Protein AF-A0A8S9UKN4-F1 (afdb_monomer)

Organism: Phytophthora infestans (NCBI:txid4787)

pLDDT: mean 75.8, std 18.28, range [29.34, 97.12]

Secondary structure (DSSP, 8-state):
--EEE-SSSS-EEE----TT-EEHHHHHHT-S-HHHHHHHHHHHHHHHHHHHHTT-------TTTEEE-TTS-EEEPPP--S---TT--HHHHHHHHHHHHHHHHHTTS-S--------TTSPPPPPTT--HHHHHHHHHHT-SSGGGSPPHHHHHHHHHHHHHHT----TTS-TTGGGT-HHHHHHHHHHHHTT-TTHHHHHHHHHHHHHHHHHHHHTT-------S-S--HHHHHHHHHHHHHHIIIIIS--TTTTHHHHHHTHHHHHHHHHHHHHHHHHHHHHHHHHHTTT------------HHHHHHHHHHHHHHHHHHHHHHHHHHHH---TTSS-HHHHHHHHHHHHHHHHHHGGGS-HHHHHHHHHHHHHHHHHHT-------TTB--GGGSBTTTEETTEEEEEEPPS--SSHHHHHHHHHHHHHHHHT---TTBPPEEEEE-SSSS-EEEEE--TT-BHHHHHHT-TT-TT-HHHHHHHHHHHHHHHHHHHHTTEE-S---TTTEEEEEEE--------------------EEEEEEE--TT-EESS-GGGGSS--

Nearest PDB structures (foldseek):
  7ozd-assembly2_BBB  TM=7.916E-01  e=1.199E-04  Homo sapiens
  5nud-assembly2_B  TM=7.849E-01  e=1.655E-04  Homo sapiens
  5zv2-assembly1_A  TM=7.224E-01  e=6.010E-05  Homo sapiens
  7ozb-assembly2_BBB  TM=7.018E-01  e=2.285E-04  Homo sapiens
  4wun-assembly2_B  TM=6.737E-01  e=3.012E-04  Homo sapiens

Radius of gyration: 32.48 Å; Cα contacts (8 Å, |Δi|>4): 621; chains: 1; bounding box: 108×54×99 Å

Sequence (566 aa):
MHGACHVGSTPFIIYECLADCMSLVEYAKGVQSPRKVWKRLLEAAIGLQYLHNLGIIHGDITSDCVVVGSNRKAKVKPLVCKELATEASKESDVYALACVILDAVSTATIEDWEDSFSSMEEQPEQPGGVSNAAWKLVEAMRSADPTERPEMDAVVRVVLTLTERERPWSDEQFPELLLHAPDVWTALRSASQAQETGVEMCAHVLSRLEPVLARLWDEGIVFAEAESGELNWQTRTEHLLRSMRFLTTRYLPSRGGRELLKMAHSRRFSTEIQQIHRQLDALFAEFDSENSTFESDSSSESSRPSAEEWGLAWEYDVGDLTTSFHEYLDSVEQSSAARWVRSDVAMEALTVMRHELDNFRYAFSDSQLDLVVRAVDVCAQHVGALVTSTPDWFISTYEVRDESWWEGARVAIQEPEHASDGKELSEVVVRQAAIWSELVHPHIVELFGACHVGSSPFFVFERARGGSLMEFLSRYPDSTKYTPPLWRLLYEAALGLQYLHEREIVHNELRSDSIVVVVEKTTNRRRRGRKTRRYLGLESSKQEVAKLNGLHFVPLRDPRGLADVG

Foldseek 3Di:
DPAWDPDDPDTDDDDDDQPPKDFLLVVLLVDLAVLLSLQQLLLALVQLLVCVVVVHFQQDQASRQWIQGPVRHTDGHGDDDDPRDPDGDSLNVLLRSLVNLCSSQLSNDDPDDPDDDDDPDDDDDDHPPQAVLNVVLSCQSNDPDSVSRDGSVVVSLSSVVVSVQRDDDDPPPDPPVCVPCVLLVVLLNVLVVVVFQPSSLLVVLVVLLVVVVVVVVVVPDDDDDDPDPPCPPSNLSVVLSLLSSCCSPPQRDCPANCLLVNLLCLLVSLVSSLVSLVSSVVSVVVVVVVVVVPDPDDDDPPDDPPSVSVVVVSVSSSVVSLVVLVVVLVVVVPDPPLDPHDLLSLVLSLQSLQACCVPPVVSDDPSSNVSSVSSNVVSCVSNVHHDPHDDPQADRPSQQGPCADHPRDGWHKDFAPDDPDLVVSLVLQVVLQVVQCVDDDLQAWHWSHWHSGDPTTMTITHDQPCAFQVSNCVVPVPPPPPPPVVVQQVVLNVVQQVSCVVVQKDLQDDDSRQKGKHWDFDPPPPDDDDDDDDDDDPPRDTDIHIHGYRSRIDHNDDPVVPPPDD

Structure (mmCIF, N/CA/C/O backbone):
data_AF-A0A8S9UKN4-F1
#
_entry.id   AF-A0A8S9UKN4-F1
#
loop_
_atom_site.group_PDB
_atom_site.id
_atom_site.type_symbol
_atom_site.label_atom_id
_atom_site.label_alt_id
_atom_site.label_comp_id
_atom_site.label_asym_id
_atom_site.label_entity_id
_atom_site.label_seq_id
_atom_site.pdbx_PDB_ins_code
_atom_site.Cartn_x
_atom_site.Cartn_y
_atom_site.Cartn_z
_atom_site.occupancy
_atom_site.B_iso_or_equiv
_atom_site.auth_seq_id
_atom_site.auth_comp_id
_atom_site.auth_asym_id
_atom_site.auth_atom_id
_atom_site.pdbx_PDB_model_num
ATOM 1 N N . MET A 1 1 ? 45.658 3.571 28.554 1.00 73.62 1 MET A N 1
ATOM 2 C CA . MET A 1 1 ? 46.588 3.502 29.706 1.00 73.62 1 MET A CA 1
ATOM 3 C C . MET A 1 1 ? 47.949 4.013 29.255 1.00 73.62 1 MET A C 1
ATOM 5 O O . MET A 1 1 ? 48.406 3.585 28.206 1.00 73.62 1 MET A O 1
ATOM 9 N N . HIS A 1 2 ? 48.561 4.942 29.990 1.00 82.06 2 HIS A N 1
ATOM 10 C CA . HIS A 1 2 ? 49.893 5.489 29.689 1.00 82.06 2 HIS A CA 1
ATOM 11 C C . HIS A 1 2 ? 51.009 4.827 30.510 1.00 82.06 2 HIS A C 1
ATOM 13 O O . HIS A 1 2 ? 52.154 4.814 30.073 1.00 82.06 2 HIS A O 1
ATOM 19 N N . GLY A 1 3 ? 50.691 4.251 31.671 1.00 82.69 3 GLY A N 1
ATOM 20 C CA . GLY A 1 3 ? 51.646 3.490 32.477 1.00 82.69 3 GLY A CA 1
ATOM 21 C C . GLY A 1 3 ? 51.053 3.044 33.810 1.00 82.69 3 GLY A C 1
ATOM 22 O O . GLY A 1 3 ? 49.932 3.414 34.147 1.00 82.69 3 GLY A O 1
ATOM 23 N N . ALA A 1 4 ? 51.800 2.260 34.581 1.00 85.75 4 ALA A N 1
ATOM 24 C CA . ALA A 1 4 ? 51.481 1.939 35.971 1.00 85.75 4 ALA A CA 1
ATOM 25 C C . ALA A 1 4 ? 52.757 1.949 36.812 1.00 85.75 4 ALA A C 1
ATOM 27 O O . ALA A 1 4 ? 53.819 1.539 36.344 1.00 85.75 4 ALA A O 1
ATOM 28 N N . CYS A 1 5 ? 52.640 2.397 38.058 1.00 85.50 5 CYS A N 1
ATOM 29 C CA . CYS A 1 5 ? 53.674 2.265 39.067 1.00 85.50 5 CYS A CA 1
ATOM 30 C C . CYS A 1 5 ? 53.225 1.229 40.095 1.00 85.50 5 CYS A C 1
ATOM 32 O O . CYS A 1 5 ? 52.232 1.424 40.794 1.00 85.50 5 CYS A O 1
ATOM 34 N N . HIS A 1 6 ? 53.970 0.131 40.183 1.00 83.56 6 HIS A N 1
ATOM 35 C CA . HIS A 1 6 ? 53.746 -0.933 41.164 1.00 83.56 6 HIS A CA 1
ATOM 36 C C . HIS A 1 6 ? 54.740 -0.867 42.340 1.00 83.56 6 HIS A C 1
ATOM 38 O O . HIS A 1 6 ? 54.757 -1.757 43.188 1.00 83.56 6 HIS A O 1
ATOM 44 N N . VAL A 1 7 ? 55.618 0.143 42.366 1.00 79.50 7 VAL A N 1
ATOM 45 C CA . VAL A 1 7 ? 56.710 0.277 43.339 1.00 79.50 7 VAL A CA 1
ATOM 46 C C . VAL A 1 7 ? 56.372 1.387 44.334 1.00 79.50 7 VAL A C 1
ATOM 48 O O . VAL A 1 7 ? 56.135 2.524 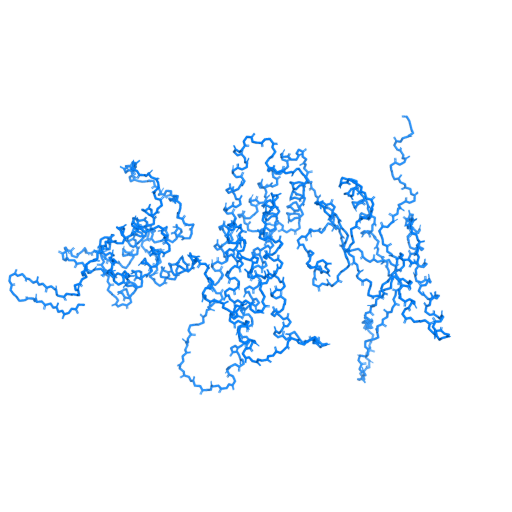43.936 1.00 79.50 7 VAL A O 1
ATOM 51 N N . GLY A 1 8 ? 56.387 1.067 45.630 1.00 77.75 8 GLY A N 1
ATOM 52 C CA . GLY A 1 8 ? 56.075 1.998 46.722 1.00 77.75 8 GLY A CA 1
ATOM 53 C C . GLY A 1 8 ? 54.868 1.560 47.555 1.00 77.75 8 GLY A C 1
ATOM 54 O O . GLY A 1 8 ? 54.289 0.504 47.318 1.00 77.75 8 GLY A O 1
ATOM 55 N N . SER A 1 9 ? 54.492 2.367 48.551 1.00 77.56 9 SER A N 1
ATOM 56 C CA . SER A 1 9 ? 53.357 2.092 49.451 1.00 77.56 9 SER A CA 1
ATOM 57 C C . SER A 1 9 ? 51.984 2.353 48.825 1.00 77.56 9 SER A C 1
ATOM 59 O O . SER A 1 9 ? 50.972 1.959 49.397 1.00 77.56 9 SER A O 1
ATOM 61 N N . THR A 1 10 ? 51.935 3.009 47.666 1.00 80.12 10 THR A N 1
ATOM 62 C CA . THR A 1 10 ? 50.700 3.327 46.941 1.00 80.12 10 THR A CA 1
ATOM 63 C C . THR A 1 10 ? 50.901 3.041 45.452 1.00 80.12 10 THR A C 1
ATOM 65 O O . THR A 1 10 ? 51.453 3.890 44.745 1.00 80.12 10 THR A O 1
ATOM 68 N N . PRO A 1 11 ? 50.512 1.853 44.962 1.00 81.81 11 PRO A N 1
ATOM 69 C CA . PRO A 1 11 ? 50.507 1.582 43.532 1.00 81.81 11 PRO A CA 1
ATOM 70 C C . PRO A 1 11 ? 49.487 2.486 42.831 1.00 81.81 11 PRO A C 1
ATOM 72 O O . PRO A 1 11 ? 48.432 2.791 43.386 1.00 81.81 11 PRO A O 1
ATOM 75 N N . PHE A 1 12 ? 49.794 2.924 41.612 1.00 81.44 12 PHE A N 1
ATOM 76 C CA . PHE A 1 12 ? 48.902 3.787 40.836 1.00 81.44 12 PHE A CA 1
ATOM 77 C C . PHE A 1 12 ? 48.983 3.496 39.339 1.00 81.44 12 PHE A C 1
ATOM 79 O O . PHE A 1 12 ? 50.008 3.053 38.819 1.00 81.44 12 PHE A O 1
ATOM 86 N N . ILE A 1 13 ? 47.892 3.780 38.633 1.00 80.94 13 ILE A N 1
ATOM 87 C CA . ILE A 1 13 ? 47.787 3.646 37.180 1.00 80.94 13 ILE A CA 1
ATOM 88 C C . ILE A 1 13 ? 47.681 5.048 36.586 1.00 80.94 13 ILE A C 1
ATOM 90 O O . ILE A 1 13 ? 46.908 5.877 37.056 1.00 80.94 13 ILE A O 1
ATOM 94 N N . ILE A 1 14 ? 48.455 5.303 35.537 1.00 80.75 14 ILE A N 1
ATOM 95 C CA . ILE A 1 14 ? 48.392 6.524 34.742 1.00 80.75 14 ILE A CA 1
ATOM 96 C C . ILE A 1 14 ? 47.588 6.210 33.484 1.00 80.75 14 ILE A C 1
ATOM 98 O O . ILE A 1 14 ? 47.968 5.369 32.663 1.00 80.75 14 ILE A O 1
ATOM 102 N N . TYR A 1 15 ? 46.479 6.906 33.300 1.00 80.38 15 TYR A N 1
ATOM 103 C CA . TYR A 1 15 ? 45.669 6.860 32.089 1.00 80.38 15 TYR A CA 1
ATOM 104 C C . TYR A 1 15 ? 45.372 8.283 31.616 1.00 80.38 15 TYR A C 1
ATOM 106 O O . TYR A 1 15 ? 45.842 9.254 32.206 1.00 80.38 15 TYR A O 1
ATOM 114 N N . GLU A 1 16 ? 44.696 8.399 30.478 1.00 79.06 16 GLU A N 1
ATOM 115 C CA . GLU A 1 16 ? 44.379 9.697 29.889 1.00 79.06 16 GLU A CA 1
ATOM 116 C C . GLU A 1 16 ? 43.582 10.575 30.866 1.00 79.06 16 GLU A C 1
ATOM 118 O O . GLU A 1 16 ? 42.634 10.119 31.504 1.00 79.06 16 GLU A O 1
ATOM 123 N N . CYS A 1 17 ? 43.968 11.846 30.988 1.00 75.50 17 CYS A N 1
ATOM 124 C CA . CYS A 1 17 ? 43.208 12.809 31.773 1.00 75.50 17 CYS A CA 1
ATOM 125 C C . CYS A 1 17 ? 41.983 13.250 30.965 1.00 75.50 17 CYS A C 1
ATOM 127 O O . CYS A 1 17 ? 42.116 13.909 29.933 1.00 75.50 17 CYS A O 1
ATOM 129 N N . LEU A 1 18 ? 40.790 12.888 31.433 1.00 72.56 18 LEU A N 1
ATOM 130 C CA . LEU A 1 18 ? 39.526 13.349 30.868 1.00 72.56 18 LEU A CA 1
ATOM 131 C C . LEU A 1 18 ? 39.118 14.658 31.563 1.00 72.56 18 LEU A C 1
ATOM 133 O O . LEU A 1 18 ? 38.253 14.659 32.437 1.00 72.56 18 LEU A O 1
ATOM 137 N N . ALA A 1 19 ? 39.786 15.763 31.221 1.00 65.69 19 ALA A N 1
ATOM 138 C CA . ALA A 1 19 ? 39.385 17.091 31.686 1.00 65.69 19 ALA A CA 1
ATOM 139 C C . ALA A 1 19 ? 37.984 17.441 31.143 1.00 65.69 19 ALA A C 1
ATOM 141 O O . ALA A 1 19 ? 37.681 17.139 29.985 1.00 65.69 19 ALA A O 1
ATOM 142 N N . ASP A 1 20 ? 37.143 18.047 31.986 1.00 72.50 20 ASP A N 1
ATOM 143 C CA . ASP A 1 20 ? 35.755 18.424 31.676 1.00 72.50 20 ASP A CA 1
ATOM 144 C C . ASP A 1 20 ? 34.875 17.249 31.195 1.00 72.50 20 ASP A C 1
ATOM 146 O O . ASP A 1 20 ? 34.130 17.371 30.220 1.00 72.50 20 ASP A O 1
ATOM 150 N N . CYS A 1 21 ? 34.983 16.081 31.847 1.00 78.00 21 CYS A N 1
ATOM 151 C CA . CYS A 1 21 ? 34.071 14.956 31.616 1.00 78.00 21 CYS A CA 1
ATOM 152 C C . CYS A 1 21 ? 32.914 14.933 32.622 1.00 78.00 21 CYS A C 1
ATOM 154 O O . CYS A 1 21 ? 33.085 15.286 33.786 1.00 78.00 21 CYS A O 1
ATOM 156 N N . MET A 1 22 ? 31.753 14.477 32.162 1.00 86.38 22 MET A N 1
ATOM 157 C CA . MET A 1 22 ? 30.559 14.220 32.976 1.00 86.38 22 MET A CA 1
ATOM 158 C C . MET A 1 22 ? 30.098 12.778 32.777 1.00 86.38 22 MET A C 1
ATOM 160 O O . MET A 1 22 ? 30.483 12.144 31.783 1.00 86.38 22 MET A O 1
ATOM 164 N N . SER A 1 23 ? 29.308 12.243 33.710 1.00 86.81 23 SER A N 1
ATOM 165 C CA . SER A 1 23 ? 28.718 10.913 33.521 1.00 86.81 23 SER A CA 1
ATOM 166 C C . SER A 1 23 ? 27.738 10.930 32.346 1.00 86.81 23 SER A C 1
ATOM 168 O O . SER A 1 23 ? 27.214 11.977 31.957 1.00 86.81 23 SER A O 1
ATOM 170 N N . LEU A 1 24 ? 27.488 9.769 31.744 1.00 85.38 24 LEU A N 1
ATOM 171 C CA . LEU A 1 24 ? 26.522 9.663 30.655 1.00 85.38 24 LEU A CA 1
ATOM 172 C C . LEU A 1 24 ? 25.114 10.097 31.089 1.00 85.38 24 LEU A C 1
ATOM 174 O O . LEU A 1 24 ? 24.399 10.715 30.306 1.00 85.38 24 LEU A O 1
ATOM 178 N N . VAL A 1 25 ? 24.742 9.810 32.336 1.00 84.38 25 VAL A N 1
ATOM 179 C CA . VAL A 1 25 ? 23.444 10.186 32.907 1.00 84.38 25 VAL A CA 1
ATOM 180 C C . VAL A 1 25 ? 23.359 11.702 33.120 1.00 84.38 25 VAL A C 1
ATOM 182 O O . VAL A 1 25 ? 22.353 12.318 32.780 1.00 84.38 25 VAL A O 1
ATOM 185 N N . GLU A 1 26 ? 24.425 12.346 33.604 1.00 84.31 26 GLU A N 1
ATOM 186 C CA . GLU A 1 26 ? 24.494 13.816 33.676 1.00 84.31 26 GLU A CA 1
ATOM 187 C C . GLU A 1 26 ? 24.439 14.462 32.286 1.00 84.31 26 GLU A C 1
ATOM 189 O O . GLU A 1 26 ? 23.764 15.475 32.093 1.00 84.31 26 GLU A O 1
ATOM 194 N N . TYR A 1 27 ? 25.100 13.853 31.298 1.00 83.75 27 TYR A N 1
ATOM 195 C CA . TYR A 1 27 ? 25.008 14.273 29.903 1.00 83.75 27 TYR A CA 1
ATOM 196 C C . TYR A 1 27 ? 23.579 14.141 29.363 1.00 83.75 27 TYR A C 1
ATOM 198 O O . TYR A 1 27 ? 23.109 15.058 28.695 1.00 83.75 27 TYR A O 1
ATOM 206 N N . ALA A 1 28 ? 22.879 13.045 29.668 1.00 81.62 28 ALA A N 1
ATOM 207 C CA . ALA A 1 28 ? 21.498 12.824 29.244 1.00 81.62 28 ALA A CA 1
ATOM 208 C C . ALA A 1 28 ? 20.545 13.888 29.812 1.00 81.62 28 ALA A C 1
ATOM 210 O O . ALA A 1 28 ? 19.781 14.478 29.052 1.00 81.62 28 ALA A O 1
ATOM 211 N N . LYS A 1 29 ? 20.685 14.244 31.098 1.00 81.62 29 LYS A N 1
ATOM 212 C CA . LYS A 1 29 ? 19.907 15.324 31.743 1.00 81.62 29 LYS A CA 1
ATOM 213 C C . LYS A 1 29 ? 20.096 16.694 31.082 1.00 81.62 29 LYS A C 1
ATOM 215 O O . LYS A 1 29 ? 19.188 17.518 31.073 1.00 81.62 29 LYS A O 1
ATOM 220 N N . GLY A 1 30 ? 21.288 16.967 30.548 1.00 71.88 30 GLY A N 1
ATOM 221 C CA . GLY A 1 30 ? 21.619 18.245 29.910 1.00 71.88 30 GLY A CA 1
ATOM 222 C C . GLY A 1 30 ? 21.256 18.335 28.425 1.00 71.88 30 GLY A C 1
ATOM 223 O O . GLY A 1 30 ? 21.522 19.362 27.793 1.00 71.88 30 GLY A O 1
ATOM 224 N N . VAL A 1 31 ? 20.714 17.269 27.827 1.00 69.44 31 VAL A N 1
ATOM 225 C CA . VAL A 1 31 ? 20.587 17.139 26.374 1.00 69.44 31 VAL A CA 1
ATOM 226 C C . VAL A 1 31 ? 19.144 16.861 25.960 1.00 69.44 31 VAL A C 1
ATOM 228 O O . VAL A 1 31 ? 18.625 15.775 26.145 1.00 69.44 31 VAL A O 1
ATOM 231 N N . GLN A 1 32 ? 18.541 17.822 25.256 1.00 55.94 32 GLN A N 1
ATOM 232 C CA . GLN A 1 32 ? 17.154 17.758 24.760 1.00 55.94 32 GLN A CA 1
ATOM 233 C C . GLN A 1 32 ? 16.891 16.709 23.653 1.00 55.94 32 GLN A C 1
ATOM 235 O O . GLN A 1 32 ? 15.797 16.662 23.111 1.00 55.94 32 GLN A O 1
ATOM 240 N N . SER A 1 33 ? 17.892 15.930 23.228 1.00 60.47 33 SER A N 1
ATOM 241 C CA . SER A 1 33 ? 17.780 15.019 22.076 1.00 60.47 33 SER A CA 1
ATOM 242 C C . SER A 1 33 ? 18.218 13.604 22.467 1.00 60.47 33 SER A C 1
ATOM 244 O O . SER A 1 33 ? 19.428 13.394 22.640 1.00 60.47 33 SER A O 1
ATOM 246 N N . PRO A 1 34 ? 17.284 12.635 22.543 1.00 66.12 34 PRO A N 1
ATOM 247 C CA . PRO A 1 34 ? 17.585 11.245 22.896 1.00 66.12 34 PRO A CA 1
ATOM 248 C C . PRO A 1 34 ? 18.634 10.605 21.970 1.00 66.12 34 PRO A C 1
ATOM 250 O O . PRO A 1 34 ? 19.515 9.883 22.428 1.00 66.12 34 PRO A O 1
ATOM 253 N N . ARG A 1 35 ? 18.700 11.009 20.696 1.00 67.56 35 ARG A N 1
ATOM 254 C CA . ARG A 1 35 ? 19.725 10.590 19.725 1.00 67.56 35 ARG A CA 1
ATOM 255 C C . ARG A 1 35 ? 21.142 10.802 20.219 1.00 67.56 35 ARG A C 1
ATOM 257 O O . ARG A 1 35 ? 22.037 9.989 19.989 1.00 67.56 35 ARG A O 1
ATOM 264 N N . LYS A 1 36 ? 21.394 11.962 20.823 1.00 75.06 36 LYS A N 1
ATOM 265 C CA . LYS A 1 36 ? 22.730 12.281 21.324 1.00 75.06 36 LYS A CA 1
ATOM 266 C C . LYS A 1 36 ? 23.090 11.335 22.461 1.00 75.06 36 LYS A C 1
ATOM 268 O O . LYS A 1 36 ? 24.257 10.975 22.541 1.00 75.06 36 LYS A O 1
ATOM 273 N N . VAL A 1 37 ? 22.117 10.908 23.265 1.00 81.38 37 VAL A N 1
ATOM 274 C CA . VAL A 1 37 ? 22.280 9.900 24.320 1.00 81.38 37 VAL A CA 1
ATOM 275 C C . VAL A 1 37 ? 22.539 8.522 23.704 1.00 81.38 37 VAL A C 1
ATOM 277 O O . VAL A 1 37 ? 23.568 7.922 24.007 1.00 81.38 37 VAL A O 1
ATOM 280 N N . TRP A 1 38 ? 21.725 8.079 22.740 1.00 80.62 38 TRP A N 1
ATOM 281 C CA . TRP A 1 38 ? 21.918 6.814 22.013 1.00 80.62 38 TRP A CA 1
ATOM 282 C C . TRP A 1 38 ? 23.274 6.717 21.316 1.00 80.62 38 TRP A C 1
ATOM 284 O O . TRP A 1 38 ? 23.966 5.710 21.430 1.00 80.62 38 TRP A O 1
ATOM 294 N N . LYS A 1 39 ? 23.740 7.807 20.701 1.00 81.75 39 LYS A N 1
ATOM 295 C CA . LYS A 1 39 ? 25.079 7.866 20.101 1.00 81.75 39 LYS A CA 1
ATOM 296 C C . LYS A 1 39 ? 26.197 7.664 21.127 1.00 81.75 39 LYS A C 1
ATOM 298 O O . LYS A 1 39 ? 27.227 7.076 20.805 1.00 81.75 39 LYS A O 1
ATOM 303 N N . ARG A 1 40 ? 26.031 8.179 22.348 1.00 87.44 40 ARG A N 1
ATOM 304 C CA . ARG A 1 40 ? 26.998 7.972 23.435 1.00 87.44 40 ARG A CA 1
ATOM 305 C C . ARG A 1 40 ? 26.909 6.550 23.997 1.00 87.44 40 ARG A C 1
ATOM 307 O O . ARG A 1 40 ? 27.948 5.957 24.266 1.00 87.44 40 ARG A O 1
ATOM 314 N N . LEU A 1 41 ? 25.706 5.989 24.109 1.00 88.75 41 LEU A N 1
ATOM 315 C CA . LEU A 1 41 ? 25.491 4.587 24.481 1.00 88.75 41 LEU A CA 1
ATOM 316 C C . LEU A 1 41 ? 26.137 3.630 23.472 1.00 88.75 41 LEU A C 1
ATOM 318 O O . LEU A 1 41 ? 26.819 2.696 23.879 1.00 88.75 41 LEU A O 1
ATOM 322 N N . LEU A 1 42 ? 26.018 3.912 22.172 1.00 87.12 42 LEU A N 1
ATOM 323 C CA . LEU A 1 42 ? 26.679 3.153 21.110 1.00 87.12 42 LEU A CA 1
ATOM 324 C C . LEU A 1 42 ? 28.203 3.161 21.270 1.00 87.12 42 LEU A C 1
ATOM 326 O O . LEU A 1 42 ? 28.846 2.119 21.214 1.00 87.12 42 LEU A O 1
ATOM 330 N N . GLU A 1 43 ? 28.792 4.337 21.493 1.00 88.12 43 GLU A N 1
ATOM 331 C CA . GLU A 1 43 ? 30.237 4.475 21.706 1.00 88.12 43 GLU A CA 1
ATOM 332 C C . GLU A 1 43 ? 30.711 3.696 22.950 1.00 88.12 43 GLU A C 1
ATOM 334 O O . GLU A 1 43 ? 31.785 3.092 22.924 1.00 88.12 43 GLU A O 1
ATOM 339 N N . ALA A 1 44 ? 29.903 3.657 24.015 1.00 90.75 44 ALA A N 1
ATOM 340 C CA . ALA A 1 44 ? 30.179 2.851 25.203 1.00 90.75 44 ALA A CA 1
ATOM 341 C C . ALA A 1 44 ? 30.061 1.340 24.928 1.00 90.75 44 ALA A C 1
ATOM 343 O O . ALA A 1 44 ? 30.950 0.581 25.316 1.00 90.75 44 ALA A O 1
ATOM 344 N N . ALA A 1 45 ? 29.018 0.914 24.208 1.00 92.62 45 ALA A N 1
ATOM 345 C CA . ALA A 1 45 ? 28.796 -0.479 23.824 1.00 92.62 45 ALA A CA 1
ATOM 346 C C . ALA A 1 45 ? 29.927 -1.014 22.930 1.00 92.62 45 ALA A C 1
ATOM 348 O O . ALA A 1 45 ? 30.433 -2.104 23.181 1.00 92.62 45 ALA A O 1
ATOM 349 N N . ILE A 1 46 ? 30.402 -0.223 21.959 1.00 89.44 46 ILE A N 1
ATOM 350 C CA . ILE A 1 46 ? 31.573 -0.560 21.127 1.00 89.44 46 ILE A CA 1
ATOM 351 C C . ILE A 1 46 ? 32.829 -0.726 21.997 1.00 89.44 46 ILE A C 1
ATOM 353 O O . ILE A 1 46 ? 33.624 -1.644 21.794 1.00 89.44 46 ILE A O 1
ATOM 357 N N . GLY A 1 47 ? 33.014 0.148 22.992 1.00 89.88 47 GLY A N 1
ATOM 358 C CA . GLY A 1 47 ? 34.121 0.039 23.942 1.00 89.88 47 GLY A CA 1
ATOM 359 C C . GLY A 1 47 ? 34.083 -1.261 24.751 1.00 89.88 47 GLY A C 1
ATOM 360 O O . GLY A 1 47 ? 35.119 -1.895 24.945 1.00 89.88 47 GLY A O 1
ATOM 361 N N . LEU A 1 48 ? 32.894 -1.681 25.182 1.00 90.50 48 LEU A N 1
ATOM 362 C CA . LEU A 1 48 ? 32.702 -2.917 25.937 1.00 90.50 48 LEU A CA 1
ATOM 363 C C . LEU A 1 48 ? 32.846 -4.172 25.063 1.00 90.50 48 LEU A C 1
ATOM 365 O O . LEU A 1 48 ? 33.522 -5.119 25.460 1.00 90.50 48 LEU A O 1
ATOM 369 N N . GLN A 1 49 ? 32.305 -4.148 23.844 1.00 93.25 49 GLN A N 1
ATOM 370 C CA . GLN A 1 49 ? 32.500 -5.189 22.832 1.00 93.25 49 GLN A CA 1
ATOM 371 C C . GLN A 1 49 ? 33.991 -5.442 22.581 1.00 93.25 49 GLN A C 1
ATOM 373 O O . GLN A 1 49 ? 34.450 -6.584 22.577 1.00 93.25 49 GLN A O 1
ATOM 378 N N . TYR A 1 50 ? 34.776 -4.370 22.443 1.00 91.12 50 TYR A N 1
ATOM 379 C CA . TYR A 1 50 ? 36.223 -4.471 22.288 1.00 91.12 50 TYR A CA 1
ATOM 380 C C . TYR A 1 50 ? 36.892 -5.195 23.470 1.00 91.12 50 TYR A C 1
ATOM 382 O O . TYR A 1 50 ? 37.757 -6.044 23.250 1.00 91.12 50 TYR A O 1
ATOM 390 N N . LEU A 1 51 ? 36.484 -4.912 24.714 1.00 88.25 51 LEU A N 1
ATOM 391 C CA . LEU A 1 51 ? 37.000 -5.622 25.892 1.00 88.25 51 LEU A CA 1
ATOM 392 C C . LEU A 1 51 ? 36.648 -7.114 25.847 1.00 88.25 51 LEU A C 1
ATOM 394 O O . LEU A 1 51 ? 37.531 -7.958 26.015 1.00 88.25 51 LEU A O 1
ATOM 398 N N . HIS A 1 52 ? 35.392 -7.446 25.546 1.00 90.75 52 HIS A N 1
ATOM 399 C CA . HIS A 1 52 ? 34.922 -8.833 25.480 1.00 90.75 52 HIS A CA 1
ATOM 400 C C . HIS A 1 52 ? 35.620 -9.643 24.383 1.00 90.75 52 HIS A C 1
ATOM 402 O O . HIS A 1 52 ? 35.924 -10.821 24.605 1.00 90.75 52 HIS A O 1
ATOM 408 N N . ASN A 1 53 ? 35.941 -9.013 23.249 1.00 88.00 53 ASN A N 1
ATOM 409 C CA . ASN A 1 53 ? 36.703 -9.616 22.148 1.00 88.00 53 ASN A CA 1
ATOM 410 C C . ASN A 1 53 ? 38.163 -9.901 22.521 1.00 88.00 53 ASN A C 1
ATOM 412 O O . ASN A 1 53 ? 38.759 -10.850 22.016 1.00 88.00 53 ASN A O 1
ATOM 416 N N . LEU A 1 54 ? 38.730 -9.134 23.455 1.00 87.88 54 LEU A N 1
ATOM 417 C CA . LEU A 1 54 ? 40.038 -9.421 24.052 1.00 87.88 54 LEU A CA 1
ATOM 418 C C . LEU A 1 54 ? 39.972 -10.439 25.203 1.00 87.88 54 LEU A C 1
ATOM 420 O O . LEU A 1 54 ? 41.001 -10.746 25.804 1.00 87.88 54 LEU A O 1
ATOM 424 N N . GLY A 1 55 ? 38.782 -10.952 25.532 1.00 83.38 55 GLY A N 1
ATOM 425 C CA . GLY A 1 55 ? 38.568 -11.833 26.682 1.00 83.38 55 GLY A CA 1
ATOM 426 C C . GLY A 1 55 ? 38.658 -11.113 28.031 1.00 83.38 55 GLY A C 1
ATOM 427 O O . GLY A 1 55 ? 38.851 -11.764 29.054 1.00 83.38 55 GLY A O 1
ATOM 428 N N . ILE A 1 56 ? 38.541 -9.783 28.040 1.00 84.38 56 ILE A N 1
ATOM 429 C CA . ILE A 1 56 ? 38.576 -8.951 29.244 1.00 84.38 56 ILE A CA 1
ATOM 430 C C . ILE A 1 56 ? 37.138 -8.642 29.661 1.00 84.38 56 ILE A C 1
ATOM 432 O O . ILE A 1 56 ? 36.343 -8.157 28.860 1.00 84.38 56 ILE A O 1
ATOM 436 N N . ILE A 1 57 ? 36.824 -8.901 30.927 1.00 86.56 57 ILE A N 1
ATOM 437 C CA . ILE A 1 57 ? 35.541 -8.564 31.553 1.00 86.56 57 ILE A CA 1
ATOM 438 C C . ILE A 1 57 ? 35.748 -7.282 32.361 1.00 86.56 57 ILE A C 1
ATOM 440 O O . ILE A 1 57 ? 36.760 -7.152 33.054 1.00 86.56 57 ILE A O 1
ATOM 444 N N . HIS A 1 58 ? 34.824 -6.328 32.255 1.00 85.44 58 HIS A N 1
ATOM 445 C CA . HIS A 1 58 ? 34.891 -5.086 33.022 1.00 85.44 58 HIS A CA 1
ATOM 446 C C . HIS A 1 58 ? 34.546 -5.332 34.500 1.00 85.44 58 HIS A C 1
ATOM 448 O O . HIS A 1 58 ? 35.290 -4.908 35.382 1.00 85.44 58 HIS A O 1
ATOM 454 N N . GLY A 1 59 ? 33.448 -6.045 34.771 1.00 77.50 59 GLY A N 1
ATOM 455 C CA . GLY A 1 59 ? 33.099 -6.645 36.064 1.00 77.50 59 GLY A CA 1
ATOM 456 C C . GLY A 1 59 ? 32.366 -5.750 37.068 1.00 77.50 59 GLY A C 1
ATOM 457 O O . GLY A 1 59 ? 31.987 -6.239 38.126 1.00 77.50 59 GLY A O 1
ATOM 458 N N . ASP A 1 60 ? 32.172 -4.469 36.754 1.00 78.19 60 ASP A N 1
ATOM 459 C CA . ASP A 1 60 ? 31.468 -3.477 37.592 1.00 78.19 60 ASP A CA 1
ATOM 460 C C . ASP A 1 60 ? 31.123 -2.235 36.749 1.00 78.19 60 ASP A C 1
ATOM 462 O O . ASP A 1 60 ? 31.682 -1.149 36.917 1.00 78.19 60 ASP A O 1
ATOM 466 N N . ILE A 1 61 ? 30.306 -2.423 35.708 1.00 83.94 61 ILE A N 1
ATOM 467 C CA . ILE A 1 61 ? 29.852 -1.313 34.861 1.00 83.94 61 ILE A CA 1
ATOM 468 C C . ILE A 1 61 ? 28.734 -0.581 35.593 1.00 83.94 61 ILE A C 1
ATOM 470 O O . ILE A 1 61 ? 27.687 -1.145 35.886 1.00 83.94 61 ILE A O 1
ATOM 474 N N . THR A 1 62 ? 28.939 0.701 35.855 1.00 82.50 62 THR A N 1
ATOM 475 C CA . THR A 1 62 ? 27.916 1.576 36.435 1.00 82.50 62 THR A CA 1
ATOM 476 C C . THR A 1 62 ? 27.731 2.815 35.565 1.00 82.50 62 THR A C 1
ATOM 478 O O . THR A 1 62 ? 28.534 3.085 34.663 1.00 82.50 62 THR A O 1
ATOM 481 N N . SER A 1 63 ? 26.692 3.604 35.839 1.00 76.31 63 SER A N 1
ATOM 482 C CA . SER A 1 63 ? 26.452 4.891 35.172 1.00 76.31 63 SER A CA 1
ATOM 483 C C . SER A 1 63 ? 27.658 5.838 35.252 1.00 76.31 63 SER A C 1
ATOM 485 O O . SER A 1 63 ? 27.888 6.627 34.336 1.00 76.31 63 SER A O 1
ATOM 487 N N . ASP A 1 64 ? 28.463 5.722 36.312 1.00 77.00 64 ASP A N 1
ATOM 488 C CA . ASP A 1 64 ? 29.657 6.540 36.556 1.00 77.00 64 ASP A CA 1
ATOM 489 C C . ASP A 1 64 ? 30.887 6.063 35.768 1.00 77.00 64 ASP A C 1
ATOM 491 O O . ASP A 1 64 ? 31.837 6.825 35.541 1.00 77.00 64 ASP A O 1
ATOM 495 N N . CYS A 1 65 ? 30.875 4.802 35.325 1.00 82.69 65 CYS A N 1
ATOM 496 C CA . CYS A 1 65 ? 31.921 4.233 34.483 1.00 82.69 65 CYS A CA 1
ATOM 497 C C . CYS A 1 65 ? 31.837 4.764 33.050 1.00 82.69 65 CYS A C 1
ATOM 499 O O . CYS A 1 65 ? 32.870 4.884 32.392 1.00 82.69 65 CYS A O 1
ATOM 501 N N . VAL A 1 66 ? 30.647 5.117 32.556 1.00 86.44 66 VAL A N 1
ATOM 502 C CA . VAL A 1 66 ? 30.479 5.674 31.209 1.00 86.44 66 VAL A CA 1
ATOM 503 C C . VAL A 1 66 ? 30.504 7.194 31.274 1.00 86.44 66 VAL A C 1
ATOM 505 O O . VAL A 1 66 ? 29.592 7.829 31.796 1.00 86.44 66 VAL A O 1
ATOM 508 N N . VAL A 1 67 ? 31.548 7.798 30.711 1.00 88.06 67 VAL A N 1
ATOM 509 C CA . VAL A 1 67 ? 31.736 9.253 30.736 1.00 88.06 67 VAL A CA 1
ATOM 510 C C . VAL A 1 67 ? 31.801 9.858 29.352 1.00 88.06 67 VAL A C 1
ATOM 512 O O . VAL A 1 67 ? 32.351 9.265 28.426 1.00 88.06 67 VAL A O 1
ATOM 515 N N . VAL A 1 68 ? 31.301 11.084 29.225 1.00 84.25 68 VAL A N 1
ATOM 516 C CA . VAL A 1 68 ? 31.369 11.879 27.999 1.00 84.25 68 VAL A CA 1
ATOM 517 C C . VAL A 1 68 ? 32.392 12.991 28.196 1.00 84.25 68 VAL A C 1
ATOM 519 O O . VAL A 1 68 ? 32.238 13.839 29.072 1.00 84.25 68 VAL A O 1
ATOM 522 N N . GLY A 1 69 ? 33.465 12.970 27.403 1.00 80.62 69 GLY A N 1
ATOM 523 C CA . GLY A 1 69 ? 34.511 13.997 27.448 1.00 80.62 69 GLY A CA 1
ATOM 524 C C . GLY A 1 69 ? 34.164 15.257 26.646 1.00 80.62 69 GLY A C 1
ATOM 525 O O . GLY A 1 69 ? 33.208 15.278 25.868 1.00 80.62 69 GLY A O 1
ATOM 526 N N . SER A 1 70 ? 35.002 16.293 26.750 1.00 73.44 70 SER A N 1
ATOM 527 C CA . SER A 1 70 ? 34.879 17.563 26.004 1.00 73.44 70 SER A CA 1
ATOM 528 C C . SER A 1 70 ? 34.851 17.402 24.474 1.00 73.44 70 SER A C 1
ATOM 530 O O . SER A 1 70 ? 34.224 18.189 23.764 1.00 73.44 70 SER A O 1
ATOM 532 N N . ASN A 1 71 ? 35.444 16.326 23.951 1.00 73.06 71 ASN A N 1
ATOM 533 C CA . ASN A 1 71 ? 35.356 15.925 22.543 1.00 73.06 71 ASN A CA 1
ATOM 534 C C . ASN A 1 71 ? 33.995 15.312 22.146 1.00 73.06 71 ASN A C 1
ATOM 536 O O . ASN A 1 71 ? 33.842 14.845 21.016 1.00 73.06 71 ASN A O 1
ATOM 540 N N . ARG A 1 72 ? 33.022 15.288 23.068 1.00 72.44 72 ARG A N 1
ATOM 541 C CA . ARG A 1 72 ? 31.689 14.690 22.917 1.00 72.44 72 ARG A CA 1
ATOM 542 C C . ARG A 1 72 ? 31.736 13.223 22.485 1.00 72.44 72 ARG A C 1
ATOM 544 O O . ARG A 1 72 ? 30.898 12.804 21.686 1.00 72.44 72 ARG A O 1
ATOM 551 N N . LYS A 1 73 ? 32.712 12.458 22.979 1.00 79.81 73 LYS A N 1
ATOM 552 C CA . LYS A 1 73 ? 32.761 10.998 22.836 1.00 79.81 73 LYS A CA 1
ATOM 553 C C . LYS A 1 73 ? 32.576 10.325 24.190 1.00 79.81 73 LYS A C 1
ATOM 555 O O . LYS A 1 73 ? 33.158 10.784 25.176 1.00 79.81 73 LYS A O 1
ATOM 560 N N . ALA A 1 74 ? 31.791 9.254 24.217 1.00 85.81 74 ALA A N 1
ATOM 561 C CA . ALA A 1 74 ? 31.666 8.391 25.377 1.00 85.81 74 ALA A CA 1
ATOM 562 C C . ALA A 1 74 ? 32.876 7.463 25.482 1.00 85.81 74 ALA A C 1
ATOM 564 O O . ALA A 1 74 ? 33.403 6.981 24.476 1.00 85.81 74 ALA A O 1
ATOM 565 N N . LYS A 1 75 ? 33.319 7.222 26.711 1.00 87.62 75 LYS A N 1
ATOM 566 C CA . LYS A 1 75 ? 34.380 6.276 27.043 1.00 87.62 75 LYS A CA 1
ATOM 567 C C . LYS A 1 75 ? 34.013 5.528 28.313 1.00 87.62 75 LYS A C 1
ATOM 569 O O . LYS A 1 75 ? 33.435 6.111 29.227 1.00 87.62 75 LYS A O 1
ATOM 574 N N . VAL A 1 76 ? 34.400 4.259 28.370 1.00 87.12 76 VAL A N 1
ATOM 575 C CA . VAL A 1 76 ? 34.264 3.426 29.567 1.00 87.12 76 VAL A CA 1
ATOM 576 C C . VAL A 1 76 ? 35.539 3.576 30.403 1.00 87.12 76 VAL A C 1
ATOM 578 O O . VAL A 1 76 ? 36.642 3.299 29.923 1.00 87.12 76 VAL A O 1
ATOM 581 N N . LYS A 1 77 ? 35.408 4.092 31.628 1.00 80.69 77 LYS A N 1
ATOM 582 C CA . LYS A 1 77 ? 36.498 4.237 32.601 1.00 80.69 77 LYS A CA 1
ATOM 583 C C . LYS A 1 77 ? 36.861 2.875 33.194 1.00 80.69 77 LYS A C 1
ATOM 585 O O . LYS A 1 77 ? 35.957 2.104 33.481 1.00 80.69 77 LYS A O 1
ATOM 590 N N . PRO A 1 78 ? 38.151 2.603 33.456 1.00 70.62 78 PRO A N 1
ATOM 591 C CA . PRO A 1 78 ? 38.558 1.384 34.143 1.00 70.62 78 PRO A CA 1
ATOM 592 C C . PRO A 1 78 ? 38.101 1.384 35.609 1.00 70.62 78 PRO A C 1
ATOM 594 O O . PRO A 1 78 ? 38.044 2.437 36.250 1.00 70.62 78 PRO A O 1
ATOM 597 N N . LEU A 1 79 ? 37.870 0.190 36.154 1.00 64.12 79 LEU A N 1
ATOM 598 C CA . LEU A 1 79 ? 37.608 -0.020 37.575 1.00 64.12 79 LEU A CA 1
ATOM 599 C C . LEU A 1 79 ? 38.798 0.457 38.428 1.00 64.12 79 LEU A C 1
ATOM 601 O O . LEU A 1 79 ? 39.938 0.030 38.229 1.00 64.12 79 LEU A O 1
ATOM 605 N N . VAL A 1 80 ? 38.546 1.324 39.411 1.00 54.50 80 VAL A N 1
ATOM 606 C CA . VAL A 1 80 ? 39.544 1.688 40.428 1.00 54.50 80 VAL A CA 1
ATOM 607 C C . VAL A 1 80 ? 39.394 0.705 41.588 1.00 54.50 80 VAL A C 1
ATOM 609 O O . VAL A 1 80 ? 38.540 0.903 42.442 1.00 54.50 80 VAL A O 1
ATOM 612 N N . CYS A 1 81 ? 40.191 -0.372 41.559 1.00 52.28 81 CYS A N 1
ATOM 613 C CA . CYS A 1 81 ? 40.369 -1.405 42.593 1.00 52.28 81 CYS A CA 1
ATOM 614 C C . CYS A 1 81 ? 39.369 -1.374 43.767 1.00 52.28 81 CYS A C 1
ATOM 616 O O . CYS A 1 81 ? 39.675 -0.867 44.848 1.00 52.28 81 CYS A O 1
ATOM 618 N N . LYS A 1 82 ? 38.218 -2.018 43.580 1.00 52.53 82 LYS A N 1
ATOM 619 C CA . LYS A 1 82 ? 37.585 -2.805 44.645 1.00 52.53 82 LYS A CA 1
ATOM 620 C C . LYS A 1 82 ? 37.879 -4.276 44.357 1.00 52.53 82 LYS A C 1
ATOM 622 O O . LYS A 1 82 ? 38.206 -4.603 43.216 1.00 52.53 82 LYS A O 1
ATOM 627 N N . GLU A 1 83 ? 37.887 -5.115 45.393 1.00 50.69 83 GLU A N 1
ATOM 628 C CA . GLU A 1 83 ? 38.142 -6.558 45.279 1.00 50.69 83 GLU A CA 1
ATOM 629 C C . GLU A 1 83 ? 37.415 -7.114 44.050 1.00 50.69 83 GLU A C 1
ATOM 631 O O . GLU A 1 83 ? 36.201 -6.957 43.942 1.00 50.69 83 GLU A O 1
ATOM 636 N N . LEU A 1 84 ? 38.171 -7.674 43.094 1.00 53.06 84 LEU A N 1
ATOM 637 C CA . LEU A 1 84 ? 37.611 -8.320 41.908 1.00 53.06 84 LEU A CA 1
ATOM 638 C C . LEU A 1 84 ? 36.546 -9.300 42.391 1.00 53.06 84 LEU A C 1
ATOM 640 O O . LEU A 1 84 ? 36.879 -10.271 43.075 1.00 53.06 84 LEU A O 1
ATOM 644 N N . ALA A 1 85 ? 35.281 -9.019 42.076 1.00 53.91 85 ALA A N 1
ATOM 645 C CA . ALA A 1 85 ? 34.198 -9.927 42.393 1.00 53.91 85 ALA A CA 1
ATOM 646 C C . ALA A 1 85 ? 34.549 -11.285 41.777 1.00 53.91 85 ALA A C 1
ATOM 648 O O . ALA A 1 85 ? 34.839 -11.383 40.584 1.00 53.91 85 ALA A O 1
ATOM 649 N N . THR A 1 86 ? 34.562 -12.332 42.597 1.00 52.75 86 THR A N 1
ATOM 650 C CA . THR A 1 86 ? 34.978 -13.689 42.211 1.00 52.75 86 THR A CA 1
ATOM 651 C C . THR A 1 86 ? 34.075 -14.341 41.153 1.00 52.75 86 THR A C 1
ATOM 653 O O . THR A 1 86 ? 34.342 -15.466 40.746 1.00 52.75 86 THR A O 1
ATOM 656 N N . GLU A 1 87 ? 33.039 -13.637 40.684 1.00 62.25 87 GLU A N 1
ATOM 657 C CA . GLU A 1 87 ? 31.984 -14.123 39.786 1.00 62.25 87 GLU A CA 1
AT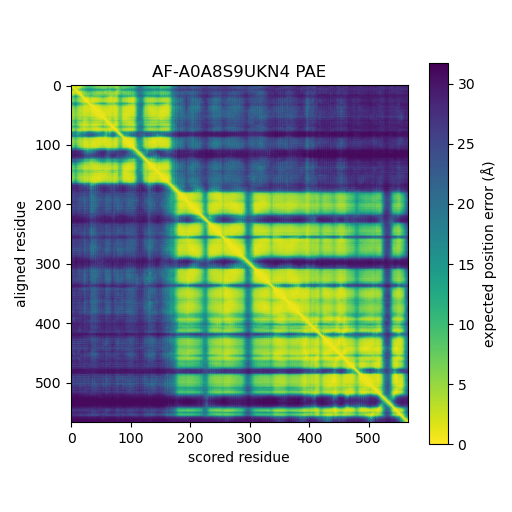OM 658 C C . GLU A 1 87 ? 31.688 -13.154 38.615 1.00 62.25 87 GLU A C 1
ATOM 660 O O . GLU A 1 87 ? 30.588 -13.147 38.069 1.00 62.25 87 GLU A O 1
ATOM 665 N N . ALA A 1 88 ? 32.639 -12.299 38.215 1.00 72.88 88 ALA A N 1
ATOM 666 C CA . ALA A 1 88 ? 32.448 -11.432 37.047 1.00 72.88 88 ALA A CA 1
ATOM 667 C C . ALA A 1 88 ? 32.411 -12.251 35.738 1.00 72.88 88 ALA A C 1
ATOM 669 O O . ALA A 1 88 ? 33.302 -13.063 35.480 1.00 72.88 88 ALA A O 1
ATOM 670 N N . SER A 1 89 ? 31.405 -12.009 34.893 1.00 87.94 89 SER A N 1
ATOM 671 C CA . SER A 1 89 ? 31.214 -12.666 33.592 1.00 87.94 89 SER A CA 1
ATOM 672 C C . SER A 1 89 ? 30.889 -11.639 32.496 1.00 87.94 89 SER A C 1
ATOM 674 O O . SER A 1 89 ? 30.516 -10.503 32.801 1.00 87.94 89 SER A O 1
ATOM 676 N N . LYS A 1 90 ? 31.010 -12.014 31.214 1.00 89.25 90 LYS A N 1
ATOM 677 C CA . LYS A 1 90 ? 30.623 -11.126 30.098 1.00 89.25 90 LYS A CA 1
ATOM 678 C C . LYS A 1 90 ? 29.134 -10.775 30.163 1.00 89.25 90 LYS A C 1
ATOM 680 O O . LYS A 1 90 ? 28.734 -9.647 29.908 1.00 89.25 90 LYS A O 1
ATOM 685 N N . GLU A 1 91 ? 28.327 -11.735 30.585 1.00 90.25 91 GLU A N 1
ATOM 686 C CA . GLU A 1 91 ? 26.879 -11.642 30.744 1.00 90.25 91 GLU A CA 1
ATOM 687 C C . GLU A 1 91 ? 26.502 -10.696 31.898 1.00 90.25 91 GLU A C 1
ATOM 689 O O . GLU A 1 91 ? 25.459 -10.041 31.853 1.00 90.25 91 GLU A O 1
ATOM 694 N N . SER A 1 92 ? 27.351 -10.586 32.929 1.00 88.00 92 SER A N 1
ATOM 695 C CA . SER A 1 92 ? 27.216 -9.587 34.001 1.00 88.00 92 SER A CA 1
ATOM 696 C C . SER A 1 92 ? 27.429 -8.162 33.477 1.00 88.00 92 SER A C 1
ATOM 698 O O . SER A 1 92 ? 26.627 -7.276 33.767 1.00 88.00 92 SER A O 1
ATOM 700 N N . ASP A 1 93 ? 28.438 -7.953 32.622 1.00 91.06 93 ASP A N 1
ATOM 701 C CA . ASP A 1 93 ? 28.670 -6.659 31.966 1.00 91.06 93 ASP A CA 1
ATOM 702 C C . ASP A 1 93 ? 27.501 -6.259 31.051 1.00 91.06 93 ASP A C 1
ATOM 704 O O . ASP A 1 93 ? 27.115 -5.091 31.022 1.00 91.06 93 ASP A O 1
ATOM 708 N N . VAL A 1 94 ? 26.917 -7.221 30.325 1.00 91.75 94 VAL A N 1
ATOM 709 C CA . VAL A 1 94 ? 25.734 -6.996 29.474 1.00 91.75 94 VAL A CA 1
ATOM 710 C C . VAL A 1 94 ? 24.541 -6.541 30.318 1.00 91.75 94 VAL A C 1
ATOM 712 O O . VAL A 1 94 ? 23.913 -5.534 29.995 1.00 91.75 94 VAL A O 1
ATOM 715 N N . TYR A 1 95 ? 24.264 -7.219 31.435 1.00 91.06 95 TYR A N 1
ATOM 716 C CA . TYR A 1 95 ? 23.203 -6.816 32.365 1.00 91.06 95 TYR A CA 1
ATOM 717 C C . TYR A 1 95 ? 23.443 -5.412 32.930 1.00 91.06 95 TYR A C 1
ATOM 719 O O . TYR A 1 95 ? 22.541 -4.577 32.966 1.00 91.06 95 TYR A O 1
ATOM 727 N N . ALA A 1 96 ? 24.679 -5.129 33.333 1.00 89.12 96 ALA A N 1
ATOM 728 C CA . ALA A 1 96 ? 25.059 -3.843 33.890 1.00 89.12 96 ALA A CA 1
ATOM 729 C C . ALA A 1 96 ? 24.944 -2.701 32.860 1.00 89.12 96 ALA A C 1
ATOM 731 O O . ALA A 1 96 ? 24.438 -1.625 33.183 1.00 89.12 96 ALA A O 1
ATOM 732 N N . LEU A 1 97 ? 25.313 -2.942 31.595 1.00 91.25 97 LEU A N 1
ATOM 733 C CA . LEU A 1 97 ? 25.093 -1.991 30.502 1.00 91.25 97 LEU A CA 1
ATOM 734 C C . LEU A 1 97 ? 23.596 -1.730 30.262 1.00 91.25 97 LEU A C 1
ATOM 736 O O . LEU A 1 97 ? 23.227 -0.596 29.966 1.00 91.25 97 LEU A O 1
ATOM 740 N N . ALA A 1 98 ? 22.732 -2.736 30.429 1.00 90.25 98 ALA A N 1
ATOM 741 C CA . ALA A 1 98 ? 21.282 -2.568 30.308 1.00 90.25 98 ALA A CA 1
ATOM 742 C C . ALA A 1 98 ? 20.727 -1.598 31.358 1.00 90.25 98 ALA A C 1
ATOM 744 O O . ALA A 1 98 ? 19.907 -0.740 31.033 1.00 90.25 98 ALA A O 1
ATOM 745 N N . CYS A 1 99 ? 21.216 -1.689 32.598 1.00 87.44 99 CYS A N 1
ATOM 746 C CA . CYS A 1 99 ? 20.881 -0.730 33.651 1.00 87.44 99 CYS A CA 1
ATOM 747 C C . CYS A 1 99 ? 21.339 0.689 33.280 1.00 87.44 99 CYS A C 1
ATOM 749 O O . CYS A 1 99 ? 20.566 1.631 33.412 1.00 87.44 99 CYS A O 1
ATOM 751 N N . VAL A 1 100 ? 22.547 0.844 32.722 1.00 87.38 100 VAL A N 1
ATOM 752 C CA . VAL A 1 100 ? 23.047 2.154 32.260 1.00 87.38 100 VAL A CA 1
ATOM 753 C C . VAL A 1 100 ? 22.207 2.725 31.111 1.00 87.38 100 VAL A C 1
ATOM 755 O O . VAL A 1 100 ? 21.957 3.930 31.087 1.00 87.38 100 VAL A O 1
ATOM 758 N N . ILE A 1 101 ? 21.762 1.889 30.164 1.00 88.19 101 ILE A N 1
ATOM 759 C CA . ILE A 1 101 ? 20.835 2.299 29.096 1.00 88.19 101 ILE A CA 1
ATOM 760 C C . ILE A 1 101 ? 19.530 2.804 29.715 1.00 88.19 101 ILE A C 1
ATOM 762 O O . ILE A 1 101 ? 19.074 3.891 29.363 1.00 88.19 101 ILE A O 1
ATOM 766 N N . LEU A 1 102 ? 18.959 2.051 30.658 1.00 85.06 102 LEU A N 1
ATOM 767 C CA . LEU A 1 102 ? 17.707 2.414 31.311 1.00 85.06 102 LEU A CA 1
ATOM 768 C C . LEU A 1 102 ? 17.831 3.738 32.073 1.00 85.06 102 LEU A C 1
ATOM 770 O O . LEU A 1 102 ? 16.988 4.612 31.891 1.00 85.06 102 LEU A O 1
ATOM 774 N N . ASP A 1 103 ? 18.901 3.932 32.842 1.00 85.12 103 ASP A N 1
ATOM 775 C CA . ASP A 1 103 ? 19.150 5.174 33.580 1.00 85.12 103 ASP A CA 1
ATOM 776 C C . ASP A 1 103 ? 19.330 6.373 32.636 1.00 85.12 103 ASP A C 1
ATOM 778 O O . ASP A 1 103 ? 18.792 7.457 32.874 1.00 85.12 103 ASP A O 1
ATOM 782 N N . ALA A 1 104 ? 20.073 6.199 31.539 1.00 82.00 104 ALA A N 1
ATOM 783 C CA . ALA A 1 104 ? 20.352 7.270 30.585 1.00 82.00 104 ALA A CA 1
ATOM 784 C C . ALA A 1 104 ? 19.124 7.662 29.747 1.00 82.00 104 ALA A C 1
ATOM 786 O O . ALA A 1 104 ? 18.947 8.839 29.441 1.00 82.00 104 ALA A O 1
ATOM 787 N N . VAL A 1 105 ? 18.279 6.698 29.372 1.00 77.12 105 VAL A N 1
ATOM 788 C CA . VAL A 1 105 ? 17.076 6.957 28.566 1.00 77.12 105 VAL A CA 1
ATOM 789 C C . VAL A 1 105 ? 15.931 7.456 29.445 1.00 77.12 105 VAL A C 1
ATOM 791 O O . VAL A 1 105 ? 15.281 8.430 29.079 1.00 77.12 105 VAL A O 1
ATOM 794 N N . SER A 1 106 ? 15.741 6.879 30.636 1.00 72.94 106 SER A N 1
ATOM 795 C CA . SER A 1 106 ? 14.674 7.299 31.558 1.00 72.94 106 SER A CA 1
ATOM 796 C C . SER A 1 106 ? 14.902 8.706 32.101 1.00 72.94 106 SER A C 1
ATOM 798 O O . SER A 1 106 ? 13.945 9.413 32.359 1.00 72.94 106 SER A O 1
ATOM 800 N N . THR A 1 107 ? 16.153 9.160 32.249 1.00 66.06 107 THR A N 1
ATOM 801 C CA . THR A 1 107 ? 16.446 10.545 32.668 1.00 66.06 107 THR A CA 1
ATOM 802 C C . THR A 1 107 ? 16.299 11.577 31.549 1.00 66.06 107 THR A C 1
ATOM 804 O O . THR A 1 107 ? 16.216 12.769 31.842 1.00 66.06 107 THR A O 1
ATOM 807 N N . ALA A 1 108 ? 16.246 11.148 30.285 1.00 55.72 108 ALA A N 1
ATOM 808 C CA . ALA A 1 108 ? 16.001 12.022 29.140 1.00 55.72 108 ALA A CA 1
ATOM 809 C C . ALA A 1 108 ? 14.500 12.294 28.900 1.00 55.72 108 ALA A C 1
ATOM 811 O O . ALA A 1 108 ? 14.174 13.203 28.138 1.00 55.72 108 ALA A O 1
ATOM 812 N N . THR A 1 109 ? 13.599 11.531 29.535 1.00 50.78 109 THR A N 1
ATOM 813 C CA . THR A 1 109 ? 12.142 11.569 29.304 1.00 50.78 109 THR A CA 1
ATOM 814 C C . THR A 1 109 ? 11.326 12.190 30.449 1.00 50.78 109 THR A C 1
ATOM 816 O O . THR A 1 109 ? 10.100 12.197 30.382 1.00 50.78 109 THR A O 1
ATOM 819 N N . ILE A 1 110 ? 11.961 12.752 31.485 1.00 45.22 110 ILE A N 1
ATOM 820 C CA . ILE A 1 110 ? 11.251 13.222 32.690 1.00 45.22 110 ILE A CA 1
ATOM 821 C C . ILE A 1 110 ? 10.696 14.649 32.533 1.00 45.22 110 ILE A C 1
ATOM 823 O O . ILE A 1 110 ? 11.439 15.626 32.638 1.00 45.22 110 ILE A O 1
ATOM 827 N N . GLU A 1 111 ? 9.369 14.750 32.396 1.00 39.12 111 GLU A N 1
ATOM 828 C CA . GLU A 1 111 ? 8.547 15.603 33.270 1.00 39.12 111 GLU A CA 1
ATOM 829 C C . GLU A 1 111 ? 8.168 14.755 34.509 1.00 39.12 111 GLU A C 1
ATOM 831 O O . GLU A 1 111 ? 7.520 13.722 34.383 1.00 39.12 111 GLU A O 1
ATOM 836 N N . ASP A 1 112 ? 8.678 15.153 35.679 1.00 41.56 112 ASP A N 1
ATOM 837 C CA . ASP A 1 112 ? 8.418 14.688 37.056 1.00 41.56 112 ASP A CA 1
ATOM 838 C C . ASP A 1 112 ? 8.127 13.194 37.334 1.00 41.56 112 ASP A C 1
ATOM 840 O O . ASP A 1 112 ? 6.978 12.764 37.394 1.00 41.56 112 ASP A O 1
ATOM 844 N N . TRP A 1 113 ? 9.175 12.426 37.666 1.00 37.41 113 TRP A N 1
ATOM 845 C CA . TRP A 1 113 ? 9.085 11.108 38.320 1.00 37.41 113 TRP A CA 1
ATOM 846 C C . TRP A 1 113 ? 10.024 11.050 39.541 1.00 37.41 113 TRP A C 1
ATOM 848 O O . TRP A 1 113 ? 11.015 10.322 39.562 1.00 37.41 113 TRP A O 1
ATOM 858 N N . GLU A 1 114 ? 9.727 11.839 40.576 1.00 37.25 114 GLU A N 1
ATOM 859 C CA . GLU A 1 114 ? 10.213 11.579 41.939 1.00 37.25 114 GLU A CA 1
ATOM 860 C C . GLU A 1 114 ? 9.066 10.965 42.746 1.00 37.25 114 GLU A C 1
ATOM 862 O O . GLU A 1 114 ? 8.232 11.691 43.269 1.00 37.25 114 GLU A O 1
ATOM 867 N N . ASP A 1 115 ? 8.991 9.631 42.754 1.00 36.38 115 ASP A N 1
ATOM 868 C CA . ASP A 1 115 ? 8.549 8.784 43.880 1.00 36.38 115 ASP A CA 1
ATOM 869 C C . ASP A 1 115 ? 8.039 7.430 43.365 1.00 36.38 115 ASP A C 1
ATOM 871 O O . ASP A 1 115 ? 6.843 7.220 43.195 1.00 36.38 115 ASP A O 1
ATOM 875 N N . SER A 1 116 ? 8.945 6.471 43.153 1.00 35.28 116 SER A N 1
ATOM 876 C CA . SER A 1 116 ? 8.641 5.054 43.405 1.00 35.28 116 SER A CA 1
ATOM 877 C C . SER A 1 116 ? 9.923 4.221 43.408 1.00 35.28 116 SER A C 1
ATOM 879 O O . SER A 1 116 ? 10.290 3.572 42.434 1.00 35.28 116 SER A O 1
ATOM 881 N N . PHE A 1 117 ? 10.635 4.233 44.533 1.00 34.75 117 PHE A N 1
ATOM 882 C CA . PHE A 1 117 ? 11.543 3.142 44.879 1.00 34.75 117 PHE A CA 1
ATOM 883 C C . PHE A 1 117 ? 10.986 2.447 46.116 1.00 34.75 117 PHE A C 1
ATOM 885 O O . PHE A 1 117 ? 11.291 2.826 47.243 1.00 34.75 117 PHE A O 1
ATOM 892 N N . SER A 1 118 ? 10.135 1.440 45.909 1.00 32.22 118 SER A N 1
ATOM 893 C CA . SER A 1 118 ? 9.972 0.326 46.854 1.00 32.22 118 SER A CA 1
ATOM 894 C C . SER A 1 118 ? 9.101 -0.801 46.287 1.00 32.22 118 SER A C 1
ATOM 896 O O . SER A 1 118 ? 7.904 -0.858 46.530 1.00 32.22 118 SER A O 1
ATOM 898 N N . SER A 1 119 ? 9.718 -1.752 45.586 1.00 31.95 119 SER A N 1
ATOM 899 C CA . SER A 1 119 ? 9.623 -3.189 45.902 1.00 31.95 119 SER A CA 1
ATOM 900 C C . SER A 1 119 ? 10.427 -4.009 44.885 1.00 31.95 119 SER A C 1
ATOM 902 O O . SER A 1 119 ? 10.348 -3.812 43.678 1.00 31.95 119 SER A O 1
ATOM 904 N N . MET A 1 120 ? 11.273 -4.906 45.393 1.00 42.47 120 MET A N 1
ATOM 905 C CA . MET A 1 120 ? 11.875 -5.983 44.610 1.00 42.47 120 MET A CA 1
ATOM 906 C C . MET A 1 120 ? 10.798 -7.059 44.449 1.00 42.47 120 MET A C 1
ATOM 908 O O . MET A 1 120 ? 10.465 -7.663 45.461 1.00 42.47 120 MET A O 1
ATOM 912 N N . GLU A 1 121 ? 10.256 -7.228 43.236 1.00 44.34 121 GLU A N 1
ATOM 913 C CA . GLU A 1 121 ? 9.616 -8.443 42.659 1.00 44.34 121 GLU A CA 1
ATOM 914 C C . GLU A 1 121 ? 8.552 -8.160 41.574 1.00 44.34 121 GLU A C 1
ATOM 916 O O . GLU A 1 121 ? 7.997 -9.107 41.022 1.00 44.34 121 GLU A O 1
ATOM 921 N N . GLU A 1 122 ? 8.314 -6.911 41.164 1.00 42.69 122 GLU A N 1
ATOM 922 C CA . GLU A 1 122 ? 7.504 -6.621 39.967 1.00 42.69 122 GLU A CA 1
ATOM 923 C C . GLU A 1 122 ? 8.397 -6.435 38.727 1.00 42.69 122 GLU A C 1
ATOM 925 O O . GLU A 1 122 ? 9.424 -5.751 38.774 1.00 42.69 122 GLU A O 1
ATOM 930 N N . GLN A 1 123 ? 8.038 -7.091 37.613 1.00 49.19 123 GLN A N 1
ATOM 931 C CA . GLN A 1 123 ? 8.653 -6.827 36.308 1.00 49.19 123 GLN A CA 1
ATOM 932 C C . GLN A 1 123 ? 8.501 -5.328 36.012 1.00 49.19 123 GLN A C 1
ATOM 934 O O . GLN A 1 123 ? 7.380 -4.829 36.089 1.00 49.19 123 GLN A O 1
ATOM 939 N N . PRO A 1 124 ? 9.589 -4.594 35.719 1.00 54.62 124 PRO A N 1
ATOM 940 C CA . PRO A 1 124 ? 9.479 -3.164 35.474 1.00 54.62 124 PRO A CA 1
ATOM 941 C C . PRO A 1 124 ? 8.600 -2.935 34.241 1.00 54.62 124 PRO A C 1
ATOM 943 O O . PRO A 1 124 ? 8.832 -3.552 33.207 1.00 54.62 124 PRO A O 1
ATOM 946 N N . GLU A 1 125 ? 7.591 -2.077 34.351 1.00 59.50 125 GLU A N 1
ATOM 947 C CA . GLU A 1 125 ? 6.796 -1.646 33.200 1.00 59.50 125 GLU A CA 1
ATOM 948 C C . GLU A 1 125 ? 7.655 -0.766 32.277 1.00 59.50 125 GLU A C 1
ATOM 950 O O . GLU A 1 125 ? 8.558 -0.059 32.736 1.00 59.50 125 GLU A O 1
ATOM 955 N N . GLN A 1 126 ? 7.397 -0.821 30.966 1.00 67.31 126 GLN A N 1
ATOM 956 C CA . GLN A 1 126 ? 8.106 -0.014 29.971 1.00 67.31 126 GLN A CA 1
ATOM 957 C C . GLN A 1 126 ? 7.977 1.486 30.318 1.00 67.31 126 GLN A C 1
ATOM 959 O O . GLN A 1 126 ? 6.858 2.004 30.330 1.00 67.31 126 GLN A O 1
ATOM 964 N N . PRO A 1 127 ? 9.082 2.218 30.573 1.00 63.47 127 PRO A N 1
ATOM 965 C CA . PRO A 1 127 ? 9.001 3.634 30.909 1.00 63.47 127 PRO A CA 1
ATOM 966 C C . PRO A 1 127 ? 8.498 4.464 29.722 1.00 63.47 127 PRO A C 1
ATOM 968 O O . PRO A 1 127 ? 8.883 4.228 28.571 1.00 63.47 127 PRO A O 1
ATOM 971 N N . GLY A 1 128 ? 7.680 5.482 30.005 1.00 51.25 128 GLY A N 1
ATOM 972 C CA . GLY A 1 128 ? 7.175 6.411 28.994 1.00 51.25 128 GLY A CA 1
ATOM 973 C C . GLY A 1 128 ? 8.312 7.078 28.208 1.00 51.25 128 GLY A C 1
ATOM 974 O O . GLY A 1 128 ? 9.234 7.651 28.789 1.00 51.25 128 GLY A O 1
ATOM 975 N N . GLY A 1 129 ? 8.252 6.988 26.876 1.00 54.31 129 GLY A N 1
ATOM 976 C CA . GLY A 1 129 ? 9.240 7.578 25.964 1.00 54.31 129 GLY A CA 1
ATOM 977 C C . GLY A 1 129 ? 10.405 6.664 25.554 1.00 54.31 129 GLY A C 1
ATOM 978 O O . GLY A 1 129 ? 11.240 7.086 24.755 1.00 54.31 129 GLY A O 1
ATOM 979 N N . VAL A 1 130 ? 10.465 5.417 26.037 1.00 63.03 130 VAL A N 1
ATOM 980 C CA . VAL A 1 130 ? 11.404 4.396 25.533 1.00 63.03 130 VAL A CA 1
ATOM 981 C C . VAL A 1 130 ? 10.717 3.590 24.429 1.00 63.03 130 VAL A C 1
ATOM 983 O O . VAL A 1 130 ? 9.627 3.067 24.641 1.00 63.03 130 VAL A O 1
ATOM 986 N N . SER A 1 131 ? 11.341 3.460 23.255 1.00 65.25 131 SER A N 1
ATOM 987 C CA . SER A 1 131 ? 10.783 2.662 22.153 1.00 65.25 131 SER A CA 1
ATOM 988 C C . SER A 1 131 ? 10.712 1.170 22.502 1.00 65.25 131 SER A C 1
ATOM 990 O O . SER A 1 131 ? 11.529 0.666 23.276 1.00 65.25 131 SER A O 1
ATOM 992 N N . ASN A 1 132 ? 9.780 0.429 21.896 1.00 67.31 132 ASN A N 1
ATOM 993 C CA . ASN A 1 132 ? 9.628 -1.013 22.132 1.00 67.31 132 ASN A CA 1
ATOM 994 C C . ASN A 1 132 ? 10.926 -1.789 21.801 1.00 67.31 132 ASN A C 1
ATOM 996 O O . ASN A 1 132 ? 11.231 -2.797 22.424 1.00 67.31 132 ASN A O 1
ATOM 1000 N N . ALA A 1 133 ? 11.758 -1.306 20.868 1.00 66.38 133 ALA A N 1
ATOM 1001 C CA . ALA A 1 133 ? 13.031 -1.951 20.505 1.00 66.38 133 ALA A CA 1
ATOM 1002 C C . ALA A 1 133 ? 14.064 -1.755 21.597 1.00 66.38 133 ALA A C 1
ATOM 1004 O O . ALA A 1 133 ? 14.767 -2.695 21.961 1.00 66.38 133 ALA A O 1
ATOM 1005 N N . ALA A 1 134 ? 14.167 -0.520 22.089 1.00 73.19 134 ALA A N 1
ATOM 1006 C CA . ALA A 1 134 ? 15.028 -0.212 23.212 1.00 73.19 134 ALA A CA 1
ATOM 1007 C C . ALA A 1 134 ? 14.597 -1.029 24.436 1.00 73.19 134 ALA A C 1
ATOM 1009 O O . ALA A 1 134 ? 15.454 -1.583 25.120 1.00 73.19 134 ALA A O 1
ATOM 1010 N N . TRP A 1 135 ? 13.287 -1.183 24.650 1.00 81.31 135 TRP A N 1
ATOM 1011 C CA . TRP A 1 135 ? 12.741 -1.992 25.732 1.00 81.31 135 TRP A CA 1
ATOM 1012 C C . TRP A 1 135 ? 13.042 -3.488 25.575 1.00 81.31 135 TRP A C 1
ATOM 1014 O O . TRP A 1 135 ? 13.670 -4.064 26.457 1.00 81.31 135 TRP A O 1
ATOM 1024 N N . LYS A 1 136 ? 12.732 -4.100 24.425 1.00 82.44 136 LYS A N 1
ATOM 1025 C CA . LYS A 1 136 ? 13.048 -5.512 24.131 1.00 82.44 136 LYS A CA 1
ATOM 1026 C C . LYS A 1 136 ? 14.539 -5.821 24.232 1.00 82.44 136 LYS A C 1
ATOM 1028 O O . LYS A 1 136 ? 14.918 -6.887 24.714 1.00 82.44 136 LYS A O 1
ATOM 1033 N N . LEU A 1 137 ? 15.397 -4.900 23.783 1.00 84.94 137 LEU A N 1
ATOM 1034 C CA . LEU A 1 137 ? 16.843 -5.025 23.953 1.00 84.94 137 LEU A CA 1
ATOM 1035 C C . LEU A 1 137 ? 17.207 -5.056 25.442 1.00 84.94 137 LEU A C 1
ATOM 1037 O O . LEU A 1 137 ? 17.945 -5.939 25.871 1.00 84.94 137 LEU A O 1
ATOM 1041 N N . VAL A 1 138 ? 16.683 -4.112 26.226 1.00 87.25 138 VAL A N 1
ATOM 1042 C CA . VAL A 1 138 ? 16.928 -4.042 27.672 1.00 87.25 138 VAL A CA 1
ATOM 1043 C C . VAL A 1 138 ? 16.394 -5.288 28.385 1.00 87.25 138 VAL A C 1
ATOM 1045 O O . VAL A 1 138 ? 17.093 -5.818 29.244 1.00 87.25 138 VAL A O 1
ATOM 1048 N N . GLU A 1 139 ? 15.224 -5.810 28.010 1.00 87.44 139 GLU A N 1
ATOM 1049 C CA . GLU A 1 139 ? 14.669 -7.063 28.541 1.00 87.44 139 GLU A CA 1
ATOM 1050 C C . GLU A 1 139 ? 15.576 -8.262 28.242 1.00 87.44 139 GLU A C 1
ATOM 1052 O O . GLU A 1 139 ? 15.923 -9.011 29.156 1.00 87.44 139 GLU A O 1
ATOM 1057 N N . ALA A 1 140 ? 16.032 -8.406 26.993 1.00 87.75 140 ALA A N 1
ATOM 1058 C CA . ALA A 1 140 ? 16.947 -9.476 26.600 1.00 87.75 140 ALA A CA 1
ATOM 1059 C C . ALA A 1 140 ? 18.285 -9.390 27.357 1.00 87.75 140 ALA A C 1
ATOM 1061 O O . ALA A 1 140 ? 18.791 -10.388 27.870 1.00 87.75 140 ALA A O 1
ATOM 1062 N N . MET A 1 141 ? 18.844 -8.184 27.498 1.00 91.12 141 MET A N 1
ATOM 1063 C CA . MET A 1 141 ? 20.070 -7.955 28.272 1.00 91.12 141 MET A CA 1
ATOM 1064 C C . MET A 1 141 ? 19.877 -8.194 29.779 1.00 91.12 141 MET A C 1
ATOM 1066 O O . MET A 1 141 ? 20.840 -8.532 30.471 1.00 91.12 141 MET A O 1
ATOM 1070 N N . ARG A 1 142 ? 18.649 -8.051 30.297 1.00 91.44 142 ARG A N 1
ATOM 1071 C CA . ARG A 1 142 ? 18.295 -8.256 31.711 1.00 91.44 142 ARG A CA 1
ATOM 1072 C C . ARG A 1 142 ? 17.742 -9.645 32.029 1.00 91.44 142 ARG A C 1
ATOM 1074 O O . ARG A 1 142 ? 17.245 -9.839 33.140 1.00 91.44 142 ARG A O 1
ATOM 1081 N N . SER A 1 143 ? 17.866 -10.613 31.116 1.00 90.00 143 SER A N 1
ATOM 1082 C CA . SER A 1 143 ? 17.422 -11.988 31.364 1.00 90.00 143 SER A CA 1
ATOM 1083 C C . SER A 1 143 ? 17.961 -12.529 32.696 1.00 90.00 143 SER A C 1
ATOM 1085 O O . SER A 1 143 ? 19.137 -12.341 33.048 1.00 90.00 143 SER A O 1
ATOM 1087 N N . ALA A 1 144 ? 17.079 -13.193 33.449 1.00 83.69 144 ALA A N 1
ATOM 1088 C CA . ALA A 1 144 ? 17.418 -13.827 34.720 1.00 83.69 144 ALA A CA 1
ATOM 1089 C C . ALA A 1 144 ? 18.443 -14.956 34.532 1.00 83.69 144 ALA A C 1
ATOM 1091 O O . ALA A 1 144 ? 19.273 -15.174 35.413 1.00 83.69 144 ALA A O 1
ATOM 1092 N N . ASP A 1 145 ? 18.416 -15.622 33.373 1.00 86.62 145 ASP A N 1
ATOM 1093 C CA . ASP A 1 145 ? 19.444 -16.568 32.952 1.00 86.62 145 ASP A CA 1
ATOM 1094 C C . ASP A 1 145 ? 20.574 -15.814 32.224 1.00 86.62 145 ASP A C 1
ATOM 1096 O O . ASP A 1 145 ? 20.327 -15.225 31.166 1.00 86.62 145 ASP A O 1
ATOM 1100 N N . PRO A 1 146 ? 21.816 -15.810 32.748 1.00 88.00 146 PRO A N 1
ATOM 1101 C CA . PRO A 1 146 ? 22.951 -15.185 32.077 1.00 88.00 146 PRO A CA 1
ATOM 1102 C C . PRO A 1 146 ? 23.199 -15.723 30.663 1.00 88.00 146 PRO A C 1
ATOM 1104 O O . PRO A 1 146 ? 23.630 -14.958 29.809 1.00 88.00 146 PRO A O 1
ATOM 1107 N N . THR A 1 147 ? 22.911 -17.002 30.402 1.00 87.12 147 THR A N 1
ATOM 1108 C CA . THR A 1 147 ? 23.193 -17.646 29.106 1.00 87.12 147 THR A CA 1
ATOM 1109 C C . THR A 1 147 ? 22.252 -17.211 27.983 1.00 87.12 147 THR A C 1
ATOM 1111 O O . THR A 1 147 ? 22.610 -17.314 26.815 1.00 87.12 147 THR A O 1
ATOM 1114 N N . GLU A 1 148 ? 21.087 -16.667 28.336 1.00 89.06 148 GLU A N 1
ATOM 1115 C CA . GLU A 1 148 ? 20.101 -16.114 27.399 1.00 89.06 148 GLU A CA 1
ATOM 1116 C C . GLU A 1 148 ? 20.378 -14.637 27.063 1.00 89.06 148 GLU A C 1
ATOM 1118 O O . GLU A 1 148 ? 19.698 -14.043 26.225 1.00 89.06 148 GLU A O 1
ATOM 1123 N N . ARG A 1 149 ? 21.363 -14.004 27.721 1.00 92.44 149 ARG A N 1
ATOM 1124 C CA . ARG A 1 149 ? 21.725 -12.610 27.439 1.00 92.44 149 ARG A CA 1
ATOM 1125 C C . ARG A 1 149 ? 22.495 -12.526 26.114 1.00 92.44 149 ARG A C 1
ATOM 1127 O O . ARG A 1 149 ? 23.380 -13.345 25.871 1.00 92.44 149 ARG A O 1
ATOM 1134 N N . PRO A 1 150 ? 22.216 -11.522 25.265 1.00 91.06 150 PRO A N 1
ATOM 1135 C CA . PRO A 1 150 ? 22.891 -11.370 23.983 1.00 91.06 150 PRO A CA 1
ATOM 1136 C C . PRO A 1 150 ? 24.381 -11.056 24.157 1.00 91.06 150 PRO A C 1
ATOM 1138 O O . PRO A 1 150 ? 24.778 -10.317 25.060 1.00 91.06 150 PRO A O 1
ATOM 1141 N N . GLU A 1 151 ? 25.205 -11.542 23.230 1.00 91.12 151 GLU A N 1
ATOM 1142 C CA . GLU A 1 151 ? 26.596 -11.102 23.128 1.00 91.12 151 GLU A CA 1
ATOM 1143 C C . GLU A 1 151 ? 26.682 -9.620 22.734 1.00 91.12 151 GLU A C 1
ATOM 1145 O O . GLU A 1 151 ? 25.796 -9.068 22.071 1.00 91.12 151 GLU A O 1
ATOM 1150 N N . MET A 1 152 ? 27.795 -8.970 23.084 1.00 91.44 152 MET A N 1
ATOM 1151 C CA . MET A 1 152 ? 28.000 -7.550 22.788 1.00 91.44 152 MET A CA 1
ATOM 1152 C C . MET A 1 152 ? 27.936 -7.208 21.293 1.00 91.44 152 MET A C 1
ATOM 1154 O O . MET A 1 152 ? 27.562 -6.087 20.955 1.00 91.44 152 MET A O 1
ATOM 1158 N N . ASP A 1 153 ? 28.221 -8.159 20.400 1.00 87.19 153 ASP A N 1
ATOM 1159 C CA . ASP A 1 153 ? 28.057 -8.000 18.950 1.00 87.19 153 ASP A CA 1
ATOM 1160 C C . ASP A 1 153 ? 26.595 -7.752 18.553 1.00 87.19 153 ASP A C 1
ATOM 1162 O O . ASP A 1 153 ? 26.302 -6.877 17.732 1.00 87.19 153 ASP A O 1
ATOM 1166 N N . ALA A 1 154 ? 25.663 -8.483 19.167 1.00 86.00 154 ALA A N 1
ATOM 1167 C CA . ALA A 1 154 ? 24.235 -8.284 18.960 1.00 86.00 154 ALA A CA 1
ATOM 1168 C C . ALA A 1 154 ? 23.767 -6.971 19.604 1.00 86.00 154 ALA A C 1
ATOM 1170 O O . ALA A 1 154 ? 23.040 -6.204 18.972 1.00 86.00 154 ALA A O 1
ATOM 1171 N N . VAL A 1 155 ? 24.245 -6.660 20.815 1.00 89.69 155 VAL A N 1
ATOM 1172 C CA . VAL A 1 155 ? 23.913 -5.407 21.515 1.00 89.69 155 VAL A CA 1
ATOM 1173 C C . VAL A 1 155 ? 24.343 -4.183 20.701 1.00 89.69 155 VAL A C 1
ATOM 1175 O O . VAL A 1 155 ? 23.533 -3.290 20.463 1.00 89.69 155 VAL A O 1
ATOM 1178 N N . VAL A 1 156 ? 25.589 -4.139 20.215 1.00 89.38 156 VAL A N 1
ATOM 1179 C CA . VAL A 1 156 ? 26.104 -3.018 19.406 1.00 89.38 156 VAL A CA 1
ATOM 1180 C C . VAL A 1 156 ? 25.293 -2.840 18.125 1.00 89.38 156 VAL A C 1
ATOM 1182 O O . VAL A 1 156 ? 24.981 -1.704 17.766 1.00 89.38 156 VAL A O 1
ATOM 1185 N N . ARG A 1 157 ? 24.908 -3.938 17.463 1.00 79.81 157 ARG A N 1
ATOM 1186 C CA . ARG A 1 157 ? 24.079 -3.894 16.252 1.00 79.81 157 ARG A CA 1
ATOM 1187 C C . ARG A 1 157 ? 22.728 -3.231 16.522 1.00 79.81 157 ARG A C 1
ATOM 1189 O O . ARG A 1 157 ? 22.364 -2.297 15.816 1.00 79.81 157 ARG A O 1
ATOM 1196 N N . VAL A 1 158 ? 22.018 -3.659 17.567 1.00 75.94 158 VAL A N 1
ATOM 1197 C CA . VAL A 1 158 ? 20.694 -3.106 17.900 1.00 75.94 158 VAL A CA 1
ATOM 1198 C C . VAL A 1 158 ? 20.797 -1.642 18.349 1.00 75.94 158 VAL A C 1
ATOM 1200 O O . VAL A 1 158 ? 20.006 -0.805 17.919 1.00 75.94 158 VAL A O 1
ATOM 1203 N N . VAL A 1 159 ? 21.807 -1.288 19.153 1.00 81.12 159 VAL A N 1
ATOM 1204 C CA . VAL A 1 159 ? 22.036 0.102 19.592 1.00 81.12 159 VAL A CA 1
ATOM 1205 C C . VAL A 1 159 ? 22.421 1.018 18.419 1.00 81.12 159 VAL A C 1
ATOM 1207 O O . VAL A 1 159 ? 22.042 2.194 18.401 1.00 81.12 159 VAL A O 1
ATOM 1210 N N . LEU A 1 160 ? 23.136 0.502 17.414 1.00 76.31 160 LEU A N 1
ATOM 1211 C CA . LEU A 1 160 ? 23.431 1.234 16.181 1.00 76.31 160 LEU A CA 1
ATOM 1212 C C . LEU A 1 160 ? 22.141 1.551 15.418 1.00 76.31 160 LEU A C 1
ATOM 1214 O O . LEU A 1 160 ? 21.918 2.715 15.089 1.00 76.31 160 LEU A O 1
ATOM 1218 N N . THR A 1 161 ? 21.261 0.563 15.233 1.00 67.62 161 THR A N 1
ATOM 1219 C CA . THR A 1 161 ? 19.942 0.763 14.613 1.00 67.62 161 THR A CA 1
ATOM 1220 C C . THR A 1 161 ? 19.132 1.828 15.357 1.00 67.62 161 THR A C 1
ATOM 1222 O O . THR A 1 161 ? 18.608 2.752 14.738 1.00 67.62 161 THR A O 1
ATOM 1225 N N . LEU A 1 162 ? 19.097 1.778 16.694 1.00 71.50 162 LEU A N 1
ATOM 1226 C CA . LEU A 1 162 ? 18.433 2.797 17.521 1.00 71.50 162 LEU A CA 1
ATOM 1227 C C . LEU A 1 162 ? 19.047 4.200 17.346 1.00 71.50 162 LEU A C 1
ATOM 1229 O O . LEU A 1 162 ? 18.334 5.200 17.329 1.00 71.50 162 LEU A O 1
ATOM 1233 N N . THR A 1 163 ? 20.365 4.294 17.151 1.00 68.62 163 THR A N 1
ATOM 1234 C CA . THR A 1 163 ? 21.073 5.571 16.944 1.00 68.62 163 THR A CA 1
ATOM 1235 C C . THR A 1 163 ? 20.825 6.178 15.555 1.00 68.62 163 THR A C 1
ATOM 1237 O O . THR A 1 163 ? 20.842 7.407 15.395 1.00 68.62 163 THR A O 1
ATOM 1240 N N . GLU A 1 164 ? 20.643 5.337 14.535 1.00 56.97 164 GLU A N 1
ATOM 1241 C CA . GLU A 1 164 ? 20.380 5.763 13.156 1.00 56.97 164 GLU A CA 1
ATOM 1242 C C . GLU A 1 164 ? 18.940 6.236 12.945 1.00 56.97 164 GLU A C 1
ATOM 1244 O O . GLU A 1 164 ? 18.740 7.200 12.199 1.00 56.97 164 GLU A O 1
ATOM 1249 N N . ARG A 1 165 ? 17.982 5.644 13.670 1.00 54.16 165 ARG A N 1
ATOM 1250 C CA . ARG A 1 165 ? 16.552 5.993 13.648 1.00 54.16 165 ARG A CA 1
ATOM 1251 C C . ARG A 1 165 ? 16.250 7.460 13.943 1.00 54.16 165 ARG A C 1
ATOM 1253 O O . ARG A 1 165 ? 15.476 8.081 13.229 1.00 54.16 165 ARG A O 1
ATOM 1260 N N . GLU A 1 166 ? 16.910 8.074 14.925 1.00 46.03 166 GLU A N 1
ATOM 1261 C CA . GLU A 1 166 ? 16.587 9.451 15.340 1.00 46.03 166 GLU A CA 1
ATOM 1262 C C . GLU A 1 166 ? 17.267 10.568 14.503 1.00 46.03 166 GLU A C 1
ATOM 1264 O O . GLU A 1 166 ? 17.496 11.680 14.991 1.00 46.03 166 GLU A O 1
ATOM 1269 N N . ARG A 1 167 ? 17.646 10.332 13.237 1.00 43.94 167 ARG A N 1
ATOM 1270 C CA . ARG A 1 167 ? 18.187 11.397 12.360 1.00 43.94 167 ARG A CA 1
ATOM 1271 C C . ARG A 1 167 ? 17.126 12.481 12.077 1.00 43.94 167 ARG A C 1
ATOM 1273 O O . ARG A 1 167 ? 16.150 12.189 11.397 1.00 43.94 167 ARG A O 1
ATOM 1280 N N . PRO A 1 168 ? 17.340 13.764 12.448 1.00 38.06 168 PRO A N 1
ATOM 1281 C CA . PRO A 1 168 ? 16.608 14.847 11.818 1.00 38.06 168 PRO A CA 1
ATOM 1282 C C . PRO A 1 168 ? 17.151 15.032 10.397 1.00 38.06 168 PRO A C 1
ATOM 1284 O O . PRO A 1 168 ? 18.346 15.263 10.195 1.00 38.06 168 PRO A O 1
ATOM 1287 N N . TRP A 1 169 ? 16.258 14.897 9.424 1.00 42.38 169 TRP A N 1
ATOM 1288 C CA . TRP A 1 169 ? 16.480 15.158 8.006 1.00 42.38 169 TRP A CA 1
ATOM 1289 C C . TRP A 1 169 ? 16.811 16.646 7.817 1.00 42.38 169 TRP A C 1
ATOM 1291 O O . TRP A 1 169 ? 15.954 17.491 8.074 1.00 42.38 169 TRP A O 1
ATOM 1301 N N . SER A 1 170 ? 18.038 16.995 7.412 1.00 38.62 170 SER A N 1
ATOM 1302 C CA . SER A 1 170 ? 18.417 18.387 7.121 1.00 38.62 170 SER A CA 1
ATOM 1303 C C . SER A 1 170 ? 18.821 18.586 5.660 1.00 38.62 170 SER A C 1
ATOM 1305 O O . SER A 1 170 ? 19.398 17.705 5.023 1.00 38.62 170 SER A O 1
ATOM 1307 N N . ASP A 1 171 ? 18.512 19.778 5.145 1.00 34.41 171 ASP A N 1
ATOM 1308 C CA . ASP A 1 171 ? 18.682 20.188 3.743 1.00 34.41 171 ASP A CA 1
ATOM 1309 C C . ASP A 1 171 ? 20.136 20.198 3.240 1.00 34.41 171 ASP A C 1
ATOM 1311 O O . ASP A 1 171 ? 20.372 20.248 2.037 1.00 34.41 171 ASP A O 1
ATOM 1315 N N . GLU A 1 172 ? 21.124 20.132 4.131 1.00 37.34 172 GLU A N 1
ATOM 1316 C CA . GLU A 1 172 ? 22.539 20.277 3.764 1.00 37.34 172 GLU A CA 1
ATOM 1317 C C . GLU A 1 172 ? 23.167 19.001 3.182 1.00 37.34 172 GLU A C 1
ATOM 1319 O O . GLU A 1 172 ? 24.268 19.065 2.641 1.00 37.34 172 GLU A O 1
ATOM 1324 N N . GLN A 1 173 ? 22.501 17.846 3.285 1.00 42.06 173 GLN A N 1
ATOM 1325 C CA . GLN A 1 173 ? 23.123 16.553 2.968 1.00 42.06 173 GLN A CA 1
ATOM 1326 C C . GLN A 1 173 ? 22.787 15.989 1.583 1.00 42.06 173 GLN A C 1
ATOM 1328 O O . GLN A 1 173 ? 23.508 15.104 1.134 1.00 42.06 173 GLN A O 1
ATOM 1333 N N . PHE A 1 174 ? 21.753 16.480 0.884 1.00 47.91 174 PHE A N 1
ATOM 1334 C CA . PHE A 1 174 ? 21.252 15.782 -0.315 1.00 47.91 174 PHE A CA 1
ATOM 1335 C C . PHE A 1 174 ? 20.842 16.672 -1.507 1.00 47.91 174 PHE A C 1
ATOM 1337 O O . PHE A 1 174 ? 19.684 16.632 -1.929 1.00 47.91 174 PHE A O 1
ATOM 1344 N N . PRO A 1 175 ? 21.759 17.449 -2.120 1.00 43.81 175 PRO A N 1
ATOM 1345 C CA . PRO A 1 175 ? 21.443 18.226 -3.324 1.00 43.81 175 PRO A CA 1
ATOM 1346 C C . PRO A 1 175 ? 21.199 17.359 -4.574 1.00 43.81 175 PRO A C 1
ATOM 1348 O O . PRO A 1 175 ? 20.377 17.714 -5.414 1.00 43.81 175 PRO A O 1
ATOM 1351 N N . GLU A 1 176 ? 21.894 16.225 -4.702 1.00 38.97 176 GLU A N 1
ATOM 1352 C CA . GLU A 1 176 ? 21.922 15.412 -5.933 1.00 38.97 176 GLU A CA 1
ATOM 1353 C C . GLU A 1 176 ? 20.757 14.402 -6.008 1.00 38.97 176 GLU A C 1
ATOM 1355 O O . GLU A 1 176 ? 20.222 14.146 -7.082 1.00 38.97 176 GLU A O 1
ATOM 1360 N N . LEU A 1 177 ? 20.247 13.928 -4.865 1.00 43.03 177 LEU A N 1
ATOM 1361 C CA . LEU A 1 177 ? 19.084 13.024 -4.779 1.00 43.03 177 LEU A CA 1
ATOM 1362 C C . LEU A 1 177 ? 17.726 13.705 -4.987 1.00 43.03 177 LEU A C 1
ATOM 1364 O O . LEU A 1 177 ? 16.766 13.062 -5.425 1.00 43.03 177 LEU A O 1
ATOM 1368 N N . LEU A 1 178 ? 17.649 15.014 -4.736 1.00 47.22 178 LEU A N 1
ATOM 1369 C CA . LEU A 1 178 ? 16.487 15.839 -5.077 1.00 47.22 178 LEU A CA 1
ATOM 1370 C C . LEU A 1 178 ? 16.257 15.917 -6.595 1.00 47.22 178 LEU A C 1
ATOM 1372 O O . LEU A 1 178 ? 15.149 16.238 -7.018 1.00 47.22 178 LEU A O 1
ATOM 1376 N N . LEU A 1 179 ? 17.264 15.610 -7.421 1.00 50.81 179 LEU A N 1
ATOM 1377 C CA . LEU A 1 179 ? 17.171 15.760 -8.872 1.00 50.81 179 LEU A CA 1
ATOM 1378 C C . LEU A 1 179 ? 16.286 14.694 -9.548 1.00 50.81 179 LEU A C 1
ATOM 1380 O O . LEU A 1 179 ? 15.747 14.955 -10.622 1.00 50.81 179 LEU A O 1
ATOM 1384 N N . HIS A 1 180 ? 16.115 13.510 -8.945 1.00 53.44 180 HIS A N 1
ATOM 1385 C CA . HIS A 1 180 ? 15.505 12.350 -9.623 1.00 53.44 180 HIS A CA 1
ATOM 1386 C C . HIS A 1 180 ? 14.035 12.091 -9.265 1.00 53.44 180 HIS A C 1
ATOM 1388 O O . HIS A 1 180 ? 13.257 11.656 -10.116 1.00 53.44 180 HIS A O 1
ATOM 1394 N N . ALA A 1 181 ? 13.637 12.362 -8.021 1.00 65.56 181 ALA A N 1
ATOM 1395 C CA . ALA A 1 181 ? 12.254 12.227 -7.554 1.00 65.56 181 ALA A CA 1
ATOM 1396 C C . ALA A 1 181 ? 11.932 13.277 -6.470 1.00 65.56 181 ALA A C 1
ATOM 1398 O O . ALA A 1 181 ? 11.656 12.922 -5.318 1.00 65.56 181 ALA A O 1
ATOM 1399 N N . PRO A 1 182 ? 12.006 14.583 -6.801 1.00 71.50 182 PRO A N 1
ATOM 1400 C CA . PRO A 1 182 ? 11.799 15.661 -5.830 1.00 71.50 182 PRO A CA 1
ATOM 1401 C C . PRO A 1 182 ? 10.416 15.593 -5.182 1.00 71.50 182 PRO A C 1
ATOM 1403 O O . PRO A 1 182 ? 10.251 15.957 -4.020 1.00 71.50 182 PRO A O 1
ATOM 1406 N N . ASP A 1 183 ? 9.427 15.100 -5.922 1.00 78.38 183 ASP A N 1
ATOM 1407 C CA . ASP A 1 183 ? 8.063 14.880 -5.466 1.00 78.38 183 ASP A CA 1
ATOM 1408 C C . ASP A 1 183 ? 7.984 13.860 -4.319 1.00 78.38 183 ASP A C 1
ATOM 1410 O O . ASP A 1 183 ? 7.360 14.148 -3.298 1.00 78.38 183 ASP A O 1
ATOM 1414 N N . VAL A 1 184 ? 8.678 12.721 -4.432 1.00 81.75 184 VAL A N 1
ATOM 1415 C CA . VAL A 1 184 ? 8.709 11.673 -3.392 1.00 81.75 184 VAL A CA 1
ATOM 1416 C C . VAL A 1 184 ? 9.354 12.194 -2.114 1.00 81.75 184 VAL A C 1
ATOM 1418 O O . VAL A 1 184 ? 8.797 12.033 -1.028 1.00 81.75 184 VAL A O 1
ATOM 1421 N N . TRP A 1 185 ? 10.509 12.849 -2.242 1.00 78.75 185 TRP A N 1
ATOM 1422 C CA . TRP A 1 185 ? 11.254 13.391 -1.106 1.00 78.75 185 TRP A CA 1
ATOM 1423 C C . TRP A 1 185 ? 10.514 14.534 -0.412 1.00 78.75 185 TRP A C 1
ATOM 1425 O O . TRP A 1 185 ? 10.489 14.600 0.817 1.00 78.75 185 TRP A O 1
ATOM 1435 N N . THR A 1 186 ? 9.872 15.414 -1.185 1.00 82.38 186 THR A N 1
ATOM 1436 C CA . THR A 1 186 ? 9.059 16.510 -0.642 1.00 82.38 186 THR A CA 1
ATOM 1437 C C . THR A 1 186 ? 7.851 15.958 0.109 1.00 82.38 186 THR A C 1
ATOM 1439 O O . THR A 1 186 ? 7.580 16.396 1.226 1.00 82.38 186 THR A O 1
ATOM 1442 N N . ALA A 1 187 ? 7.166 14.960 -0.460 1.00 84.56 187 ALA A N 1
ATOM 1443 C CA . ALA A 1 187 ? 6.032 14.309 0.186 1.00 84.56 187 ALA A CA 1
ATOM 1444 C C . ALA A 1 187 ? 6.443 13.598 1.484 1.00 84.56 187 ALA A C 1
ATOM 1446 O O . ALA A 1 187 ? 5.811 13.818 2.517 1.00 84.56 187 ALA A O 1
ATOM 1447 N N . LEU A 1 188 ? 7.537 12.823 1.474 1.00 85.25 188 LEU A N 1
ATOM 1448 C CA . LEU A 1 188 ? 8.036 12.155 2.680 1.00 85.25 188 LEU A CA 1
ATOM 1449 C C . LEU A 1 188 ? 8.445 13.165 3.759 1.00 85.25 188 LEU A C 1
ATOM 1451 O O . LEU A 1 188 ? 8.147 12.965 4.932 1.00 85.25 188 LEU A O 1
ATOM 1455 N N . ARG A 1 189 ? 9.079 14.278 3.375 1.00 79.50 189 ARG A N 1
ATOM 1456 C CA . ARG A 1 189 ? 9.438 15.354 4.306 1.00 79.50 189 ARG A CA 1
ATOM 1457 C C . ARG A 1 189 ? 8.203 15.975 4.946 1.00 79.50 189 ARG A C 1
ATOM 1459 O O . ARG A 1 189 ? 8.177 16.154 6.159 1.00 79.50 189 ARG A O 1
ATOM 1466 N N . SER A 1 190 ? 7.190 16.302 4.145 1.00 84.81 190 SER A N 1
ATOM 1467 C CA . SER A 1 190 ? 5.926 16.826 4.664 1.00 84.81 190 SER A CA 1
ATOM 1468 C C . SER A 1 190 ? 5.256 15.832 5.613 1.00 84.81 190 SER A C 1
ATOM 1470 O O . SER A 1 190 ? 4.782 16.243 6.667 1.00 84.81 190 SER A O 1
ATOM 1472 N N . ALA A 1 191 ? 5.270 14.539 5.282 1.00 85.25 191 ALA A N 1
ATOM 1473 C CA . ALA A 1 191 ? 4.728 13.488 6.137 1.00 85.25 191 ALA A CA 1
ATOM 1474 C C . ALA A 1 191 ? 5.523 13.334 7.449 1.00 85.25 191 ALA A C 1
ATOM 1476 O O . ALA A 1 191 ? 4.934 13.238 8.519 1.00 85.25 191 ALA A O 1
ATOM 1477 N N . SER A 1 192 ? 6.856 13.398 7.393 1.00 83.81 192 SER A N 1
ATOM 1478 C CA . SER A 1 192 ? 7.726 13.368 8.576 1.00 83.81 192 SER A CA 1
ATOM 1479 C C . SER A 1 192 ? 7.497 14.568 9.496 1.00 83.81 192 SER A C 1
ATOM 1481 O O . SER A 1 192 ? 7.362 14.397 10.704 1.00 83.81 192 SER A O 1
ATOM 1483 N N . GLN A 1 193 ? 7.381 15.777 8.938 1.00 80.94 193 GLN A N 1
ATOM 1484 C CA . GLN A 1 193 ? 7.062 16.989 9.706 1.00 80.94 193 GLN A CA 1
ATOM 1485 C C . GLN A 1 193 ? 5.676 16.926 10.353 1.00 80.94 193 GLN A C 1
ATOM 1487 O O . GLN A 1 193 ? 5.479 17.479 11.431 1.00 80.94 193 GLN A O 1
ATOM 1492 N N . ALA A 1 194 ? 4.728 16.257 9.697 1.00 81.00 194 ALA A N 1
ATOM 1493 C CA . ALA A 1 194 ? 3.390 16.016 10.217 1.00 81.00 194 ALA A CA 1
ATOM 1494 C C . ALA A 1 194 ? 3.307 14.796 11.155 1.00 81.00 194 ALA A C 1
ATOM 1496 O O . ALA A 1 194 ? 2.217 14.506 11.635 1.00 81.00 194 ALA A O 1
ATOM 1497 N N . GLN A 1 195 ? 4.430 14.116 11.428 1.00 83.12 195 GLN A N 1
ATOM 1498 C CA . GLN A 1 195 ? 4.503 12.907 12.260 1.00 83.12 195 GLN A CA 1
ATOM 1499 C C . GLN A 1 195 ? 3.520 11.811 11.813 1.00 83.12 195 GLN A C 1
ATOM 1501 O O . GLN A 1 195 ? 2.876 11.154 12.624 1.00 83.12 195 GLN A O 1
ATOM 1506 N N . GLU A 1 196 ? 3.392 11.625 10.499 1.00 87.19 196 GLU A N 1
ATOM 1507 C CA . GLU A 1 196 ? 2.472 10.643 9.928 1.00 87.19 196 GLU A CA 1
ATOM 1508 C C . GLU A 1 196 ? 2.890 9.200 10.264 1.00 87.19 196 GLU A C 1
ATOM 1510 O O . GLU A 1 196 ? 4.063 8.825 10.153 1.00 87.19 196 GLU A O 1
ATOM 1515 N N . THR A 1 197 ? 1.919 8.346 10.604 1.00 87.81 197 THR A N 1
ATOM 1516 C CA . THR A 1 197 ? 2.178 6.921 10.875 1.00 87.81 197 THR A CA 1
ATOM 1517 C C . THR A 1 197 ? 2.712 6.214 9.618 1.00 87.81 197 THR A C 1
ATOM 1519 O O . THR A 1 197 ? 2.203 6.414 8.509 1.00 87.81 197 THR A O 1
ATOM 1522 N N . GLY A 1 198 ? 3.767 5.404 9.771 1.00 86.88 198 GLY A N 1
ATOM 1523 C CA . GLY A 1 198 ? 4.417 4.658 8.679 1.00 86.88 198 GLY A CA 1
ATOM 1524 C C . GLY A 1 198 ? 5.517 5.406 7.908 1.00 86.88 198 GLY A C 1
ATOM 1525 O O . GLY A 1 198 ? 6.110 4.832 6.994 1.00 86.88 198 GLY A O 1
ATOM 1526 N N . VAL A 1 199 ? 5.831 6.660 8.260 1.00 89.12 199 VAL A N 1
ATOM 1527 C CA . VAL A 1 199 ? 6.900 7.446 7.605 1.00 89.12 199 VAL A CA 1
ATOM 1528 C C . VAL A 1 199 ? 8.264 6.759 7.682 1.00 89.12 199 VAL A C 1
ATOM 1530 O O . VAL A 1 199 ? 8.997 6.754 6.693 1.00 89.12 199 VAL A O 1
ATOM 1533 N N . GLU A 1 200 ? 8.604 6.168 8.828 1.00 85.62 200 GLU A N 1
ATOM 1534 C CA . GLU A 1 200 ? 9.914 5.543 9.061 1.00 85.62 200 GLU A CA 1
ATOM 1535 C C . GLU A 1 200 ? 10.162 4.352 8.127 1.00 85.62 200 GLU A C 1
ATOM 1537 O O . GLU A 1 200 ? 11.226 4.249 7.518 1.00 85.62 200 GLU A O 1
ATOM 1542 N N . MET A 1 201 ? 9.137 3.527 7.896 1.00 91.56 201 MET A N 1
ATOM 1543 C CA . MET A 1 201 ? 9.201 2.411 6.947 1.00 91.56 201 MET A CA 1
ATOM 1544 C C . MET A 1 201 ? 9.519 2.895 5.524 1.00 91.56 201 MET A C 1
ATOM 1546 O O . MET A 1 201 ? 10.390 2.350 4.845 1.00 91.56 201 MET A O 1
ATOM 1550 N N . CYS A 1 202 ? 8.848 3.962 5.074 1.00 91.31 202 CYS A N 1
ATOM 1551 C CA . CYS A 1 202 ? 9.121 4.579 3.774 1.00 91.31 202 CYS A CA 1
ATOM 1552 C C . CYS A 1 202 ? 10.537 5.173 3.705 1.00 91.31 202 CYS A C 1
ATOM 1554 O O . CYS A 1 202 ? 11.194 5.088 2.667 1.00 91.31 202 CYS A O 1
ATOM 1556 N N . ALA A 1 203 ? 11.020 5.762 4.798 1.00 85.38 203 ALA A N 1
ATOM 1557 C CA . ALA A 1 203 ? 12.365 6.314 4.884 1.00 85.38 203 ALA A CA 1
ATOM 1558 C C . ALA A 1 203 ? 13.462 5.244 4.775 1.00 85.38 203 ALA A C 1
ATOM 1560 O O . ALA A 1 203 ? 14.429 5.451 4.040 1.00 85.38 203 ALA A O 1
ATOM 1561 N N . HIS A 1 204 ? 13.309 4.102 5.452 1.00 87.75 204 HIS A N 1
ATOM 1562 C CA . HIS A 1 204 ? 14.245 2.976 5.351 1.00 87.75 204 HIS A CA 1
ATOM 1563 C C . HIS A 1 204 ? 14.314 2.404 3.931 1.00 87.75 204 HIS A C 1
ATOM 1565 O O . HIS A 1 204 ? 15.377 1.994 3.465 1.00 87.75 204 HIS A O 1
ATOM 1571 N N . VAL A 1 205 ? 13.198 2.401 3.202 1.00 90.50 205 VAL A N 1
ATOM 1572 C CA . VAL A 1 205 ? 13.210 2.046 1.780 1.00 90.50 205 VAL A CA 1
ATOM 1573 C C . VAL A 1 205 ? 13.994 3.069 0.959 1.00 90.50 205 VAL A C 1
ATOM 1575 O O . VAL A 1 205 ? 14.828 2.678 0.143 1.00 90.50 205 VAL A O 1
ATOM 1578 N N . LEU A 1 206 ? 13.756 4.370 1.162 1.00 85.06 206 LEU A N 1
ATOM 1579 C CA . LEU A 1 206 ? 14.444 5.405 0.386 1.00 85.06 206 LEU A CA 1
ATOM 1580 C C . LEU A 1 206 ? 15.954 5.426 0.629 1.00 85.06 206 LEU A C 1
ATOM 1582 O O . LEU A 1 206 ? 16.698 5.580 -0.337 1.00 85.06 206 LEU A O 1
ATOM 1586 N N . SER A 1 207 ? 16.412 5.216 1.866 1.00 83.31 207 SER A N 1
ATOM 1587 C CA . SER A 1 207 ? 17.851 5.150 2.167 1.00 83.31 207 SER A CA 1
ATOM 1588 C C . SER A 1 207 ? 18.544 3.999 1.435 1.00 83.31 207 SER A C 1
ATOM 1590 O O . SER A 1 207 ? 19.705 4.110 1.050 1.00 83.31 207 SER A O 1
ATOM 1592 N N . ARG A 1 208 ? 17.823 2.900 1.187 1.00 87.62 208 ARG A N 1
ATOM 1593 C CA . ARG A 1 208 ? 18.316 1.769 0.393 1.00 87.62 208 ARG A CA 1
ATOM 1594 C C . ARG A 1 208 ? 18.157 1.969 -1.113 1.00 87.62 208 ARG A C 1
ATOM 1596 O O . ARG A 1 208 ? 18.919 1.391 -1.877 1.00 87.62 208 ARG A O 1
ATOM 1603 N N . LEU A 1 209 ? 17.186 2.759 -1.559 1.00 85.19 209 LEU A N 1
ATOM 1604 C CA . LEU A 1 209 ? 17.011 3.089 -2.975 1.00 85.19 209 LEU A CA 1
ATOM 1605 C C . LEU A 1 209 ? 18.051 4.114 -3.459 1.00 85.19 209 LEU A C 1
ATOM 1607 O O . LEU A 1 209 ? 18.421 4.111 -4.630 1.00 85.19 209 LEU A O 1
ATOM 1611 N N . GLU A 1 210 ? 18.547 4.970 -2.568 1.00 77.00 210 GLU A N 1
ATOM 1612 C CA . GLU A 1 210 ? 19.518 6.024 -2.870 1.00 77.00 210 GLU A CA 1
ATOM 1613 C C . GLU A 1 210 ? 20.787 5.524 -3.594 1.00 77.00 210 GLU A C 1
ATOM 1615 O O . GLU A 1 210 ? 21.060 6.031 -4.687 1.00 77.00 210 GLU A O 1
ATOM 1620 N N . PRO A 1 211 ? 21.525 4.510 -3.094 1.00 75.56 211 PRO A N 1
ATOM 1621 C CA . PRO A 1 211 ? 22.723 4.016 -3.774 1.00 75.56 211 PRO A CA 1
ATOM 1622 C C . PRO A 1 211 ? 22.431 3.450 -5.168 1.00 75.56 211 PRO A C 1
ATOM 1624 O O . PRO A 1 211 ? 23.257 3.565 -6.072 1.00 75.56 211 PRO A O 1
ATOM 1627 N N . VAL A 1 212 ? 21.242 2.864 -5.358 1.00 77.31 212 VAL A N 1
ATOM 1628 C CA . VAL A 1 212 ? 20.790 2.366 -6.664 1.00 77.31 212 VAL A CA 1
ATOM 1629 C C . VAL A 1 212 ? 20.610 3.534 -7.630 1.00 77.31 212 VAL A C 1
ATOM 1631 O O . VAL A 1 212 ? 21.111 3.481 -8.746 1.00 77.31 212 VAL A O 1
ATOM 1634 N N . LEU A 1 213 ? 19.937 4.609 -7.212 1.00 72.56 213 LEU A N 1
ATOM 1635 C CA . LEU A 1 213 ? 19.721 5.784 -8.061 1.00 72.56 213 LEU A CA 1
ATOM 1636 C C . LEU A 1 213 ? 21.031 6.500 -8.408 1.00 72.56 213 LEU A C 1
ATOM 1638 O O . LEU A 1 213 ? 21.218 6.871 -9.565 1.00 72.56 213 LEU A O 1
ATOM 1642 N N . ALA A 1 214 ? 21.936 6.647 -7.437 1.00 70.12 214 ALA A N 1
ATOM 1643 C CA . ALA A 1 214 ? 23.242 7.267 -7.645 1.00 70.12 214 ALA A CA 1
ATOM 1644 C C . ALA A 1 214 ? 24.073 6.501 -8.688 1.00 70.12 214 ALA A C 1
ATOM 1646 O O . ALA A 1 214 ? 24.580 7.092 -9.640 1.00 70.12 214 ALA A O 1
ATOM 1647 N N . ARG A 1 215 ? 24.130 5.167 -8.581 1.00 68.00 215 ARG A N 1
ATOM 1648 C CA . ARG A 1 215 ? 24.885 4.325 -9.520 1.00 68.00 215 ARG A CA 1
ATOM 1649 C C . ARG A 1 215 ? 24.349 4.398 -10.951 1.00 68.00 215 ARG A C 1
ATOM 1651 O O . ARG A 1 215 ? 25.120 4.510 -11.897 1.00 68.00 215 ARG A O 1
ATOM 1658 N N . LEU A 1 216 ? 23.027 4.375 -11.113 1.00 63.38 216 LEU A N 1
ATOM 1659 C CA . LEU A 1 216 ? 22.387 4.473 -12.431 1.00 63.38 216 LEU A CA 1
ATOM 1660 C C . LEU A 1 216 ? 22.620 5.832 -13.103 1.00 63.38 216 LEU A C 1
ATOM 1662 O O . LEU A 1 216 ? 22.611 5.927 -14.332 1.00 63.38 216 LEU A O 1
ATOM 1666 N N . TRP A 1 217 ? 22.824 6.877 -12.300 1.00 58.22 217 TRP A N 1
ATOM 1667 C CA . TRP A 1 217 ? 23.163 8.209 -12.780 1.00 58.22 217 TRP A CA 1
ATOM 1668 C C . TRP A 1 217 ? 24.621 8.316 -13.232 1.00 58.22 217 TRP A C 1
ATOM 1670 O O . TRP A 1 217 ? 24.878 8.826 -14.324 1.00 58.22 217 TRP A O 1
ATOM 1680 N N . ASP A 1 218 ? 25.558 7.791 -12.441 1.00 56.06 218 ASP A N 1
ATOM 1681 C CA . ASP A 1 218 ? 26.992 7.818 -12.754 1.00 56.06 218 ASP A CA 1
ATOM 1682 C C . ASP A 1 218 ? 27.329 7.063 -14.052 1.00 56.06 218 ASP A C 1
ATOM 1684 O O . ASP A 1 218 ? 28.230 7.463 -14.792 1.00 56.06 218 ASP A O 1
ATOM 1688 N N . GLU A 1 219 ? 26.562 6.023 -14.393 1.00 54.22 219 GLU A N 1
ATOM 1689 C CA . GLU A 1 219 ? 26.701 5.291 -15.661 1.00 54.22 219 GLU A CA 1
ATOM 1690 C C . GLU A 1 219 ? 26.081 6.019 -16.877 1.00 54.22 219 GLU A C 1
ATOM 1692 O O . GLU A 1 219 ? 26.199 5.557 -18.015 1.00 54.22 219 GLU A O 1
ATOM 1697 N N . GLY A 1 220 ? 25.459 7.189 -16.679 1.00 40.94 220 GLY A N 1
ATOM 1698 C CA . GLY A 1 220 ? 25.021 8.086 -17.754 1.00 40.94 220 GLY A CA 1
ATOM 1699 C C . GLY A 1 220 ? 23.859 7.562 -18.603 1.00 40.94 220 GLY A C 1
ATOM 1700 O O . GLY A 1 220 ? 23.726 7.939 -19.773 1.00 40.94 220 GLY A O 1
ATOM 1701 N N . ILE A 1 221 ? 23.016 6.683 -18.055 1.00 41.81 221 ILE A N 1
ATOM 1702 C CA . ILE A 1 221 ? 22.016 5.971 -18.851 1.00 41.81 221 ILE A CA 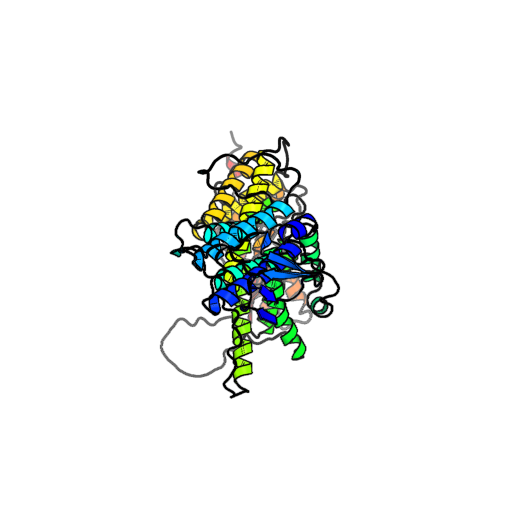1
ATOM 1703 C C . ILE A 1 221 ? 20.663 6.698 -18.814 1.00 41.81 221 ILE A C 1
ATOM 1705 O O . ILE A 1 221 ? 19.982 6.777 -17.794 1.00 41.81 221 ILE A O 1
ATOM 1709 N N . VAL A 1 222 ? 20.251 7.222 -19.969 1.00 38.47 222 VAL A N 1
ATOM 1710 C CA . VAL A 1 222 ? 18.986 7.950 -20.155 1.00 38.47 222 VAL A CA 1
ATOM 1711 C C . VAL A 1 222 ? 17.788 6.988 -20.128 1.00 38.47 222 VAL A C 1
ATOM 1713 O O . VAL A 1 222 ? 17.834 5.914 -20.732 1.00 38.47 222 VAL A O 1
ATOM 1716 N N . PHE A 1 223 ? 16.696 7.393 -19.466 1.00 41.97 223 PHE A N 1
ATOM 1717 C CA . PHE A 1 223 ? 15.398 6.709 -19.492 1.00 41.97 223 PHE A CA 1
ATOM 1718 C C . PHE A 1 223 ? 14.845 6.681 -20.927 1.00 41.97 223 PHE A C 1
ATOM 1720 O O . PHE A 1 223 ? 14.305 7.677 -21.406 1.00 41.97 223 PHE A O 1
ATOM 1727 N N . ALA A 1 224 ? 14.993 5.560 -21.632 1.00 36.50 224 ALA A N 1
ATOM 1728 C CA . ALA A 1 224 ? 14.373 5.351 -22.936 1.00 36.50 224 ALA A CA 1
ATOM 1729 C C . ALA A 1 224 ? 13.241 4.323 -22.811 1.00 36.50 224 ALA A C 1
ATOM 1731 O O . ALA A 1 224 ? 13.393 3.298 -22.149 1.00 36.50 224 ALA A O 1
ATOM 1732 N N . GLU A 1 225 ? 12.105 4.595 -23.456 1.00 35.81 225 GLU A N 1
ATOM 1733 C CA . GLU A 1 225 ? 10.966 3.677 -23.529 1.00 35.81 225 GLU A CA 1
ATOM 1734 C C . GLU A 1 225 ? 11.383 2.387 -24.261 1.00 35.81 225 GLU A C 1
ATOM 1736 O O . GLU A 1 225 ? 11.533 2.367 -25.482 1.00 35.81 225 GLU A O 1
ATOM 1741 N N . ALA A 1 226 ? 11.622 1.299 -23.523 1.00 36.47 226 ALA A N 1
ATOM 1742 C CA . ALA A 1 226 ? 12.035 0.026 -24.108 1.00 36.47 226 ALA A CA 1
ATOM 1743 C C . ALA A 1 226 ? 10.827 -0.760 -24.659 1.00 36.47 226 ALA A C 1
ATOM 1745 O O . ALA A 1 226 ? 9.922 -1.153 -23.923 1.00 36.47 226 ALA A O 1
ATOM 1746 N N . GLU A 1 227 ? 10.839 -1.046 -25.967 1.00 37.88 227 GLU A N 1
ATOM 1747 C CA . GLU A 1 227 ? 9.830 -1.860 -26.671 1.00 37.88 227 GLU A CA 1
ATOM 1748 C C . GLU A 1 227 ? 10.052 -3.389 -26.557 1.00 37.88 227 GLU A C 1
ATOM 1750 O O . GLU A 1 227 ? 9.266 -4.173 -27.099 1.00 37.88 227 GLU A O 1
ATOM 1755 N N . SER A 1 228 ? 11.079 -3.860 -25.841 1.00 36.59 228 SER A N 1
ATOM 1756 C CA . SER A 1 228 ? 11.411 -5.289 -25.718 1.00 36.59 228 SER A CA 1
ATOM 1757 C C . SER A 1 228 ? 11.341 -5.773 -24.269 1.00 36.59 228 SER A C 1
ATOM 1759 O O . SER A 1 228 ? 12.027 -5.243 -23.406 1.00 36.59 228 SER A O 1
ATOM 1761 N N . GLY A 1 229 ? 10.531 -6.806 -24.016 1.00 40.19 229 GLY A N 1
ATOM 1762 C CA . GLY A 1 229 ? 10.189 -7.344 -22.690 1.00 40.19 229 GLY A CA 1
ATOM 1763 C C . GLY A 1 229 ? 11.293 -8.071 -21.906 1.00 40.19 229 GLY A C 1
ATOM 1764 O O . GLY A 1 229 ? 10.983 -9.041 -21.219 1.00 40.19 229 GLY A O 1
ATOM 1765 N N . GLU A 1 230 ? 12.544 -7.623 -21.981 1.00 38.53 230 GLU A N 1
ATOM 1766 C CA . GLU A 1 230 ? 13.552 -7.913 -20.956 1.00 38.53 230 GLU A CA 1
ATOM 1767 C C . GLU A 1 230 ? 13.484 -6.791 -19.915 1.00 38.53 230 GLU A C 1
ATOM 1769 O O . GLU A 1 230 ? 13.668 -5.619 -20.236 1.00 38.53 230 GLU A O 1
ATOM 1774 N N . LEU A 1 231 ? 13.136 -7.136 -18.673 1.00 47.34 231 LEU A N 1
ATOM 1775 C CA . LEU A 1 231 ? 12.953 -6.176 -17.585 1.00 47.34 231 LEU A CA 1
ATOM 1776 C C . LEU A 1 231 ? 14.329 -5.636 -17.150 1.00 47.34 231 LEU A C 1
ATOM 1778 O O . LEU A 1 231 ? 14.941 -6.158 -16.212 1.00 47.34 231 LEU A O 1
ATOM 1782 N N . ASN A 1 232 ? 14.830 -4.634 -17.874 1.00 56.56 232 ASN A N 1
ATOM 1783 C CA . ASN A 1 232 ? 16.072 -3.931 -17.565 1.00 56.56 232 ASN A CA 1
ATOM 1784 C C . ASN A 1 232 ? 15.988 -3.249 -16.183 1.00 56.56 232 ASN A C 1
ATOM 1786 O O . ASN A 1 232 ? 14.896 -3.008 -15.653 1.00 56.56 232 ASN A O 1
ATOM 1790 N N . TRP A 1 233 ? 17.141 -2.938 -15.585 1.00 61.28 233 TRP A N 1
ATOM 1791 C CA . TRP A 1 233 ? 17.224 -2.259 -14.285 1.00 61.28 233 TRP A CA 1
ATOM 1792 C C . TRP A 1 233 ? 16.386 -0.965 -14.259 1.00 61.28 233 TRP A C 1
ATOM 1794 O O . TRP A 1 233 ? 15.770 -0.661 -13.243 1.00 61.28 233 TRP A O 1
ATOM 1804 N N . GLN A 1 234 ? 16.250 -0.263 -15.396 1.00 58.06 234 GLN A N 1
ATOM 1805 C CA . GLN A 1 234 ? 15.448 0.964 -15.529 1.00 58.06 234 GLN A CA 1
ATOM 1806 C C . GLN A 1 234 ? 13.983 0.724 -15.194 1.00 58.06 234 GLN A C 1
ATOM 1808 O O . GLN A 1 234 ? 13.407 1.428 -14.370 1.00 58.06 234 GLN A O 1
ATOM 1813 N N . THR A 1 235 ? 13.388 -0.295 -15.812 1.00 61.53 235 THR A N 1
ATOM 1814 C CA . THR A 1 235 ? 11.971 -0.621 -15.629 1.00 61.53 235 THR A CA 1
ATOM 1815 C C . THR A 1 235 ? 11.693 -1.034 -14.182 1.00 61.53 235 THR A C 1
ATOM 1817 O O . THR A 1 235 ? 10.649 -0.693 -13.624 1.00 61.53 235 THR A O 1
ATOM 1820 N N . ARG A 1 236 ? 12.643 -1.731 -13.540 1.00 67.88 236 ARG A N 1
ATOM 1821 C CA . ARG A 1 236 ? 12.539 -2.139 -12.129 1.00 67.88 236 ARG A CA 1
ATOM 1822 C C . ARG A 1 236 ? 12.658 -0.945 -11.181 1.00 67.88 236 ARG A C 1
ATOM 1824 O O . ARG A 1 236 ? 11.802 -0.779 -10.317 1.00 67.88 236 ARG A O 1
ATOM 1831 N N . THR A 1 237 ? 13.652 -0.081 -11.375 1.00 70.81 237 THR A N 1
ATOM 1832 C CA . THR A 1 237 ? 13.838 1.136 -10.570 1.00 70.81 237 THR A CA 1
ATOM 1833 C C . THR A 1 237 ? 12.677 2.116 -10.748 1.00 70.81 237 THR A C 1
ATOM 1835 O O . THR A 1 237 ? 12.212 2.714 -9.780 1.00 70.81 237 THR A O 1
ATOM 1838 N N . GLU A 1 238 ? 12.134 2.244 -11.958 1.00 71.00 238 GLU A N 1
ATOM 1839 C CA . GLU A 1 238 ? 10.945 3.060 -12.208 1.00 71.00 238 GLU A CA 1
ATOM 1840 C C . GLU A 1 238 ? 9.710 2.497 -11.483 1.00 71.00 238 GLU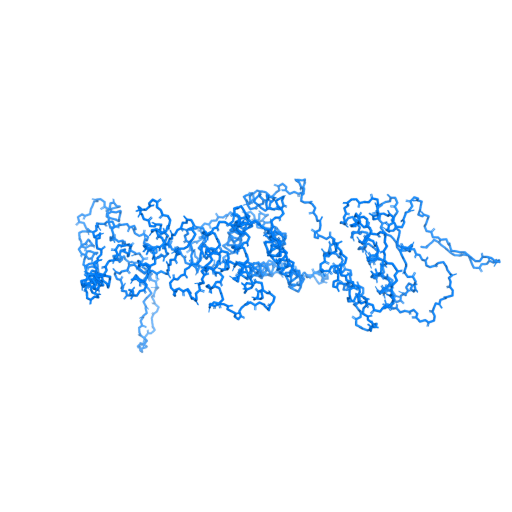 A C 1
ATOM 1842 O O . GLU A 1 238 ? 8.931 3.253 -10.902 1.00 71.00 238 GLU A O 1
ATOM 1847 N N . HIS A 1 239 ? 9.537 1.171 -11.460 1.00 72.69 239 HIS A N 1
ATOM 1848 C CA . HIS A 1 239 ? 8.477 0.521 -10.685 1.00 72.69 239 HIS A CA 1
ATOM 1849 C C . HIS A 1 239 ? 8.622 0.774 -9.173 1.00 72.69 239 HIS A C 1
ATOM 1851 O O . HIS A 1 239 ? 7.631 1.059 -8.493 1.00 72.69 239 HIS A O 1
ATOM 1857 N N . LEU A 1 240 ? 9.851 0.725 -8.650 1.00 83.06 240 LEU A N 1
ATOM 1858 C CA . LEU A 1 240 ? 10.151 1.065 -7.257 1.00 83.06 240 LEU A CA 1
ATOM 1859 C C . LEU A 1 240 ? 9.792 2.520 -6.939 1.00 83.06 240 LEU A C 1
ATOM 1861 O O . LEU A 1 240 ? 9.081 2.781 -5.970 1.00 83.06 240 LEU A O 1
ATOM 1865 N N . LEU A 1 241 ? 10.198 3.463 -7.792 1.00 79.50 241 LEU A N 1
ATOM 1866 C CA . LEU A 1 241 ? 9.865 4.879 -7.627 1.00 79.50 241 LEU A CA 1
ATOM 1867 C C . LEU A 1 241 ? 8.359 5.144 -7.711 1.00 79.50 241 LEU A C 1
ATOM 1869 O O . LEU A 1 241 ? 7.852 5.952 -6.939 1.00 79.50 241 LEU A O 1
ATOM 1873 N N . ARG A 1 242 ? 7.625 4.463 -8.601 1.00 78.12 242 ARG A N 1
ATOM 1874 C CA . ARG A 1 242 ? 6.152 4.547 -8.651 1.00 78.12 242 ARG A CA 1
ATOM 1875 C C . ARG A 1 242 ? 5.514 4.071 -7.350 1.00 78.12 242 ARG A C 1
ATOM 1877 O O . ARG A 1 242 ? 4.630 4.742 -6.828 1.00 78.12 242 ARG A O 1
ATOM 1884 N N . SER A 1 243 ? 5.994 2.953 -6.809 1.00 85.00 243 SER A N 1
ATOM 1885 C CA . SER A 1 243 ? 5.513 2.428 -5.527 1.00 85.00 243 SER A CA 1
ATOM 1886 C C . SER A 1 243 ? 5.785 3.434 -4.404 1.00 85.00 243 SER A C 1
ATOM 1888 O O . SER A 1 243 ? 4.873 3.806 -3.673 1.00 85.00 243 SER A O 1
ATOM 1890 N N . MET A 1 244 ? 6.994 4.001 -4.349 1.00 88.25 244 MET A N 1
ATOM 1891 C CA . MET A 1 244 ? 7.330 5.030 -3.361 1.00 88.25 244 MET A CA 1
ATOM 1892 C C . MET A 1 244 ? 6.521 6.317 -3.517 1.00 88.25 244 MET A C 1
ATOM 1894 O O . MET A 1 244 ? 6.074 6.859 -2.511 1.00 88.25 244 MET A O 1
ATOM 1898 N N . ARG A 1 245 ? 6.275 6.787 -4.746 1.00 84.81 245 ARG A N 1
ATOM 1899 C CA . ARG A 1 245 ? 5.370 7.919 -5.013 1.00 84.81 245 ARG A CA 1
ATOM 1900 C C . ARG A 1 245 ? 3.985 7.659 -4.457 1.00 84.81 245 ARG A C 1
ATOM 1902 O O . ARG A 1 245 ? 3.433 8.515 -3.773 1.00 84.81 245 ARG A O 1
ATOM 1909 N N . PHE A 1 246 ? 3.426 6.488 -4.738 1.00 85.38 246 PHE A N 1
ATOM 1910 C CA . PHE A 1 246 ? 2.109 6.119 -4.246 1.00 85.38 246 PHE A CA 1
ATOM 1911 C C . PHE A 1 246 ? 2.071 6.114 -2.711 1.00 85.38 246 PHE A C 1
ATOM 1913 O O . PHE A 1 246 ? 1.226 6.782 -2.116 1.00 85.38 246 PHE A O 1
ATOM 1920 N N . LEU A 1 247 ? 3.032 5.454 -2.061 1.00 89.56 247 LEU A N 1
ATOM 1921 C CA . LEU A 1 247 ? 3.098 5.388 -0.602 1.00 89.56 247 LEU A CA 1
ATOM 1922 C C . LEU A 1 247 ? 3.218 6.782 0.036 1.00 89.56 247 LEU A C 1
ATOM 1924 O O . LEU A 1 247 ? 2.459 7.108 0.949 1.00 89.56 247 LEU A O 1
ATOM 1928 N N . THR A 1 248 ? 4.110 7.640 -0.465 1.00 87.31 248 THR A N 1
ATOM 1929 C CA . THR A 1 248 ? 4.353 8.956 0.147 1.00 87.31 248 THR A CA 1
ATOM 1930 C C . THR A 1 248 ? 3.256 9.977 -0.130 1.00 87.31 248 THR A C 1
ATOM 1932 O O . THR A 1 248 ? 3.024 10.851 0.702 1.00 87.31 248 THR A O 1
ATOM 1935 N N . THR A 1 249 ? 2.560 9.878 -1.266 1.00 82.94 249 THR A N 1
ATOM 1936 C CA . THR A 1 249 ? 1.550 10.874 -1.670 1.00 82.94 249 THR A CA 1
ATOM 1937 C C . THR A 1 249 ? 0.109 10.452 -1.392 1.00 82.94 249 THR A C 1
ATOM 1939 O O . THR A 1 249 ? -0.743 11.324 -1.218 1.00 82.94 249 THR A O 1
ATOM 1942 N N . ARG A 1 250 ? -0.188 9.145 -1.348 1.00 83.19 250 ARG A N 1
ATOM 1943 C CA . ARG A 1 250 ? -1.552 8.619 -1.163 1.00 83.19 250 ARG A CA 1
ATOM 1944 C C . ARG A 1 250 ? -1.759 7.909 0.173 1.00 83.19 250 ARG A C 1
ATOM 1946 O O . ARG A 1 250 ? -2.851 8.034 0.717 1.00 83.19 250 ARG A O 1
ATOM 1953 N N . TYR A 1 251 ? -0.758 7.192 0.696 1.00 88.50 251 TYR A N 1
ATOM 1954 C CA . TYR A 1 251 ? -0.902 6.444 1.954 1.00 88.50 251 TYR A CA 1
ATOM 1955 C C . TYR A 1 251 ? -0.508 7.252 3.193 1.00 88.50 251 TYR A C 1
ATOM 1957 O O . TYR A 1 251 ? -1.295 7.331 4.130 1.00 88.50 251 TYR A O 1
ATOM 1965 N N . LEU A 1 252 ? 0.694 7.846 3.213 1.00 87.69 252 LEU A N 1
ATOM 1966 C CA . LEU A 1 252 ? 1.198 8.547 4.402 1.00 87.69 252 LEU A CA 1
ATOM 1967 C C . LEU A 1 252 ? 0.297 9.699 4.881 1.00 87.69 252 LEU A C 1
ATOM 1969 O O . LEU A 1 252 ? 0.078 9.765 6.086 1.00 87.69 252 LEU A O 1
ATOM 1973 N N . PRO A 1 253 ? -0.232 10.589 4.015 1.00 85.31 253 PRO A N 1
ATOM 1974 C CA . PRO A 1 253 ? -0.967 11.763 4.484 1.00 85.31 253 PRO A CA 1
ATOM 1975 C C . PRO A 1 253 ? -2.307 11.411 5.157 1.00 85.31 253 PRO A C 1
ATOM 1977 O O . PRO A 1 253 ? -3.237 10.953 4.491 1.00 85.31 253 PRO A O 1
ATOM 1980 N N . SER A 1 254 ? -2.476 11.749 6.437 1.00 73.50 254 SER A N 1
ATOM 1981 C CA . SER A 1 254 ? -3.680 11.423 7.226 1.00 73.50 254 SER A CA 1
ATOM 1982 C C . SER A 1 254 ? -4.754 12.508 7.253 1.00 73.50 254 SER A C 1
ATOM 1984 O O . SER A 1 254 ? -5.673 12.493 8.082 1.00 73.50 254 SER A O 1
ATOM 1986 N N . ARG A 1 255 ? -4.702 13.457 6.309 1.00 66.31 255 ARG A N 1
ATOM 1987 C CA . ARG A 1 255 ? -5.678 14.554 6.210 1.00 66.31 255 ARG A CA 1
ATOM 1988 C C . ARG A 1 255 ? -7.120 14.025 6.196 1.00 66.31 255 ARG A C 1
ATOM 1990 O O . ARG A 1 255 ? -7.500 13.260 5.314 1.00 66.31 255 ARG A O 1
ATOM 1997 N N . GLY A 1 256 ? -7.940 14.505 7.135 1.00 60.88 256 GLY A N 1
ATOM 1998 C CA . GLY A 1 256 ? -9.388 14.256 7.159 1.00 60.88 256 GLY A CA 1
ATOM 1999 C C . GLY A 1 256 ? -9.844 12.975 7.869 1.00 60.88 256 GLY A C 1
ATOM 2000 O O . GLY A 1 256 ? -10.919 12.481 7.546 1.00 60.88 256 GLY A O 1
ATOM 2001 N N . GLY A 1 257 ? -9.067 12.442 8.822 1.00 65.75 257 GLY A N 1
ATOM 2002 C CA . GLY A 1 257 ? -9.453 11.247 9.592 1.00 65.75 257 GLY A CA 1
ATOM 2003 C C . GLY A 1 257 ? -9.155 9.928 8.873 1.00 65.75 257 GLY A C 1
ATOM 2004 O O . GLY A 1 257 ? -9.846 8.937 9.086 1.00 65.75 257 GLY A O 1
ATOM 2005 N N . ARG A 1 258 ? -8.140 9.923 7.999 1.00 77.44 258 ARG A N 1
ATOM 2006 C CA . ARG A 1 258 ? -7.749 8.764 7.178 1.00 77.44 258 ARG A CA 1
ATOM 2007 C C . ARG A 1 258 ? -6.883 7.729 7.906 1.00 77.44 258 ARG A C 1
ATOM 2009 O O . ARG A 1 258 ? -6.557 6.717 7.298 1.00 77.44 258 ARG A O 1
ATOM 2016 N N . GLU A 1 259 ? -6.567 7.923 9.189 1.00 87.94 259 GLU A N 1
ATOM 2017 C CA . GLU A 1 259 ? -5.859 6.914 10.000 1.00 87.94 259 GLU A CA 1
ATOM 2018 C C . GLU A 1 259 ? -6.585 5.559 9.981 1.00 87.94 259 GLU A C 1
ATOM 2020 O O . GLU A 1 259 ? -5.948 4.530 9.794 1.00 87.94 259 GLU A O 1
ATOM 2025 N N . LEU A 1 260 ? -7.923 5.545 10.007 1.00 89.19 260 LEU A N 1
ATOM 2026 C CA . LEU A 1 260 ? -8.703 4.307 9.866 1.00 89.19 260 LEU A CA 1
ATOM 2027 C C . LEU A 1 260 ? -8.481 3.589 8.528 1.00 89.19 260 LEU A C 1
ATOM 2029 O O . LEU A 1 260 ? -8.437 2.363 8.474 1.00 89.19 260 LEU A O 1
ATOM 2033 N N . LEU A 1 261 ? -8.332 4.338 7.432 1.00 89.06 261 LEU A N 1
ATOM 2034 C CA . LEU A 1 261 ? -8.034 3.750 6.124 1.00 89.06 261 LEU A CA 1
ATOM 2035 C C . LEU A 1 261 ? -6.594 3.229 6.069 1.00 89.06 261 LEU A C 1
ATOM 2037 O O . LEU A 1 261 ? -6.339 2.206 5.437 1.00 89.06 261 LEU A O 1
ATOM 2041 N N . LYS A 1 262 ? -5.657 3.885 6.765 1.00 91.12 262 LYS A N 1
ATOM 2042 C CA . LYS A 1 262 ? -4.284 3.385 6.917 1.00 91.12 262 LYS A CA 1
ATOM 2043 C C . LYS A 1 262 ? -4.265 2.080 7.710 1.00 91.12 262 LYS A C 1
ATOM 2045 O O . LYS A 1 262 ? -3.647 1.124 7.255 1.00 91.12 262 LYS A O 1
ATOM 2050 N N . MET A 1 263 ? -5.025 1.988 8.804 1.00 91.88 263 MET A N 1
ATOM 2051 C CA . MET A 1 263 ? -5.216 0.738 9.556 1.00 91.88 263 MET A CA 1
ATOM 2052 C C . MET A 1 263 ? -5.768 -0.376 8.668 1.00 91.88 263 MET A C 1
ATOM 2054 O O . MET A 1 263 ? -5.216 -1.478 8.651 1.00 91.88 263 MET A O 1
ATOM 2058 N N . ALA A 1 264 ? -6.795 -0.066 7.871 1.00 90.44 264 ALA A N 1
ATOM 2059 C CA . ALA A 1 264 ? -7.393 -1.007 6.930 1.00 90.44 264 ALA A CA 1
ATOM 2060 C C . ALA A 1 264 ? -6.385 -1.542 5.901 1.00 90.44 264 ALA A C 1
ATOM 2062 O O . ALA A 1 264 ? -6.486 -2.683 5.463 1.00 90.44 264 ALA A O 1
ATOM 2063 N N . HIS A 1 265 ? -5.382 -0.740 5.543 1.00 90.31 265 HIS A N 1
ATOM 2064 C CA . HIS A 1 265 ? -4.332 -1.101 4.594 1.00 90.31 265 HIS A CA 1
ATOM 2065 C C . HIS A 1 265 ? -2.990 -1.469 5.243 1.00 90.31 265 HIS A C 1
ATOM 2067 O O . HIS A 1 265 ? -2.025 -1.708 4.519 1.00 90.31 265 HIS A O 1
ATOM 2073 N N . SER A 1 266 ? -2.914 -1.586 6.571 1.00 90.50 266 SER A N 1
ATOM 2074 C CA . SER A 1 266 ? -1.669 -1.814 7.326 1.00 90.50 266 SER A CA 1
ATOM 2075 C C . SER A 1 266 ? -0.888 -3.050 6.856 1.00 90.50 266 SER A C 1
ATOM 2077 O O . SER A 1 266 ? 0.325 -2.990 6.629 1.00 90.50 266 SER A O 1
ATOM 2079 N N . ARG A 1 267 ? -1.586 -4.165 6.612 1.00 91.38 267 ARG A N 1
ATOM 2080 C CA . ARG A 1 267 ? -1.007 -5.395 6.049 1.00 91.38 267 ARG A CA 1
ATOM 2081 C C . ARG A 1 267 ? -0.451 -5.175 4.645 1.00 91.38 267 ARG A C 1
ATOM 2083 O O . ARG A 1 267 ? 0.665 -5.596 4.348 1.00 91.38 267 ARG A O 1
ATOM 2090 N N . ARG A 1 268 ? -1.215 -4.527 3.761 1.00 89.94 268 ARG A N 1
ATOM 2091 C CA . ARG A 1 268 ? -0.780 -4.263 2.378 1.00 89.94 268 ARG A CA 1
ATOM 2092 C C . ARG A 1 268 ? 0.428 -3.346 2.350 1.00 89.94 268 ARG A C 1
ATOM 2094 O O . ARG A 1 268 ? 1.406 -3.674 1.691 1.00 89.94 268 ARG A O 1
ATOM 2101 N N . PHE A 1 269 ? 0.374 -2.264 3.117 1.00 92.25 269 PHE A N 1
ATOM 2102 C CA . PHE A 1 269 ? 1.468 -1.323 3.275 1.00 92.25 269 PHE A CA 1
ATOM 2103 C C . PHE A 1 269 ? 2.745 -2.022 3.754 1.00 92.25 269 PHE A C 1
ATOM 2105 O O . PHE A 1 269 ? 3.776 -1.950 3.089 1.00 92.25 269 PHE A O 1
ATOM 2112 N N . SER A 1 270 ? 2.670 -2.773 4.857 1.00 92.81 270 SER A N 1
ATOM 2113 C CA . SER A 1 270 ? 3.826 -3.505 5.391 1.00 92.81 270 SER A CA 1
ATOM 2114 C C . SER A 1 270 ? 4.366 -4.548 4.407 1.00 92.81 270 SER A C 1
ATOM 2116 O O . SER A 1 270 ? 5.579 -4.627 4.210 1.00 92.81 270 SER A O 1
ATOM 2118 N N . THR A 1 271 ? 3.489 -5.293 3.728 1.00 91.25 271 THR A N 1
ATOM 2119 C CA . THR A 1 271 ? 3.878 -6.272 2.698 1.00 91.25 271 THR A CA 1
ATOM 2120 C C . THR A 1 271 ? 4.545 -5.599 1.496 1.00 91.25 271 THR A C 1
ATOM 2122 O O . THR A 1 271 ? 5.529 -6.113 0.967 1.00 91.25 271 THR A O 1
ATOM 2125 N N . GLU A 1 272 ? 4.043 -4.442 1.063 1.00 91.38 272 GLU A N 1
ATOM 2126 C CA . GLU A 1 272 ? 4.616 -3.676 -0.044 1.00 91.38 272 GLU A CA 1
ATOM 2127 C C . GLU A 1 272 ? 6.011 -3.150 0.298 1.00 91.38 272 GLU A C 1
ATOM 2129 O O . GLU A 1 272 ? 6.935 -3.341 -0.492 1.00 91.38 272 GLU A O 1
ATOM 2134 N N . ILE A 1 273 ? 6.201 -2.585 1.495 1.00 93.75 273 ILE A N 1
ATOM 2135 C CA . ILE A 1 273 ? 7.526 -2.181 1.989 1.00 93.75 273 ILE A CA 1
ATOM 2136 C C . ILE A 1 273 ? 8.491 -3.377 1.985 1.00 93.75 273 ILE A C 1
ATOM 2138 O O . ILE A 1 273 ? 9.606 -3.279 1.466 1.00 93.75 273 ILE A O 1
ATOM 2142 N N . GLN A 1 274 ? 8.051 -4.534 2.494 1.00 93.81 274 GLN A N 1
ATOM 2143 C CA . GLN A 1 274 ? 8.857 -5.758 2.500 1.00 93.81 274 GLN A CA 1
ATOM 2144 C C . GLN A 1 274 ? 9.251 -6.185 1.079 1.00 93.81 274 GLN A C 1
ATOM 2146 O O . GLN A 1 274 ? 10.390 -6.577 0.820 1.00 93.81 274 GLN A O 1
ATOM 2151 N N . GLN A 1 275 ? 8.307 -6.111 0.142 1.00 91.19 275 GLN A N 1
ATOM 2152 C CA . GLN A 1 275 ? 8.532 -6.491 -1.245 1.00 91.19 275 GLN A CA 1
ATOM 2153 C C . GLN A 1 275 ? 9.501 -5.540 -1.950 1.00 91.19 275 GLN A C 1
ATOM 2155 O O . GLN A 1 275 ? 10.353 -6.000 -2.711 1.00 91.19 275 GLN A O 1
ATOM 2160 N N . ILE A 1 276 ? 9.413 -4.238 -1.677 1.00 92.06 276 ILE A N 1
ATOM 2161 C CA . ILE A 1 276 ? 10.359 -3.250 -2.197 1.00 92.06 276 ILE A CA 1
ATOM 2162 C C . ILE A 1 276 ? 11.777 -3.558 -1.700 1.00 92.06 276 ILE A C 1
ATOM 2164 O O . ILE A 1 276 ? 12.709 -3.587 -2.502 1.00 92.06 276 ILE A O 1
ATOM 2168 N N . HIS A 1 277 ? 11.953 -3.865 -0.413 1.00 92.56 277 HIS A N 1
ATOM 2169 C CA . HIS A 1 277 ? 13.262 -4.248 0.116 1.00 92.56 277 HIS A CA 1
ATOM 2170 C C . HIS A 1 277 ? 13.846 -5.495 -0.561 1.00 92.56 277 HIS A C 1
ATOM 2172 O O . HIS A 1 277 ? 15.023 -5.495 -0.917 1.00 92.56 277 HIS A O 1
ATOM 2178 N N . ARG A 1 278 ? 13.027 -6.522 -0.823 1.00 90.50 278 ARG A N 1
ATOM 2179 C CA . ARG A 1 278 ? 13.461 -7.710 -1.583 1.00 90.50 278 ARG A CA 1
ATOM 2180 C C . ARG A 1 278 ? 13.837 -7.380 -3.029 1.00 90.50 278 ARG A C 1
ATOM 2182 O O . ARG A 1 278 ? 14.775 -7.957 -3.571 1.00 90.50 278 ARG A O 1
ATOM 2189 N N . GLN A 1 279 ? 13.109 -6.467 -3.671 1.00 88.12 279 GLN A N 1
ATOM 2190 C CA . GLN A 1 279 ? 13.441 -6.002 -5.021 1.00 88.12 279 GLN A CA 1
ATOM 2191 C C . GLN A 1 279 ? 14.767 -5.233 -5.042 1.00 88.12 279 GLN A C 1
ATOM 2193 O O . GLN A 1 279 ? 15.547 -5.403 -5.976 1.00 88.12 279 GLN A O 1
ATOM 2198 N N . LEU A 1 280 ? 15.047 -4.444 -4.003 1.00 88.62 280 LEU A N 1
ATOM 2199 C CA . LEU A 1 280 ? 16.339 -3.785 -3.823 1.00 88.62 280 LEU A CA 1
ATOM 2200 C C . LEU A 1 280 ? 17.468 -4.801 -3.606 1.00 88.62 280 LEU A C 1
ATOM 2202 O O . LEU A 1 280 ? 18.498 -4.672 -4.255 1.00 88.62 280 LEU A O 1
ATOM 2206 N N . ASP A 1 281 ? 17.272 -5.842 -2.784 1.00 88.06 281 ASP A N 1
ATOM 2207 C CA . ASP A 1 281 ? 18.260 -6.927 -2.617 1.00 88.06 281 ASP A CA 1
ATOM 2208 C C . ASP A 1 281 ? 18.617 -7.582 -3.959 1.00 88.06 281 ASP A C 1
ATOM 2210 O O . ASP A 1 281 ? 19.789 -7.813 -4.250 1.00 88.06 281 ASP A O 1
ATOM 2214 N N . ALA A 1 282 ? 17.610 -7.846 -4.799 1.00 83.81 282 ALA A N 1
ATOM 2215 C CA . ALA A 1 282 ? 17.821 -8.418 -6.125 1.00 83.81 282 ALA A CA 1
ATOM 2216 C C . ALA A 1 282 ? 18.624 -7.480 -7.045 1.00 83.81 282 ALA A C 1
ATOM 2218 O O . ALA A 1 282 ? 19.502 -7.947 -7.766 1.00 83.81 282 ALA A O 1
ATOM 2219 N N . LEU A 1 283 ? 18.355 -6.168 -7.002 1.00 80.44 283 LEU A N 1
ATOM 2220 C CA . LEU A 1 283 ? 19.115 -5.170 -7.765 1.00 80.44 283 LEU A CA 1
ATOM 2221 C C . LEU A 1 283 ? 20.569 -5.071 -7.287 1.00 80.44 283 LEU A C 1
ATOM 2223 O O . LEU A 1 283 ? 21.480 -5.064 -8.110 1.00 80.44 283 LEU A O 1
ATOM 2227 N N . PHE A 1 284 ? 20.798 -5.045 -5.971 1.00 81.38 284 PHE A N 1
ATOM 2228 C CA . PHE A 1 284 ? 22.149 -5.028 -5.408 1.00 81.38 284 PHE A CA 1
ATOM 2229 C C . PHE A 1 284 ? 22.946 -6.280 -5.792 1.00 81.38 284 PHE A C 1
ATOM 2231 O O . PHE A 1 284 ? 24.087 -6.166 -6.232 1.00 81.38 284 PHE A O 1
ATOM 2238 N N . ALA A 1 285 ? 22.331 -7.464 -5.719 1.00 80.88 285 ALA A N 1
ATOM 2239 C CA . ALA A 1 285 ? 22.984 -8.711 -6.112 1.00 80.88 285 ALA A CA 1
ATOM 2240 C C . ALA A 1 285 ? 23.392 -8.732 -7.599 1.00 80.88 285 ALA A C 1
ATOM 2242 O O . ALA A 1 285 ? 24.459 -9.248 -7.940 1.00 80.88 285 ALA A O 1
ATOM 2243 N N . GLU A 1 286 ? 22.566 -8.169 -8.487 1.00 73.00 286 GLU A N 1
ATOM 2244 C CA . GLU A 1 286 ? 22.895 -8.032 -9.911 1.00 73.00 286 GLU A CA 1
ATOM 2245 C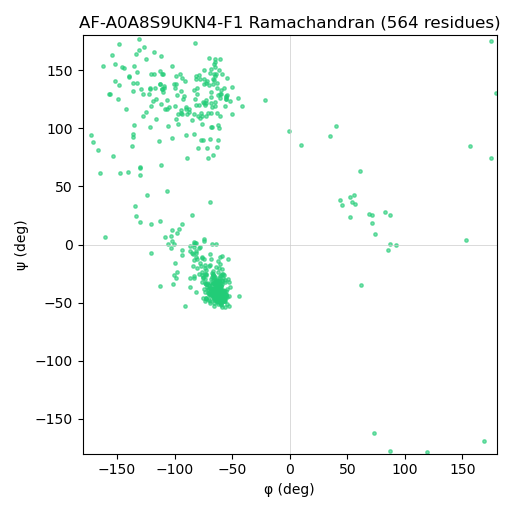 C . GLU A 1 286 ? 24.077 -7.067 -10.121 1.00 73.00 286 GLU A C 1
ATOM 2247 O O . GLU A 1 286 ? 25.043 -7.426 -10.798 1.00 73.00 286 GLU A O 1
A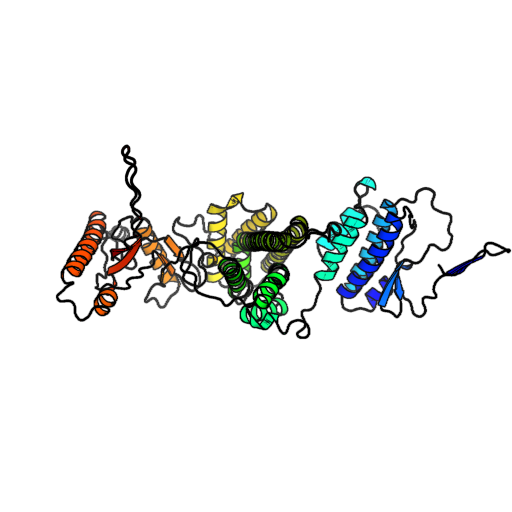TOM 2252 N N . PHE A 1 287 ? 24.068 -5.903 -9.467 1.00 71.00 287 PHE A N 1
ATOM 2253 C CA . PHE A 1 287 ? 25.157 -4.921 -9.528 1.00 71.00 287 PHE A CA 1
ATOM 2254 C C . PHE A 1 287 ? 26.514 -5.456 -9.049 1.00 71.00 287 PHE A C 1
ATOM 2256 O O . PHE A 1 287 ? 27.561 -5.101 -9.605 1.00 71.00 287 PHE A O 1
ATOM 2263 N N . ASP A 1 288 ? 26.512 -6.319 -8.035 1.00 69.88 288 ASP A N 1
ATOM 2264 C CA . ASP A 1 288 ? 27.727 -6.968 -7.534 1.00 69.88 288 ASP A CA 1
ATOM 2265 C C . ASP A 1 288 ? 28.237 -8.047 -8.503 1.00 69.88 288 ASP A C 1
ATOM 2267 O O . ASP A 1 288 ? 29.448 -8.237 -8.671 1.00 69.88 288 ASP A O 1
ATOM 2271 N N . SER A 1 289 ? 27.321 -8.737 -9.190 1.00 67.12 289 SER A N 1
ATOM 2272 C CA . SER A 1 289 ? 27.665 -9.761 -10.181 1.00 67.12 289 SER A CA 1
ATOM 2273 C C . SER A 1 289 ? 28.336 -9.181 -11.432 1.00 67.12 289 SER A C 1
ATOM 2275 O O . SER A 1 289 ? 29.249 -9.804 -11.977 1.00 67.12 289 SER A O 1
ATOM 2277 N N . GLU A 1 290 ? 27.957 -7.967 -11.846 1.00 59.94 290 GLU A N 1
ATOM 2278 C CA . GLU A 1 290 ? 28.586 -7.259 -12.967 1.00 59.94 290 GLU A CA 1
ATOM 2279 C C . GLU A 1 290 ? 30.011 -6.802 -12.616 1.00 59.94 290 GLU A C 1
ATOM 2281 O O . GLU A 1 290 ? 30.940 -7.041 -13.393 1.00 59.94 290 GLU A O 1
ATOM 2286 N N . ASN A 1 291 ? 30.231 -6.272 -11.405 1.00 52.44 291 ASN A N 1
ATOM 2287 C CA . ASN A 1 291 ? 31.567 -5.879 -10.929 1.00 52.44 291 ASN A CA 1
ATOM 2288 C C . ASN A 1 291 ? 32.529 -7.071 -10.782 1.00 52.44 291 ASN A C 1
ATOM 2290 O O . ASN A 1 291 ? 33.733 -6.938 -11.001 1.00 52.44 291 ASN A O 1
ATOM 2294 N N . SER A 1 292 ? 32.001 -8.259 -10.479 1.00 47.81 292 SER A N 1
ATOM 2295 C CA . SER A 1 292 ? 32.791 -9.488 -10.312 1.00 47.81 292 SER A CA 1
ATOM 2296 C C . SER A 1 292 ? 33.406 -10.018 -11.619 1.00 47.81 292 SER A C 1
ATOM 2298 O O . SER A 1 292 ? 34.214 -10.946 -11.584 1.00 47.81 292 SER A O 1
ATOM 2300 N N . THR A 1 293 ? 33.054 -9.456 -12.784 1.00 46.22 293 THR A N 1
ATOM 2301 C CA . THR A 1 293 ? 33.654 -9.851 -14.072 1.00 46.22 293 THR A CA 1
ATOM 2302 C C . THR A 1 293 ? 34.974 -9.145 -14.397 1.00 46.22 293 THR A C 1
ATOM 2304 O O . THR A 1 293 ? 35.638 -9.556 -15.350 1.00 46.22 293 THR A O 1
ATOM 2307 N N . PHE A 1 294 ? 35.397 -8.148 -13.605 1.00 44.81 294 PHE A N 1
ATOM 2308 C CA . PHE A 1 294 ? 36.582 -7.336 -13.918 1.00 44.81 294 PHE A CA 1
ATOM 2309 C C . PHE A 1 294 ? 37.730 -7.341 -12.904 1.00 44.81 294 PHE A C 1
ATOM 2311 O O . PHE A 1 294 ? 38.806 -6.869 -13.262 1.00 44.81 294 PHE A O 1
ATOM 2318 N N . GLU A 1 295 ? 37.596 -7.936 -11.717 1.00 40.09 295 GLU A N 1
ATOM 2319 C CA . GLU A 1 295 ? 38.723 -8.022 -10.777 1.00 40.09 295 GLU A CA 1
ATOM 2320 C C . GLU A 1 295 ? 38.859 -9.415 -10.159 1.00 40.09 295 GLU A C 1
ATOM 2322 O O . GLU A 1 295 ? 38.149 -9.813 -9.238 1.00 40.09 295 GLU A O 1
ATOM 2327 N N . SER A 1 296 ? 39.833 -10.169 -10.672 1.00 42.41 296 SER A N 1
ATOM 2328 C CA . SER A 1 296 ? 40.457 -11.255 -9.930 1.00 42.41 296 SER A CA 1
ATOM 2329 C C . SER A 1 296 ? 41.480 -10.655 -8.966 1.00 42.41 296 SER A C 1
ATOM 2331 O O . SER A 1 296 ? 42.663 -10.615 -9.292 1.00 42.41 296 SER A O 1
ATOM 2333 N N . ASP A 1 297 ? 41.044 -10.195 -7.797 1.00 33.56 297 ASP A N 1
ATOM 2334 C CA . ASP A 1 297 ? 41.947 -10.079 -6.654 1.00 33.56 297 ASP A CA 1
ATOM 2335 C C . ASP A 1 297 ? 41.237 -10.444 -5.348 1.00 33.56 297 ASP A C 1
ATOM 2337 O O . ASP A 1 297 ? 40.252 -9.857 -4.907 1.00 33.56 297 ASP A O 1
ATOM 2341 N N . SER A 1 298 ? 41.748 -11.513 -4.750 1.00 44.31 298 SER A N 1
ATOM 2342 C CA . SER A 1 298 ? 41.286 -12.109 -3.512 1.00 44.31 298 SER A CA 1
ATOM 2343 C C . SER A 1 298 ? 41.879 -11.363 -2.317 1.00 44.31 298 SER A C 1
ATOM 2345 O O . SER A 1 298 ? 42.987 -11.704 -1.913 1.00 44.31 298 SER A O 1
ATOM 2347 N N . SER A 1 299 ? 41.157 -10.396 -1.738 1.00 41.84 299 SER A N 1
ATOM 2348 C CA . SER A 1 299 ? 41.240 -10.045 -0.303 1.00 41.84 299 SER A CA 1
ATOM 2349 C C . SER A 1 299 ? 40.399 -8.810 0.062 1.00 41.84 299 SER A C 1
ATOM 2351 O O . SER A 1 299 ? 40.952 -7.751 0.340 1.00 41.84 299 SER A O 1
ATOM 2353 N N . SER A 1 300 ? 39.076 -8.945 0.130 1.00 36.41 300 SER A N 1
ATOM 2354 C CA . SER A 1 300 ? 38.242 -8.156 1.053 1.00 36.41 300 SER A CA 1
ATOM 2355 C C . SER A 1 300 ? 36.808 -8.675 1.012 1.00 36.41 300 SER A C 1
ATOM 2357 O O . SER A 1 300 ? 36.007 -8.249 0.185 1.00 36.41 300 SER A O 1
ATOM 2359 N N . GLU A 1 301 ? 36.462 -9.580 1.929 1.00 37.59 301 GLU A N 1
ATOM 2360 C CA . GLU A 1 301 ? 35.072 -9.728 2.373 1.00 37.59 301 GLU A CA 1
ATOM 2361 C C . GLU A 1 301 ? 34.693 -8.449 3.134 1.00 37.59 301 GLU A C 1
ATOM 2363 O O . GLU A 1 301 ? 34.721 -8.388 4.361 1.00 37.59 301 GLU A O 1
ATOM 2368 N N . SER A 1 302 ? 34.417 -7.372 2.397 1.00 36.78 302 SER A N 1
ATOM 2369 C CA . SER A 1 302 ? 33.735 -6.208 2.941 1.00 36.78 302 SER A CA 1
ATOM 2370 C C . SER A 1 302 ? 32.273 -6.588 3.144 1.00 36.78 302 SER A C 1
ATOM 2372 O O . SER A 1 302 ? 31.552 -6.833 2.178 1.00 36.78 302 SER A O 1
ATOM 2374 N N . SER A 1 303 ? 31.898 -6.694 4.416 1.00 42.12 303 SER A N 1
ATOM 2375 C CA . SER A 1 303 ? 30.556 -6.727 4.994 1.00 42.12 303 SER A CA 1
ATOM 2376 C C . SER A 1 303 ? 29.410 -6.605 3.987 1.00 42.12 303 SER A C 1
ATOM 2378 O O . SER A 1 303 ? 29.014 -5.507 3.599 1.00 42.12 303 SER A O 1
ATOM 2380 N N . ARG A 1 304 ? 28.849 -7.753 3.598 1.00 43.31 304 ARG A N 1
ATOM 2381 C CA . ARG A 1 304 ? 27.524 -7.810 2.974 1.00 43.31 304 ARG A CA 1
ATOM 2382 C C . ARG A 1 304 ? 26.512 -7.226 3.971 1.00 43.31 304 ARG A C 1
ATOM 2384 O O . ARG A 1 304 ? 26.489 -7.730 5.093 1.00 43.31 304 ARG A O 1
ATOM 2391 N N . PRO A 1 305 ? 25.641 -6.273 3.600 1.00 46.56 305 PRO A N 1
ATOM 2392 C CA . PRO A 1 305 ? 24.394 -6.102 4.327 1.00 46.56 305 PRO A CA 1
ATOM 2393 C C . PRO A 1 305 ? 23.577 -7.358 4.025 1.00 46.56 305 PRO A C 1
ATOM 2395 O O . PRO A 1 305 ? 23.092 -7.537 2.904 1.00 46.56 305 PRO A O 1
ATOM 2398 N N . SER A 1 306 ? 23.536 -8.316 4.952 1.00 50.38 306 SER A N 1
ATOM 2399 C CA . SER A 1 306 ? 22.739 -9.521 4.731 1.00 50.38 306 SER A CA 1
ATOM 2400 C C . SER A 1 306 ? 21.265 -9.111 4.652 1.00 50.38 306 SER A C 1
ATOM 2402 O O . SER A 1 306 ? 20.829 -8.181 5.331 1.00 50.38 306 SER A O 1
ATOM 2404 N N . ALA A 1 307 ? 20.466 -9.813 3.844 1.00 53.34 307 ALA A N 1
ATOM 2405 C CA . ALA A 1 307 ? 19.010 -9.633 3.807 1.00 53.34 307 ALA A CA 1
ATOM 2406 C C . ALA A 1 307 ? 18.346 -9.766 5.203 1.00 53.34 307 ALA A C 1
ATOM 2408 O O . ALA A 1 307 ? 17.187 -9.402 5.379 1.00 53.34 307 ALA A O 1
ATOM 2409 N N . GLU A 1 308 ? 19.084 -10.258 6.205 1.00 57.78 308 GLU A N 1
ATOM 2410 C CA . GLU A 1 308 ? 18.667 -10.343 7.604 1.00 57.78 308 GLU A CA 1
ATOM 2411 C C . GLU A 1 308 ? 18.641 -8.970 8.309 1.00 57.78 308 GLU A C 1
ATOM 2413 O O . GLU A 1 308 ? 17.856 -8.792 9.236 1.00 57.78 308 GLU A O 1
ATOM 2418 N N . GLU A 1 309 ? 19.435 -7.978 7.879 1.00 71.75 309 GLU A N 1
ATOM 2419 C CA . GLU A 1 309 ? 19.550 -6.687 8.583 1.00 71.75 309 GLU A CA 1
ATOM 2420 C C . GLU A 1 309 ? 18.306 -5.805 8.428 1.00 71.75 309 GLU A C 1
ATOM 2422 O O . GLU A 1 309 ? 17.789 -5.282 9.417 1.00 71.75 309 GLU A O 1
ATOM 2427 N N . TRP A 1 310 ? 17.781 -5.662 7.206 1.00 86.06 310 TRP A N 1
ATOM 2428 C CA . TRP A 1 310 ? 16.552 -4.891 6.989 1.00 86.06 310 TRP A CA 1
ATOM 2429 C C . TRP A 1 310 ? 15.304 -5.670 7.417 1.00 86.06 310 TRP A C 1
ATOM 2431 O O . TRP A 1 310 ? 14.304 -5.053 7.771 1.00 86.06 310 TRP A O 1
ATOM 2441 N N . GLY A 1 311 ? 15.354 -7.009 7.404 1.00 86.44 311 GLY A N 1
ATOM 2442 C CA . GLY A 1 311 ? 14.234 -7.864 7.802 1.00 86.44 311 GLY A CA 1
ATOM 2443 C C . GLY A 1 311 ? 13.824 -7.638 9.257 1.00 86.44 311 GLY A C 1
ATOM 2444 O O . GLY A 1 311 ? 12.650 -7.401 9.528 1.00 86.44 311 GLY A O 1
ATOM 2445 N N . LEU A 1 312 ? 14.799 -7.605 10.172 1.00 83.94 312 LEU A N 1
ATOM 2446 C CA . LEU A 1 312 ? 14.564 -7.304 11.590 1.00 83.94 312 LEU A CA 1
ATOM 2447 C C . LEU A 1 312 ? 14.052 -5.872 11.806 1.00 83.94 312 LEU A C 1
ATOM 2449 O O . LEU A 1 312 ? 13.148 -5.651 12.611 1.00 83.94 312 LEU A O 1
ATOM 2453 N N . ALA A 1 313 ? 14.608 -4.898 11.076 1.00 84.44 313 ALA A N 1
ATOM 2454 C CA . ALA A 1 313 ? 14.131 -3.517 11.126 1.00 84.44 313 ALA A CA 1
ATOM 2455 C C . ALA A 1 313 ? 12.672 -3.415 10.655 1.00 84.44 313 ALA A C 1
ATOM 2457 O O . ALA A 1 313 ? 11.859 -2.781 11.317 1.00 84.44 313 ALA A O 1
ATOM 2458 N N . TRP A 1 314 ? 12.320 -4.110 9.572 1.00 90.50 314 TRP A N 1
ATOM 2459 C CA . TRP A 1 314 ? 10.957 -4.163 9.054 1.00 90.50 314 TRP A CA 1
ATOM 2460 C C . TRP A 1 314 ? 9.978 -4.798 10.046 1.00 90.50 314 TRP A C 1
ATOM 2462 O O . TRP A 1 314 ? 8.920 -4.224 10.288 1.00 90.50 314 TRP A O 1
ATOM 2472 N N . GLU A 1 315 ? 10.316 -5.943 10.651 1.00 88.94 315 GLU A N 1
ATOM 2473 C CA . GLU A 1 315 ? 9.465 -6.584 11.669 1.00 88.94 315 GLU A CA 1
ATOM 2474 C C . GLU A 1 315 ? 9.193 -5.645 12.843 1.00 88.94 315 GLU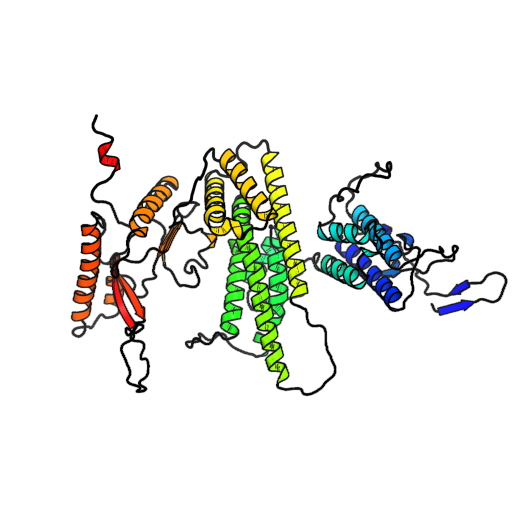 A C 1
ATOM 2476 O O . GLU A 1 315 ? 8.072 -5.564 13.349 1.00 88.94 315 GLU A O 1
ATOM 2481 N N . TYR A 1 316 ? 10.219 -4.898 13.246 1.00 83.38 316 TYR A N 1
ATOM 2482 C CA . TYR A 1 316 ? 10.083 -3.896 14.280 1.00 83.38 316 TYR A CA 1
ATOM 2483 C C . TYR A 1 316 ? 9.169 -2.743 13.860 1.00 83.38 316 TYR A C 1
ATOM 2485 O O . TYR A 1 316 ? 8.249 -2.397 14.598 1.00 83.38 316 TYR A O 1
ATOM 2493 N N . ASP A 1 317 ? 9.405 -2.156 12.687 1.00 86.94 317 ASP A N 1
ATOM 2494 C CA . ASP A 1 317 ? 8.642 -0.998 12.230 1.00 86.94 317 ASP A CA 1
ATOM 2495 C C . ASP A 1 317 ? 7.154 -1.358 12.030 1.00 86.94 317 ASP A C 1
ATOM 2497 O O . ASP A 1 317 ? 6.271 -0.537 12.270 1.00 86.94 317 ASP A O 1
ATOM 2501 N N . VAL A 1 318 ? 6.855 -2.608 11.647 1.00 90.25 318 VAL A N 1
ATOM 2502 C CA . VAL A 1 318 ? 5.481 -3.139 11.612 1.00 90.25 318 VAL A CA 1
ATOM 2503 C C . VAL A 1 318 ? 4.865 -3.195 13.010 1.00 90.25 318 VAL A C 1
ATOM 2505 O O . VAL A 1 318 ? 3.684 -2.876 13.171 1.00 90.25 318 VAL A O 1
ATOM 2508 N N . GLY A 1 319 ? 5.645 -3.595 14.016 1.00 88.25 319 GLY A N 1
ATOM 2509 C CA . GLY A 1 319 ? 5.235 -3.570 15.417 1.00 88.25 319 GLY A CA 1
ATOM 2510 C C . GLY A 1 319 ? 4.879 -2.159 15.879 1.00 88.25 319 GLY A C 1
ATOM 2511 O O . GLY A 1 319 ? 3.767 -1.947 16.352 1.00 88.25 319 GLY A O 1
ATOM 2512 N N . ASP A 1 320 ? 5.773 -1.193 15.667 1.00 85.81 320 ASP A N 1
ATOM 2513 C CA . ASP A 1 320 ? 5.560 0.204 16.064 1.00 85.81 320 ASP A CA 1
ATOM 2514 C C . ASP A 1 320 ? 4.371 0.834 15.331 1.00 85.81 320 ASP A C 1
ATOM 2516 O O . ASP A 1 320 ? 3.527 1.467 15.962 1.00 85.81 320 ASP A O 1
ATOM 2520 N N . LEU A 1 321 ? 4.223 0.570 14.028 1.00 90.12 321 LEU A N 1
ATOM 2521 C CA . LEU A 1 321 ? 3.048 0.985 13.261 1.00 90.12 321 LEU A CA 1
ATOM 2522 C C . LEU A 1 321 ? 1.747 0.448 13.879 1.00 90.12 321 LEU A C 1
ATOM 2524 O O . LEU A 1 321 ? 0.767 1.181 14.001 1.00 90.12 321 LEU A O 1
ATOM 2528 N N . THR A 1 322 ? 1.736 -0.831 14.263 1.00 91.81 322 THR A N 1
ATOM 2529 C CA . THR A 1 322 ? 0.566 -1.477 14.878 1.00 91.81 322 THR A CA 1
ATOM 2530 C C . THR A 1 322 ? 0.254 -0.853 16.241 1.00 91.81 322 THR A C 1
ATOM 2532 O O . THR A 1 322 ? -0.906 -0.558 16.523 1.00 91.81 322 THR A O 1
ATOM 2535 N N . THR A 1 323 ? 1.277 -0.576 17.055 1.00 89.38 323 THR A N 1
ATOM 2536 C CA . THR A 1 323 ? 1.134 0.100 18.353 1.00 89.38 323 THR A CA 1
ATOM 2537 C C . THR A 1 323 ? 0.557 1.505 18.202 1.00 89.38 323 THR A C 1
ATOM 2539 O O . THR A 1 323 ? -0.438 1.815 18.851 1.00 89.38 323 THR A O 1
ATOM 2542 N N . SER A 1 324 ? 1.094 2.331 17.295 1.00 89.19 324 SER A N 1
ATOM 2543 C CA . SER A 1 324 ? 0.569 3.684 17.054 1.00 89.19 324 SER A CA 1
ATOM 2544 C C . SER A 1 324 ? -0.902 3.671 16.633 1.00 89.19 324 SER A C 1
ATOM 2546 O O . SER A 1 324 ? -1.673 4.560 16.993 1.00 89.19 324 SER A O 1
ATOM 2548 N N . PHE A 1 325 ? -1.325 2.649 15.885 1.00 92.69 325 PHE A N 1
ATOM 2549 C CA . PHE A 1 325 ? -2.729 2.487 15.534 1.00 92.69 325 PHE A CA 1
ATOM 2550 C C . PHE A 1 325 ? -3.603 2.083 16.731 1.00 92.69 325 PHE A C 1
ATOM 2552 O O . PHE A 1 325 ? -4.718 2.591 16.853 1.00 92.69 325 PHE A O 1
ATOM 2559 N N . HIS A 1 326 ? -3.118 1.230 17.636 1.00 91.12 326 HIS A N 1
ATOM 2560 C CA . HIS A 1 326 ? -3.830 0.939 18.884 1.00 91.12 326 HIS A CA 1
ATOM 2561 C C . HIS A 1 326 ? -3.956 2.176 19.779 1.00 91.12 326 HIS A C 1
ATOM 2563 O O . HIS A 1 326 ? -5.056 2.450 20.252 1.00 91.12 326 HIS A O 1
ATOM 2569 N N . GLU A 1 327 ? -2.891 2.967 19.932 1.00 89.44 327 GLU A N 1
ATOM 2570 C CA . GLU A 1 327 ? -2.917 4.233 20.683 1.00 89.44 327 GLU A CA 1
ATOM 2571 C C . GLU A 1 327 ? -3.938 5.218 20.094 1.00 89.44 327 GLU A C 1
ATOM 2573 O O . GLU A 1 327 ? -4.686 5.879 20.821 1.00 89.44 327 GLU A O 1
ATOM 2578 N N . TYR A 1 328 ? -4.030 5.284 18.761 1.00 89.06 328 TYR A N 1
ATOM 2579 C CA . TYR A 1 328 ? -5.067 6.065 18.094 1.00 89.06 328 TYR A CA 1
ATOM 2580 C C . TYR A 1 328 ? -6.472 5.565 18.456 1.00 89.06 328 TYR A C 1
ATOM 2582 O O . TYR A 1 328 ? -7.324 6.379 18.817 1.00 89.06 328 TYR A O 1
ATOM 2590 N N . LEU A 1 329 ? -6.729 4.252 18.392 1.00 90.12 329 LEU A N 1
ATOM 2591 C CA . LEU A 1 329 ? -8.032 3.685 18.764 1.00 90.12 329 LEU A CA 1
ATOM 2592 C C . LEU A 1 329 ? -8.364 3.929 20.245 1.00 90.12 329 LEU A C 1
ATOM 2594 O O . LEU A 1 329 ? -9.496 4.300 20.550 1.00 90.12 329 LEU A O 1
ATOM 2598 N N . ASP A 1 330 ? -7.386 3.812 21.146 1.00 89.31 330 ASP A N 1
ATOM 2599 C CA . ASP A 1 330 ? -7.552 4.114 22.573 1.00 89.31 330 ASP A CA 1
ATOM 2600 C C . ASP A 1 330 ? -7.978 5.576 22.769 1.00 89.31 330 ASP A C 1
ATOM 2602 O O . ASP A 1 330 ? -8.929 5.866 23.498 1.00 89.31 330 ASP A O 1
ATOM 2606 N N . SER A 1 331 ? -7.320 6.506 22.065 1.00 86.75 331 SER A N 1
ATOM 2607 C CA . SER A 1 331 ? -7.650 7.935 22.127 1.00 86.75 331 SER A CA 1
ATOM 2608 C C . SER A 1 331 ? -9.075 8.233 21.647 1.00 86.75 331 SER A C 1
ATOM 2610 O O . SER A 1 331 ? -9.747 9.126 22.169 1.00 86.75 331 SER A O 1
ATOM 2612 N N . VAL A 1 332 ? -9.551 7.462 20.668 1.00 85.12 332 VAL A N 1
ATOM 2613 C CA . VAL A 1 332 ? -10.890 7.575 20.096 1.00 85.12 332 VAL A CA 1
ATOM 2614 C C . VAL A 1 332 ? -11.947 7.045 21.062 1.00 85.12 332 VAL A C 1
ATOM 2616 O O . VAL A 1 332 ? -12.949 7.721 21.283 1.00 85.12 332 VAL A O 1
ATOM 2619 N N . GLU A 1 333 ? -11.725 5.876 21.661 1.00 83.12 333 GLU A N 1
ATOM 2620 C CA . GLU A 1 333 ? -12.656 5.252 22.611 1.00 83.12 333 GLU A CA 1
ATOM 2621 C C . GLU A 1 333 ? -12.781 6.052 23.916 1.00 83.12 333 GLU A C 1
ATOM 2623 O O . GLU A 1 333 ? -13.859 6.121 24.509 1.00 83.12 333 GLU A O 1
ATOM 2628 N N . GLN A 1 334 ? -11.699 6.702 24.351 1.00 82.94 334 GLN A N 1
ATOM 2629 C CA . GLN A 1 334 ? -11.692 7.578 25.528 1.00 82.94 334 GLN A CA 1
ATOM 2630 C C . GLN A 1 334 ? -12.315 8.956 25.250 1.00 82.94 334 GLN A C 1
ATOM 2632 O O . GLN A 1 334 ? -12.695 9.677 26.180 1.00 82.94 334 GLN A O 1
ATOM 2637 N N . SER A 1 335 ? -12.437 9.347 23.979 1.00 77.62 335 SER A N 1
ATOM 2638 C CA . SER A 1 335 ? -13.009 10.632 23.595 1.00 77.62 335 SER A CA 1
ATOM 2639 C C . SER A 1 335 ? -14.530 10.634 23.758 1.00 77.62 335 SER A C 1
ATOM 2641 O O . SER A 1 335 ? -15.261 9.896 23.106 1.00 77.62 335 SER A O 1
ATOM 2643 N N . SER A 1 336 ? -15.045 11.557 24.575 1.00 60.50 336 SER A N 1
ATOM 2644 C CA . SER A 1 336 ? -16.491 11.806 24.722 1.00 60.50 336 SER A CA 1
ATOM 2645 C C . SER A 1 336 ? -17.116 12.549 23.527 1.00 60.50 336 SER A C 1
ATOM 2647 O O . SER A 1 336 ? -18.303 12.892 23.545 1.00 60.50 336 SER A O 1
ATOM 2649 N N . ALA A 1 337 ? -16.335 12.825 22.477 1.00 64.69 337 ALA A N 1
ATOM 2650 C CA . ALA A 1 337 ? -16.813 13.495 21.281 1.00 64.69 337 ALA A CA 1
ATOM 2651 C C . ALA A 1 337 ? -17.732 12.568 20.469 1.00 64.69 337 ALA A C 1
ATOM 2653 O O . ALA A 1 337 ? -17.284 11.612 19.843 1.00 64.69 337 ALA A O 1
ATOM 2654 N N . ALA A 1 338 ? -19.017 12.922 20.383 1.00 59.97 338 ALA A N 1
ATOM 2655 C CA . ALA A 1 338 ? -20.034 12.163 19.646 1.00 59.97 338 ALA A CA 1
ATOM 2656 C C . ALA A 1 338 ? -19.741 11.973 18.138 1.00 59.97 338 ALA A C 1
ATOM 2658 O O . ALA A 1 338 ? -20.463 11.238 17.466 1.00 59.97 338 ALA A O 1
ATOM 2659 N N . ARG A 1 339 ? -18.732 12.657 17.570 1.00 68.00 339 ARG A N 1
ATOM 2660 C CA . ARG A 1 339 ? -18.340 12.494 16.164 1.00 68.00 339 ARG A CA 1
ATOM 2661 C C . ARG A 1 339 ? -16.866 12.828 15.907 1.00 68.00 339 ARG A C 1
ATOM 2663 O O . ARG A 1 339 ? -16.555 13.891 15.379 1.00 68.00 339 ARG A O 1
ATOM 2670 N N . TRP A 1 340 ? -15.967 11.922 16.285 1.00 79.00 340 TRP A N 1
ATOM 2671 C CA . TRP A 1 340 ? -14.516 12.061 16.073 1.00 79.00 340 TRP A CA 1
ATOM 2672 C C . TRP A 1 340 ? -14.094 11.866 14.605 1.00 79.00 340 TRP A C 1
ATOM 2674 O O . TRP A 1 340 ? -13.114 12.460 14.163 1.00 79.00 340 TRP A O 1
ATOM 2684 N N . VAL A 1 341 ? -14.872 11.117 13.815 1.00 84.56 341 VAL A N 1
ATOM 2685 C CA . VAL A 1 341 ? -14.686 10.969 12.362 1.00 84.56 341 VAL A CA 1
ATOM 2686 C C . VAL A 1 341 ? -16.017 11.094 11.622 1.00 84.56 341 VAL A C 1
ATOM 2688 O O . VAL A 1 341 ? -17.093 10.816 12.166 1.00 84.56 341 VAL A O 1
ATOM 2691 N N . ARG A 1 342 ? -15.975 11.518 10.356 1.00 86.44 342 ARG A N 1
ATOM 2692 C CA . ARG A 1 342 ? -17.173 11.530 9.511 1.00 86.44 342 ARG A CA 1
ATOM 2693 C C . ARG A 1 342 ? -17.654 10.095 9.255 1.00 86.44 342 ARG A C 1
ATOM 2695 O O . ARG A 1 342 ? -16.852 9.186 9.060 1.00 86.44 342 ARG A O 1
ATOM 2702 N N . SER A 1 343 ? -18.971 9.896 9.242 1.00 87.38 343 SER A N 1
ATOM 2703 C CA . SER A 1 343 ? -19.565 8.557 9.108 1.00 87.38 343 SER A CA 1
ATOM 2704 C C . SER A 1 343 ? -19.298 7.908 7.745 1.00 87.38 343 SER A C 1
ATOM 2706 O O . SER A 1 343 ? -19.228 6.690 7.675 1.00 87.38 343 SER A O 1
ATOM 2708 N N . ASP A 1 344 ? -19.123 8.696 6.682 1.00 85.88 344 ASP A N 1
ATOM 2709 C CA . ASP A 1 344 ? -18.751 8.200 5.351 1.00 85.88 344 ASP A CA 1
ATOM 2710 C C . ASP A 1 344 ? -17.331 7.620 5.333 1.00 85.88 344 ASP A C 1
ATOM 2712 O O . ASP A 1 344 ? -17.134 6.521 4.825 1.00 85.88 344 ASP A O 1
ATOM 2716 N N . VAL A 1 345 ? -16.369 8.301 5.963 1.00 88.19 345 VAL A N 1
ATOM 2717 C CA . VAL A 1 345 ? -14.980 7.823 6.093 1.00 88.19 345 VAL A CA 1
ATOM 2718 C C . VAL A 1 345 ? -14.909 6.563 6.960 1.00 88.19 345 VAL A C 1
ATOM 2720 O O . VAL A 1 345 ? -14.214 5.611 6.615 1.00 88.19 345 VAL A O 1
ATOM 2723 N N . ALA A 1 346 ? -15.662 6.519 8.064 1.00 89.88 346 ALA A N 1
ATOM 2724 C CA . ALA A 1 346 ? -15.740 5.322 8.902 1.00 89.88 346 ALA A CA 1
ATOM 2725 C C . ALA A 1 346 ? -16.395 4.140 8.172 1.00 89.88 346 ALA A C 1
ATOM 2727 O O . ALA A 1 346 ? -15.932 3.013 8.309 1.00 89.88 346 ALA A O 1
ATOM 2728 N N . MET A 1 347 ? -17.441 4.384 7.376 1.00 90.31 347 MET A N 1
ATOM 2729 C CA . MET A 1 347 ? -18.086 3.344 6.571 1.00 90.31 347 MET A CA 1
ATOM 2730 C C . MET A 1 347 ? -17.165 2.830 5.457 1.00 90.31 347 MET A C 1
ATOM 2732 O O . MET A 1 347 ? -17.137 1.628 5.187 1.00 90.31 347 MET A O 1
ATOM 2736 N N . GLU A 1 348 ? -16.386 3.717 4.831 1.00 91.12 348 GLU A N 1
ATOM 2737 C CA . GLU A 1 348 ? -15.346 3.344 3.869 1.00 91.12 348 GLU A CA 1
ATOM 2738 C C . GLU A 1 348 ? -14.315 2.424 4.529 1.00 91.12 348 GLU A C 1
ATOM 2740 O O . GLU A 1 348 ? -14.119 1.300 4.068 1.00 91.12 348 GLU A O 1
ATOM 2745 N N . ALA A 1 349 ? -13.734 2.845 5.656 1.00 92.19 349 ALA A N 1
ATOM 2746 C CA . ALA A 1 349 ? -12.755 2.045 6.385 1.00 92.19 349 ALA A CA 1
ATOM 2747 C C . ALA A 1 349 ? -13.330 0.701 6.852 1.00 92.19 349 ALA A C 1
ATOM 2749 O O . ALA A 1 349 ? -12.693 -0.329 6.654 1.00 92.19 349 ALA A O 1
ATOM 2750 N N . LEU A 1 350 ? -14.553 0.685 7.393 1.00 93.56 350 LEU A N 1
ATOM 2751 C CA . LEU A 1 350 ? -15.251 -0.536 7.802 1.00 93.56 350 LEU A CA 1
ATOM 2752 C C . LEU A 1 350 ? -15.410 -1.521 6.639 1.00 93.56 350 LEU A C 1
ATOM 2754 O O . LEU A 1 350 ? -15.141 -2.712 6.789 1.00 93.56 350 LEU A O 1
ATOM 2758 N N . THR A 1 351 ? -15.817 -1.024 5.470 1.00 93.75 351 THR A N 1
ATOM 2759 C CA . THR A 1 351 ? -16.012 -1.851 4.272 1.00 93.75 351 THR A CA 1
ATOM 2760 C C . THR A 1 351 ? -14.683 -2.407 3.765 1.00 93.75 351 THR A C 1
ATOM 2762 O O . THR A 1 351 ? -14.593 -3.591 3.449 1.00 93.75 351 THR A O 1
ATOM 2765 N N . VAL A 1 352 ? -13.631 -1.585 3.745 1.00 93.50 352 VAL A N 1
ATOM 2766 C CA . VAL A 1 352 ? -12.286 -1.999 3.326 1.00 93.50 352 VAL A CA 1
ATOM 2767 C C . VAL A 1 352 ? -11.679 -3.015 4.296 1.00 93.50 352 VAL A C 1
ATOM 2769 O O . VAL A 1 352 ? -11.159 -4.035 3.854 1.00 93.50 352 VAL A O 1
ATOM 2772 N N . MET A 1 353 ? -11.777 -2.787 5.608 1.00 94.38 353 MET A N 1
ATOM 2773 C CA . MET A 1 353 ? -11.318 -3.748 6.618 1.00 94.38 353 MET A CA 1
ATOM 2774 C C . MET A 1 353 ? -12.056 -5.074 6.485 1.00 94.38 353 MET A C 1
ATOM 2776 O O . MET A 1 353 ? -11.439 -6.137 6.538 1.00 94.38 353 MET A O 1
ATOM 2780 N N . ARG A 1 354 ? -13.373 -5.025 6.252 1.00 94.56 354 ARG A N 1
ATOM 2781 C CA . ARG A 1 354 ? -14.157 -6.235 6.034 1.00 94.56 354 ARG A CA 1
ATOM 2782 C C . ARG A 1 354 ? -13.701 -6.991 4.788 1.00 94.56 354 ARG A C 1
ATOM 2784 O O . ARG A 1 354 ? -13.522 -8.202 4.864 1.00 94.56 354 ARG A O 1
ATOM 2791 N N . HIS A 1 355 ? -13.468 -6.285 3.683 1.00 93.38 355 HIS A N 1
ATOM 2792 C CA . HIS A 1 355 ? -12.926 -6.877 2.463 1.00 93.38 355 HIS A CA 1
ATOM 2793 C C . HIS A 1 355 ? -11.570 -7.552 2.704 1.00 93.38 355 HIS A C 1
ATOM 2795 O O . HIS A 1 355 ? -11.349 -8.680 2.262 1.00 93.38 355 HIS A O 1
ATOM 2801 N N . GLU A 1 356 ? -10.674 -6.890 3.436 1.00 92.06 356 GLU A N 1
ATOM 2802 C CA . GLU A 1 356 ? -9.366 -7.448 3.770 1.00 92.06 356 GLU A CA 1
ATOM 2803 C C . GLU A 1 356 ? -9.476 -8.707 4.640 1.00 92.06 356 GLU A C 1
ATOM 2805 O O . GLU A 1 356 ? -8.779 -9.690 4.389 1.00 92.06 356 GLU A O 1
ATOM 2810 N N . LEU A 1 357 ? -10.367 -8.710 5.634 1.00 92.38 357 LEU A N 1
ATOM 2811 C CA . LEU A 1 357 ? -10.605 -9.872 6.490 1.00 92.38 357 LEU A CA 1
ATOM 2812 C C . LEU A 1 357 ? -11.239 -11.040 5.727 1.00 92.38 357 LEU A C 1
ATOM 2814 O O . LEU A 1 357 ? -10.870 -12.183 5.976 1.00 92.38 357 LEU A O 1
ATOM 2818 N N . ASP A 1 358 ? -12.169 -10.781 4.808 1.00 90.56 358 ASP A N 1
ATOM 2819 C CA . ASP A 1 358 ? -12.834 -11.841 4.043 1.00 90.56 358 ASP A CA 1
ATOM 2820 C C . ASP A 1 358 ? -11.861 -12.524 3.060 1.00 90.56 358 ASP A C 1
ATOM 2822 O O . ASP A 1 358 ? -11.891 -13.747 2.915 1.00 90.56 358 ASP A O 1
ATOM 2826 N N . ASN A 1 359 ? -10.952 -11.761 2.438 1.00 88.69 359 ASN A N 1
ATOM 2827 C CA . ASN A 1 359 ? -10.074 -12.264 1.373 1.00 88.69 359 ASN A CA 1
ATOM 2828 C C . ASN A 1 359 ? -8.661 -12.646 1.838 1.00 88.69 359 ASN A C 1
ATOM 2830 O O . ASN A 1 359 ? -8.031 -13.528 1.253 1.00 88.69 359 ASN A O 1
ATOM 2834 N N . PHE A 1 360 ? -8.146 -12.005 2.890 1.00 89.44 360 PHE A N 1
ATOM 2835 C CA . PHE A 1 360 ? -6.735 -12.099 3.278 1.00 89.44 360 PHE A CA 1
ATOM 2836 C C . PHE A 1 360 ? -6.522 -12.428 4.755 1.00 89.44 360 PHE A C 1
ATOM 2838 O O . PHE A 1 360 ? -5.415 -12.241 5.253 1.00 89.44 360 PHE A O 1
ATOM 2845 N N . ARG A 1 361 ? -7.527 -12.974 5.456 1.00 87.38 361 ARG A N 1
ATOM 2846 C CA . ARG A 1 361 ? -7.456 -13.296 6.897 1.00 87.38 361 ARG A CA 1
ATOM 2847 C C . ARG A 1 361 ? -6.156 -13.975 7.332 1.00 87.38 361 ARG A C 1
ATOM 2849 O O . ARG A 1 361 ? -5.593 -13.625 8.358 1.00 87.38 361 ARG A O 1
ATOM 2856 N N . TYR A 1 362 ? -5.696 -14.953 6.554 1.00 89.00 362 TYR A N 1
ATOM 2857 C CA . TYR A 1 362 ? -4.517 -15.766 6.871 1.00 89.00 362 TYR A CA 1
ATOM 2858 C C . TYR A 1 362 ? -3.182 -15.102 6.510 1.00 89.00 362 TYR A C 1
ATOM 2860 O O . TYR A 1 362 ? -2.130 -15.664 6.794 1.00 89.00 362 TYR A O 1
ATOM 2868 N N . ALA A 1 363 ? -3.215 -13.943 5.853 1.00 88.31 363 ALA A N 1
ATOM 2869 C CA . ALA A 1 363 ? -2.032 -13.156 5.523 1.00 88.31 363 ALA A CA 1
ATOM 2870 C C . ALA A 1 363 ? -1.721 -12.078 6.577 1.00 88.31 363 ALA A C 1
ATOM 2872 O O . ALA A 1 363 ? -0.721 -11.379 6.440 1.00 88.31 363 ALA A O 1
ATOM 2873 N N . PHE A 1 364 ? -2.575 -11.915 7.591 1.00 89.31 364 PHE A N 1
ATOM 2874 C CA . PHE A 1 364 ? -2.323 -11.040 8.734 1.00 89.31 364 PHE A CA 1
ATOM 2875 C C . PHE A 1 364 ? -1.428 -11.733 9.764 1.00 89.31 364 PHE A C 1
ATOM 2877 O O . PHE A 1 364 ? -1.557 -12.938 9.984 1.00 89.31 364 PHE A O 1
ATOM 2884 N N . SER A 1 365 ? -0.559 -10.968 10.431 1.00 89.69 365 SER A N 1
ATOM 2885 C CA . SER A 1 365 ? -0.010 -11.402 11.721 1.00 89.69 365 SER A CA 1
ATOM 2886 C C . SER A 1 365 ? -1.100 -11.367 12.796 1.00 89.69 365 SER A C 1
ATOM 2888 O O . SER A 1 365 ? -2.092 -10.651 12.650 1.00 89.69 365 SER A O 1
ATOM 2890 N N . ASP A 1 366 ? -0.900 -12.080 13.906 1.00 90.75 366 ASP A N 1
ATOM 2891 C CA . ASP A 1 366 ? -1.852 -12.071 15.026 1.00 90.75 366 ASP A CA 1
ATOM 2892 C C . ASP A 1 366 ? -2.101 -10.647 15.558 1.00 90.75 366 ASP A C 1
ATOM 2894 O O . ASP A 1 366 ? -3.245 -10.270 15.801 1.00 90.75 366 ASP A O 1
ATOM 2898 N N . SER A 1 367 ? -1.049 -9.825 15.648 1.00 89.75 367 SER A N 1
ATOM 2899 C CA . SER A 1 367 ? -1.144 -8.424 16.080 1.00 89.75 367 SER A CA 1
ATOM 2900 C C . SER A 1 367 ? -1.918 -7.539 15.099 1.00 89.75 367 SER A C 1
ATOM 2902 O O . SER A 1 367 ? -2.750 -6.736 15.508 1.00 89.75 367 SER A O 1
ATOM 2904 N N . GLN A 1 368 ? -1.685 -7.689 13.792 1.00 92.75 368 GLN A N 1
ATOM 2905 C CA . GLN A 1 368 ? -2.415 -6.920 12.784 1.00 92.75 368 GLN A CA 1
ATOM 2906 C C . GLN A 1 368 ? -3.878 -7.371 12.691 1.00 92.75 368 GLN A C 1
ATOM 2908 O O . GLN A 1 368 ? -4.758 -6.550 12.441 1.00 92.75 368 GLN A O 1
ATOM 2913 N N . LEU A 1 369 ? -4.147 -8.667 12.882 1.00 93.38 369 LEU A N 1
ATOM 2914 C CA . LEU A 1 369 ? -5.505 -9.200 12.892 1.00 93.38 369 LEU A CA 1
ATOM 2915 C C . LEU A 1 369 ? -6.304 -8.642 14.075 1.00 93.38 369 LEU A C 1
ATOM 2917 O O . LEU A 1 369 ? -7.438 -8.213 13.872 1.00 93.38 369 LEU A O 1
ATOM 2921 N N . ASP A 1 370 ? -5.713 -8.616 15.272 1.00 93.75 370 ASP A N 1
ATOM 2922 C CA . ASP A 1 370 ? -6.321 -8.012 16.462 1.00 93.75 370 ASP A CA 1
ATOM 2923 C C . ASP A 1 370 ? -6.652 -6.529 16.235 1.00 93.75 370 ASP A C 1
ATOM 2925 O O . ASP A 1 370 ? -7.802 -6.117 16.407 1.00 93.75 370 ASP A O 1
ATOM 2929 N N . LEU A 1 371 ? -5.687 -5.757 15.717 1.00 94.19 371 LEU A N 1
ATOM 2930 C CA . LEU A 1 371 ? -5.884 -4.351 15.368 1.00 94.19 371 LEU A CA 1
ATOM 2931 C C . LEU A 1 371 ? -7.070 -4.146 14.417 1.00 94.19 371 LEU A C 1
ATOM 2933 O O . LEU A 1 371 ? -7.932 -3.304 14.672 1.00 94.19 371 LEU A O 1
ATOM 2937 N N . VAL A 1 372 ? -7.120 -4.893 13.308 1.00 94.44 372 VAL A N 1
ATOM 2938 C CA . VAL A 1 372 ? -8.163 -4.715 12.286 1.00 94.44 372 VAL A CA 1
ATOM 2939 C C . VAL A 1 372 ? -9.533 -5.143 12.810 1.00 94.44 372 VAL A C 1
ATOM 2941 O O . VAL A 1 372 ? -10.520 -4.462 12.540 1.00 94.44 372 VAL A O 1
ATOM 2944 N N . VAL A 1 373 ? -9.620 -6.229 13.584 1.00 94.25 373 VAL A N 1
ATOM 2945 C CA . VAL A 1 373 ? -10.883 -6.662 14.205 1.00 94.25 373 VAL A CA 1
ATOM 2946 C C . VAL A 1 373 ? -11.389 -5.609 15.191 1.00 94.25 373 VAL A C 1
ATOM 2948 O O . VAL A 1 373 ? -12.555 -5.219 15.121 1.00 94.25 373 VAL A O 1
ATOM 2951 N N . ARG A 1 374 ? -10.510 -5.076 16.044 1.00 94.25 374 ARG A N 1
ATOM 2952 C CA . ARG A 1 374 ? -10.861 -4.003 16.978 1.00 94.25 374 ARG A CA 1
ATOM 2953 C C . ARG A 1 374 ? -11.311 -2.735 16.246 1.00 94.25 374 ARG A C 1
ATOM 2955 O O . ARG A 1 374 ? -12.332 -2.146 16.596 1.00 94.25 374 ARG A O 1
ATOM 2962 N N . ALA A 1 375 ? -10.596 -2.328 15.199 1.00 93.88 375 ALA A N 1
ATOM 2963 C CA . ALA A 1 375 ? -10.965 -1.169 14.388 1.00 93.88 375 ALA A CA 1
ATOM 2964 C C . ALA A 1 375 ? -12.330 -1.351 13.693 1.00 93.88 375 ALA A C 1
ATOM 2966 O O . ALA A 1 375 ? -13.111 -0.400 13.616 1.00 93.88 375 ALA A O 1
ATOM 2967 N N . VAL A 1 376 ? -12.658 -2.569 13.238 1.00 94.44 376 VAL A N 1
ATOM 2968 C CA . VAL A 1 376 ? -13.988 -2.914 12.705 1.00 94.44 376 VAL A CA 1
ATOM 2969 C C . VAL A 1 376 ? -15.077 -2.679 13.750 1.00 94.44 376 VAL A C 1
ATOM 2971 O O . VAL A 1 376 ? -16.084 -2.048 13.423 1.00 94.44 376 VAL A O 1
ATOM 2974 N N . ASP A 1 377 ? -14.876 -3.119 14.992 1.00 92.25 377 ASP A N 1
ATOM 2975 C CA . ASP A 1 377 ? -15.856 -2.933 16.068 1.00 92.25 377 ASP A CA 1
ATOM 2976 C C . ASP A 1 377 ? -16.070 -1.447 16.390 1.00 92.25 377 ASP A C 1
ATOM 2978 O O . ASP A 1 377 ? -17.215 -0.986 16.462 1.00 92.25 377 ASP A O 1
ATOM 2982 N N . VAL A 1 378 ? -14.985 -0.672 16.495 1.00 91.00 378 VAL A N 1
ATOM 2983 C CA . VAL A 1 378 ? -15.038 0.784 16.720 1.00 91.00 378 VAL A CA 1
ATOM 2984 C C . VAL A 1 378 ? -15.790 1.490 15.587 1.00 91.00 378 VAL A C 1
ATOM 2986 O O . VAL A 1 378 ? -16.684 2.307 15.835 1.00 91.00 378 VAL A O 1
ATOM 2989 N N . CYS A 1 379 ? -15.488 1.162 14.327 1.00 91.81 379 CYS A N 1
ATOM 2990 C CA . CYS A 1 379 ? -16.184 1.745 13.182 1.00 91.81 379 CYS A CA 1
ATOM 2991 C C . CYS A 1 379 ? -17.662 1.333 13.121 1.00 91.81 379 CYS A C 1
ATOM 2993 O O . CYS A 1 379 ? -18.513 2.180 12.843 1.00 91.81 379 CYS A O 1
ATOM 2995 N N . ALA A 1 380 ? -17.988 0.069 13.397 1.00 92.50 380 ALA A N 1
ATOM 2996 C CA . ALA A 1 380 ? -19.361 -0.432 13.373 1.00 92.50 380 ALA A CA 1
ATOM 2997 C C . ALA A 1 380 ? -20.237 0.248 14.435 1.00 92.50 380 ALA A C 1
ATOM 2999 O O . ALA A 1 380 ? -21.366 0.652 14.143 1.00 92.50 380 ALA A O 1
ATOM 3000 N N . GLN A 1 381 ? -19.703 0.444 15.645 1.00 90.19 381 GLN A N 1
ATOM 3001 C CA . GLN A 1 381 ? -20.381 1.182 16.714 1.00 90.19 381 GLN A CA 1
ATOM 3002 C C . GLN A 1 381 ? -20.600 2.652 16.341 1.00 90.19 381 GLN A C 1
ATOM 3004 O O . GLN A 1 381 ? -21.693 3.180 16.543 1.00 90.19 381 GLN A O 1
ATOM 3009 N N . HIS A 1 382 ? -19.591 3.299 15.748 1.00 88.69 382 HIS A N 1
ATOM 3010 C CA . HIS A 1 382 ? -19.663 4.705 15.340 1.00 88.69 382 HIS A CA 1
ATOM 3011 C C . HIS A 1 382 ? -20.665 4.959 14.207 1.00 88.69 382 HIS A C 1
ATOM 3013 O O . HIS A 1 382 ? -21.399 5.949 14.219 1.00 88.69 382 HIS A O 1
ATOM 3019 N N . VAL A 1 383 ? -20.703 4.076 13.206 1.00 89.38 383 VAL A N 1
ATOM 3020 C CA . VAL A 1 383 ? -21.637 4.185 12.073 1.00 89.38 383 VAL A CA 1
ATOM 3021 C C . VAL A 1 383 ? -23.041 3.699 12.458 1.00 89.38 383 VAL A C 1
ATOM 3023 O O . VAL A 1 383 ? -24.024 4.144 11.864 1.00 89.38 383 VAL A O 1
ATOM 3026 N N . GLY A 1 384 ? -23.157 2.816 13.455 1.00 89.88 384 GLY A N 1
ATOM 3027 C CA . GLY A 1 384 ? -24.415 2.160 13.819 1.00 89.88 384 GLY A CA 1
ATOM 3028 C C . GLY A 1 384 ? -24.860 1.118 12.788 1.00 89.88 384 GLY A C 1
ATOM 3029 O O . GLY A 1 384 ? -26.054 0.859 12.646 1.00 89.88 384 GLY A O 1
ATOM 3030 N N . ALA A 1 385 ? -23.911 0.552 12.038 1.00 88.31 385 ALA A N 1
ATOM 3031 C CA . ALA A 1 385 ? -24.150 -0.437 10.994 1.00 88.31 385 ALA A CA 1
ATOM 3032 C C . ALA A 1 385 ? -23.023 -1.475 10.972 1.00 88.31 385 ALA A C 1
ATOM 3034 O O . ALA A 1 385 ? -21.884 -1.177 11.320 1.00 88.31 385 ALA A O 1
ATOM 3035 N N . LEU A 1 386 ? -23.342 -2.689 10.524 1.00 88.50 386 LEU A N 1
ATOM 3036 C CA . LEU A 1 386 ? -22.364 -3.755 10.317 1.00 88.50 386 LEU A CA 1
ATOM 3037 C C . LEU A 1 386 ? -22.235 -4.064 8.827 1.00 88.50 386 LEU A C 1
ATOM 3039 O O . LEU A 1 386 ? -23.238 -4.185 8.125 1.00 88.50 386 LEU A O 1
ATOM 3043 N N . VAL A 1 387 ? -20.998 -4.258 8.371 1.00 89.19 387 VAL A N 1
ATOM 3044 C CA . VAL A 1 387 ? -20.701 -4.821 7.049 1.00 89.19 387 VAL A CA 1
ATOM 3045 C C . VAL A 1 387 ? -20.397 -6.303 7.241 1.00 89.19 387 VAL A C 1
ATOM 3047 O O . VAL A 1 387 ? -19.370 -6.666 7.807 1.00 89.19 387 VAL A O 1
ATOM 3050 N N . THR A 1 388 ? -21.314 -7.173 6.817 1.00 86.12 388 THR A N 1
ATOM 3051 C CA . THR A 1 388 ? -21.205 -8.627 7.038 1.00 86.12 388 THR A CA 1
ATOM 3052 C C . THR A 1 388 ? -20.341 -9.336 6.001 1.00 86.12 388 THR A C 1
ATOM 3054 O O . THR A 1 388 ? -19.744 -10.367 6.305 1.00 86.12 388 THR A O 1
ATOM 3057 N N . SER A 1 389 ? -20.283 -8.805 4.783 1.00 87.38 389 SER A N 1
ATOM 3058 C CA . SER A 1 389 ? -19.459 -9.309 3.685 1.00 87.38 389 SER A CA 1
ATOM 3059 C C . SER A 1 389 ? -19.300 -8.230 2.625 1.00 87.38 389 SER A C 1
ATOM 3061 O O . SER A 1 389 ? -20.189 -7.387 2.470 1.00 87.38 389 SER A O 1
ATOM 3063 N N . THR A 1 390 ? -18.211 -8.285 1.864 1.00 91.00 390 THR A N 1
ATOM 3064 C CA . THR A 1 390 ? -18.063 -7.456 0.657 1.00 91.00 390 THR A CA 1
ATOM 3065 C C . THR A 1 390 ? -18.402 -8.244 -0.610 1.00 91.00 390 THR A C 1
ATOM 3067 O O . THR A 1 390 ? -18.158 -9.448 -0.634 1.00 91.00 390 THR A O 1
ATOM 3070 N N . PRO A 1 391 ? -19.006 -7.616 -1.637 1.00 90.75 391 PRO A N 1
ATOM 3071 C CA . PRO A 1 391 ? -19.255 -8.278 -2.917 1.00 90.75 391 PRO A CA 1
ATOM 3072 C C . PRO A 1 391 ? -17.957 -8.721 -3.602 1.00 90.75 391 PRO A C 1
ATOM 3074 O O . PRO A 1 391 ? -16.950 -8.027 -3.495 1.00 90.75 391 PRO A O 1
ATOM 3077 N N . ASP A 1 392 ? -18.009 -9.802 -4.384 1.00 89.25 392 ASP A N 1
ATOM 3078 C CA . ASP A 1 392 ? -16.836 -10.351 -5.091 1.00 89.25 392 ASP A CA 1
ATOM 3079 C C . ASP A 1 392 ? -16.197 -9.358 -6.079 1.00 89.25 392 ASP A C 1
ATOM 3081 O O . ASP A 1 392 ? -15.006 -9.426 -6.356 1.00 89.25 392 ASP A O 1
ATOM 3085 N N . TRP A 1 393 ? -16.984 -8.413 -6.604 1.00 92.25 393 TRP A N 1
ATOM 3086 C CA . TRP A 1 393 ? -16.514 -7.361 -7.510 1.00 92.25 393 TRP A CA 1
ATOM 3087 C C . TRP A 1 393 ? -15.898 -6.156 -6.786 1.00 92.25 393 TRP A C 1
ATOM 3089 O O . TRP A 1 393 ? -15.495 -5.196 -7.444 1.00 92.25 393 TRP A O 1
ATOM 3099 N N . PHE A 1 394 ? -15.882 -6.131 -5.452 1.00 93.38 394 PHE A N 1
ATOM 3100 C CA . PHE A 1 394 ? -15.379 -4.985 -4.702 1.00 93.38 394 PHE A CA 1
ATOM 3101 C C . PHE A 1 394 ? -13.864 -4.831 -4.866 1.00 93.38 394 PHE A C 1
ATOM 3103 O O . PHE A 1 394 ? -13.113 -5.758 -4.580 1.00 93.38 394 PHE A O 1
ATOM 3110 N N . ILE A 1 395 ? -13.424 -3.633 -5.258 1.00 90.50 395 ILE A N 1
ATOM 3111 C CA . ILE A 1 395 ? -12.010 -3.247 -5.333 1.00 90.50 395 ILE A CA 1
ATOM 3112 C C . ILE A 1 395 ? -11.796 -2.026 -4.442 1.00 90.50 395 ILE A C 1
ATOM 3114 O O . ILE A 1 395 ? -12.510 -1.028 -4.569 1.00 90.50 395 ILE A O 1
ATOM 3118 N N . SER A 1 396 ? -10.797 -2.075 -3.556 1.00 87.94 396 SER A N 1
ATOM 3119 C CA . SER A 1 396 ? -10.474 -0.931 -2.698 1.00 87.94 396 SER A CA 1
ATOM 3120 C C . SER A 1 396 ? -9.755 0.183 -3.475 1.00 87.94 396 SER A C 1
ATOM 3122 O O . SER A 1 396 ? -8.983 -0.073 -4.399 1.00 87.94 396 SER A O 1
ATOM 3124 N N . THR A 1 397 ? -9.937 1.440 -3.055 1.00 82.62 397 THR A N 1
ATOM 3125 C CA . THR A 1 397 ? -9.238 2.620 -3.616 1.00 82.62 397 THR A CA 1
ATOM 3126 C C . THR A 1 397 ? -7.715 2.447 -3.660 1.00 82.62 397 THR A C 1
ATOM 3128 O O . THR A 1 397 ? -7.067 2.874 -4.609 1.00 82.62 397 THR A O 1
ATOM 3131 N N . TYR A 1 398 ? -7.143 1.784 -2.653 1.00 80.62 398 TYR A N 1
ATOM 3132 C CA . TYR A 1 398 ? -5.707 1.516 -2.539 1.00 80.62 398 TYR A CA 1
ATOM 3133 C C . TYR A 1 398 ? -5.155 0.541 -3.593 1.00 80.62 398 TYR A C 1
ATOM 3135 O O . TYR A 1 398 ? -3.966 0.579 -3.897 1.00 80.62 398 TYR A O 1
ATOM 3143 N N . GLU A 1 399 ? -5.982 -0.338 -4.164 1.00 79.81 399 GLU A N 1
ATOM 3144 C CA . GLU A 1 399 ? -5.532 -1.303 -5.190 1.00 79.81 399 GLU A CA 1
ATOM 3145 C C . GLU A 1 399 ? -5.246 -0.651 -6.527 1.00 79.81 399 GLU A C 1
ATOM 3147 O O . GLU A 1 399 ? -4.521 -1.200 -7.360 1.00 79.81 399 GLU A O 1
ATOM 3152 N N . VAL A 1 400 ? -5.844 0.514 -6.738 1.00 79.12 400 VAL A N 1
ATOM 3153 C CA . VAL A 1 400 ? -5.843 1.178 -8.021 1.00 79.12 400 VAL A CA 1
ATOM 3154 C C . VAL A 1 400 ? -4.738 2.225 -8.032 1.00 79.12 400 VAL A C 1
ATOM 3156 O O . VAL A 1 400 ? -4.843 3.293 -7.429 1.00 79.12 400 VAL A O 1
ATOM 3159 N N . ARG A 1 401 ? -3.635 1.903 -8.713 1.00 69.81 401 ARG A N 1
ATOM 3160 C CA . ARG A 1 401 ? -2.429 2.743 -8.760 1.00 69.81 401 ARG A CA 1
ATOM 3161 C C . ARG A 1 401 ? -2.479 3.715 -9.933 1.00 69.81 401 ARG A C 1
ATOM 3163 O O . ARG A 1 401 ? -2.890 3.345 -11.037 1.00 69.81 401 ARG A O 1
ATOM 3170 N N . ASP A 1 402 ? -2.020 4.947 -9.701 1.00 65.75 402 ASP A N 1
ATOM 3171 C CA . ASP A 1 402 ? -1.891 6.015 -10.710 1.00 65.75 402 ASP A CA 1
ATOM 3172 C C . ASP A 1 402 ? -3.126 6.169 -11.619 1.00 65.75 402 ASP A C 1
ATOM 3174 O O . ASP A 1 402 ? -2.997 6.404 -12.824 1.00 65.75 402 ASP A O 1
ATOM 3178 N N . GLU A 1 403 ? -4.321 5.936 -11.064 1.00 68.50 403 GLU A N 1
ATOM 3179 C CA . GLU A 1 403 ? -5.614 6.070 -11.753 1.00 68.50 403 GLU A CA 1
ATOM 3180 C C . GLU A 1 403 ? -5.700 5.300 -13.093 1.00 68.50 403 GLU A C 1
ATOM 3182 O O . GLU A 1 403 ? -6.480 5.633 -13.985 1.00 68.50 403 GLU A O 1
ATOM 3187 N N . SER A 1 404 ? -4.887 4.254 -13.274 1.00 73.62 404 SER A N 1
ATOM 3188 C CA . SER A 1 404 ? -4.850 3.511 -14.542 1.00 73.62 404 SER A CA 1
ATOM 3189 C C . SER A 1 404 ? -4.250 2.110 -14.453 1.00 73.62 404 SER A C 1
ATOM 3191 O O . SER A 1 404 ? -4.074 1.463 -15.490 1.00 73.62 404 SER A O 1
ATOM 3193 N N . TRP A 1 405 ? -3.942 1.619 -13.252 1.00 73.38 405 TRP A N 1
ATOM 3194 C CA . TRP A 1 405 ? -3.368 0.294 -13.043 1.00 73.38 405 TRP A CA 1
ATOM 3195 C C . TRP A 1 405 ? -4.066 -0.487 -11.939 1.00 73.38 405 TRP A C 1
ATOM 3197 O O . TRP A 1 405 ? -4.326 0.048 -10.865 1.00 73.38 405 TRP A O 1
ATOM 3207 N N . TRP A 1 406 ? -4.268 -1.776 -12.191 1.00 78.25 406 TRP A N 1
ATOM 3208 C CA . TRP A 1 406 ? -4.761 -2.753 -11.222 1.00 78.25 406 TRP A CA 1
ATOM 3209 C C . TRP A 1 406 ? -4.153 -4.127 -11.551 1.00 78.25 406 TRP A C 1
ATOM 3211 O O . TRP A 1 406 ? -3.990 -4.449 -12.728 1.00 78.25 406 TRP A O 1
ATOM 3221 N N . GLU A 1 407 ? -3.704 -4.874 -10.535 1.00 72.38 407 GLU A N 1
ATOM 3222 C CA . GLU A 1 407 ? -2.996 -6.171 -10.661 1.00 72.38 407 GLU A CA 1
ATOM 3223 C C . GLU A 1 407 ? -1.900 -6.232 -11.754 1.00 72.38 407 GLU A C 1
ATOM 3225 O O . GLU A 1 407 ? -1.716 -7.225 -12.457 1.00 72.38 407 GLU A O 1
ATOM 3230 N N . GLY A 1 408 ? -1.144 -5.143 -11.935 1.00 65.00 408 GLY A N 1
ATOM 3231 C CA . GLY A 1 408 ? -0.071 -5.078 -12.938 1.00 65.00 408 GLY A CA 1
ATOM 3232 C C . GLY A 1 408 ? -0.553 -4.953 -14.392 1.00 65.00 408 GLY A C 1
ATOM 3233 O O . GLY A 1 408 ? 0.261 -5.020 -15.316 1.00 65.00 408 GLY A O 1
ATOM 3234 N N . ALA A 1 409 ? -1.847 -4.722 -14.619 1.00 67.50 409 ALA A N 1
ATOM 3235 C CA . ALA A 1 409 ? -2.437 -4.443 -15.923 1.00 67.50 409 ALA A CA 1
ATOM 3236 C C . ALA A 1 409 ? -2.913 -2.986 -16.028 1.00 67.50 409 ALA A C 1
ATOM 3238 O O . ALA A 1 409 ? -3.354 -2.376 -15.055 1.00 67.50 409 ALA A O 1
ATOM 3239 N N . ARG A 1 410 ? -2.830 -2.409 -17.237 1.00 74.06 410 ARG A N 1
ATOM 3240 C CA . ARG A 1 410 ? -3.428 -1.096 -17.523 1.00 74.06 410 ARG A CA 1
ATOM 3241 C C . ARG A 1 410 ? -4.941 -1.246 -17.660 1.00 74.06 410 ARG A C 1
ATOM 3243 O O . ARG A 1 410 ? -5.396 -1.953 -18.559 1.00 74.06 410 ARG A O 1
ATOM 3250 N N . VAL A 1 411 ? -5.682 -0.512 -16.843 1.00 84.19 411 VAL A N 1
ATOM 3251 C CA . VAL A 1 411 ? -7.148 -0.537 -16.765 1.00 84.19 411 VAL A CA 1
ATOM 3252 C C . VAL A 1 411 ? -7.742 0.825 -17.126 1.00 84.19 411 VAL A C 1
ATOM 3254 O O . VAL A 1 411 ? -7.021 1.820 -17.256 1.00 84.19 411 VAL A O 1
ATOM 3257 N N . ALA A 1 412 ? -9.048 0.852 -17.373 1.00 87.44 412 ALA A N 1
ATOM 3258 C CA . ALA A 1 412 ? -9.835 2.075 -17.423 1.00 87.44 412 ALA A CA 1
ATOM 3259 C C . ALA A 1 412 ? -10.588 2.232 -16.099 1.00 87.44 412 ALA A C 1
ATOM 3261 O O . ALA A 1 412 ? -11.109 1.253 -15.563 1.00 87.44 412 ALA A O 1
ATOM 3262 N N . ILE A 1 413 ? -10.616 3.462 -15.589 1.00 88.38 413 ILE A N 1
ATOM 3263 C CA . ILE A 1 413 ? -11.389 3.840 -14.410 1.00 88.38 413 ILE A CA 1
ATOM 3264 C C . ILE A 1 413 ? -12.414 4.865 -14.852 1.00 88.38 413 ILE A C 1
ATOM 3266 O O . ILE A 1 413 ? -12.072 5.795 -15.585 1.00 88.38 413 ILE A O 1
ATOM 3270 N N . GLN A 1 414 ? -13.652 4.702 -14.406 1.00 87.81 414 GLN A N 1
ATOM 3271 C CA . GLN A 1 414 ? -14.687 5.696 -14.642 1.00 87.81 414 GLN A CA 1
ATOM 3272 C C . GLN A 1 414 ? -15.503 5.930 -13.380 1.00 87.81 414 GLN A C 1
ATOM 3274 O O . GLN A 1 414 ? -15.957 4.983 -12.736 1.00 87.81 414 GLN A O 1
ATOM 3279 N N . GLU A 1 415 ? -15.687 7.203 -13.052 1.00 86.19 415 GLU A N 1
ATOM 3280 C CA . GLU A 1 415 ? -16.618 7.643 -12.020 1.00 86.19 415 GLU A CA 1
ATOM 3281 C C . GLU A 1 415 ? -18.040 7.704 -12.607 1.00 86.19 415 GLU A C 1
ATOM 3283 O O . GLU A 1 415 ? -18.209 8.063 -13.779 1.00 86.19 415 GLU A O 1
ATOM 3288 N N . PRO A 1 416 ? -19.072 7.334 -11.833 1.00 78.50 416 PRO A N 1
ATOM 3289 C CA . PRO A 1 416 ? -20.460 7.451 -12.260 1.00 78.50 416 PRO A CA 1
ATOM 3290 C C . PRO A 1 416 ? -20.817 8.912 -12.566 1.00 78.50 416 PRO A C 1
ATOM 3292 O O . PRO A 1 416 ? -20.534 9.822 -11.787 1.00 78.50 416 PRO A O 1
ATOM 3295 N N . GLU A 1 417 ? -21.466 9.137 -13.706 1.00 70.19 417 GLU A N 1
ATOM 3296 C CA . GLU A 1 417 ? -21.929 10.463 -14.102 1.00 70.19 417 GLU A CA 1
ATOM 3297 C C . GLU A 1 417 ? -23.237 10.842 -13.369 1.00 70.19 417 GLU A C 1
ATOM 3299 O O . GLU A 1 417 ? -24.108 10.002 -13.161 1.00 70.19 417 GLU A O 1
ATOM 3304 N N . HIS A 1 418 ? -23.413 12.130 -13.050 1.00 57.78 418 HIS A N 1
ATOM 3305 C CA . HIS A 1 418 ? -24.693 12.741 -12.644 1.00 57.78 418 HIS A CA 1
ATOM 3306 C C . HIS A 1 418 ? -25.382 12.206 -11.367 1.00 57.78 418 HIS A C 1
ATOM 3308 O O . HIS A 1 418 ? -26.552 11.833 -11.414 1.00 57.78 418 HIS A O 1
ATOM 3314 N N . ALA A 1 419 ? -24.762 12.339 -10.189 1.00 52.81 419 ALA A N 1
ATOM 3315 C CA . ALA A 1 419 ? -25.565 12.501 -8.970 1.00 52.81 419 ALA A CA 1
ATOM 3316 C C . ALA A 1 419 ? -25.008 13.591 -8.051 1.00 52.81 419 ALA A C 1
ATOM 3318 O O . ALA A 1 419 ? -23.800 13.745 -7.878 1.00 52.81 419 ALA A O 1
ATOM 3319 N N . SER A 1 420 ? -25.918 14.383 -7.487 1.00 54.19 420 SER A N 1
ATOM 3320 C CA . SER A 1 420 ? -25.609 15.486 -6.573 1.00 54.19 420 SER A CA 1
ATOM 3321 C C . SER A 1 420 ? -25.355 15.031 -5.131 1.00 54.19 420 SER A C 1
ATOM 3323 O O . SER A 1 420 ? -24.902 15.842 -4.324 1.00 54.19 420 SER A O 1
ATOM 3325 N N . ASP A 1 421 ? -25.645 13.765 -4.804 1.00 61.91 421 ASP A N 1
ATOM 3326 C CA . ASP A 1 421 ? -25.514 13.180 -3.464 1.00 61.91 421 ASP A CA 1
ATOM 3327 C C . ASP A 1 421 ? -24.720 11.857 -3.495 1.00 61.91 421 ASP A C 1
ATOM 3329 O O . ASP A 1 421 ? -24.968 10.975 -4.317 1.00 61.91 421 ASP A O 1
ATOM 3333 N N . GLY A 1 422 ? -23.769 11.698 -2.569 1.00 62.91 422 GLY A N 1
ATOM 3334 C CA . GLY A 1 422 ? -22.857 10.551 -2.507 1.00 62.91 422 GLY A CA 1
ATOM 3335 C C . GLY A 1 422 ? -23.542 9.222 -2.176 1.00 62.91 422 GLY A C 1
ATOM 3336 O O . GLY A 1 422 ? -23.063 8.164 -2.583 1.00 62.91 422 GLY A O 1
ATOM 3337 N N . LYS A 1 423 ? -24.687 9.253 -1.481 1.00 68.69 423 LYS A N 1
ATOM 3338 C CA . LYS A 1 423 ? -25.449 8.033 -1.171 1.00 68.69 423 LYS A CA 1
ATOM 3339 C C . LYS A 1 423 ? -26.119 7.443 -2.416 1.00 68.69 423 LYS A C 1
ATOM 3341 O O . LYS A 1 423 ? -26.110 6.229 -2.599 1.00 68.69 423 LYS A O 1
ATOM 3346 N N . GLU A 1 424 ? -26.642 8.304 -3.284 1.00 75.88 424 GLU A N 1
ATOM 3347 C CA . GLU A 1 424 ? -27.252 7.909 -4.556 1.00 75.88 424 GLU A CA 1
ATOM 3348 C C . GLU A 1 424 ? -26.203 7.302 -5.502 1.00 75.88 424 GLU A C 1
ATOM 3350 O O . GLU A 1 424 ? -26.448 6.257 -6.103 1.00 75.88 424 GLU A O 1
ATOM 3355 N N . LEU A 1 425 ? -24.988 7.872 -5.540 1.00 79.88 425 LEU A N 1
ATOM 3356 C CA . LEU A 1 425 ? -23.863 7.311 -6.304 1.00 79.88 425 LEU A CA 1
ATOM 3357 C C . LEU A 1 425 ? -23.491 5.898 -5.843 1.00 79.88 425 LEU A C 1
ATOM 3359 O O . LEU A 1 425 ? -23.277 5.019 -6.675 1.00 79.88 425 LEU A O 1
ATOM 3363 N N . SER A 1 426 ? -23.435 5.664 -4.529 1.00 84.50 426 SER A N 1
ATOM 3364 C CA . SER A 1 426 ? -23.105 4.348 -3.971 1.00 84.50 426 SER A CA 1
ATOM 3365 C C . SER A 1 426 ? -24.106 3.275 -4.414 1.00 84.50 426 SER A C 1
ATOM 3367 O O . SER A 1 426 ? -23.707 2.221 -4.910 1.00 84.50 426 SER A O 1
ATOM 3369 N N . GLU A 1 427 ? -25.410 3.558 -4.319 1.00 85.88 427 GLU A N 1
ATOM 3370 C CA . GLU A 1 427 ? -26.464 2.622 -4.732 1.00 85.88 427 GLU A CA 1
ATOM 3371 C C . GLU A 1 427 ? -26.431 2.330 -6.239 1.00 85.88 427 GLU A C 1
ATOM 3373 O O . GLU A 1 427 ? -26.623 1.181 -6.652 1.00 85.88 427 GLU A O 1
ATOM 3378 N N . VAL A 1 428 ? -26.149 3.348 -7.061 1.00 85.62 428 VAL A N 1
ATOM 3379 C CA . VAL A 1 428 ? -25.969 3.189 -8.512 1.00 85.62 428 VAL A CA 1
ATOM 3380 C C . VAL A 1 428 ? -24.782 2.275 -8.808 1.00 85.62 428 VAL A C 1
ATOM 3382 O O . VAL A 1 428 ? -24.936 1.327 -9.580 1.00 85.62 428 VAL A O 1
ATOM 3385 N N . VAL A 1 429 ? -23.631 2.491 -8.162 1.00 90.31 429 VAL A N 1
ATOM 3386 C CA . VAL A 1 429 ? -22.443 1.647 -8.362 1.00 90.31 429 VAL A CA 1
ATOM 3387 C C . VAL A 1 429 ? -22.702 0.208 -7.941 1.00 90.31 429 VAL A C 1
ATOM 3389 O O . VAL A 1 429 ? -22.413 -0.699 -8.716 1.00 90.31 429 VAL A O 1
ATOM 3392 N N . VAL A 1 430 ? -23.303 -0.015 -6.768 1.00 91.25 430 VAL A N 1
ATOM 3393 C CA . VAL A 1 430 ? -23.641 -1.366 -6.289 1.00 91.25 430 VAL A CA 1
ATOM 3394 C C . VAL A 1 430 ? -24.540 -2.088 -7.288 1.00 91.25 430 VAL A C 1
ATOM 3396 O O . VAL A 1 430 ? -24.258 -3.227 -7.658 1.00 91.25 430 VAL A O 1
ATOM 3399 N N . ARG A 1 431 ? -25.609 -1.431 -7.757 1.00 89.25 431 ARG A N 1
ATOM 3400 C CA . ARG A 1 431 ? -26.541 -2.023 -8.725 1.00 89.25 431 ARG A CA 1
ATOM 3401 C C . ARG A 1 431 ? -25.838 -2.353 -10.040 1.00 89.25 431 ARG A C 1
ATOM 3403 O O . ARG A 1 431 ? -26.010 -3.450 -10.566 1.00 89.25 431 ARG A O 1
ATOM 3410 N N . GLN A 1 432 ? -25.072 -1.404 -10.569 1.00 90.75 432 GLN A N 1
ATOM 3411 C CA . GLN A 1 432 ? -24.444 -1.535 -11.876 1.00 90.75 432 GLN A CA 1
ATOM 3412 C C . GLN A 1 432 ? -23.328 -2.582 -11.866 1.00 90.75 432 GLN A C 1
ATOM 3414 O O . GLN A 1 432 ? -23.258 -3.411 -12.771 1.00 90.75 432 GLN A O 1
ATOM 3419 N N . ALA A 1 433 ? -22.495 -2.592 -10.823 1.00 93.12 433 ALA A N 1
ATOM 3420 C CA . ALA A 1 433 ? -21.426 -3.568 -10.655 1.00 93.12 433 ALA A CA 1
ATOM 3421 C C . ALA A 1 433 ? -21.979 -4.982 -10.435 1.00 93.12 433 ALA A C 1
ATOM 3423 O O . ALA A 1 433 ? -21.457 -5.931 -11.016 1.00 93.12 433 ALA A O 1
ATOM 3424 N N . ALA A 1 434 ? -23.076 -5.132 -9.682 1.00 91.94 434 ALA A N 1
ATOM 3425 C CA . ALA A 1 434 ? -23.737 -6.426 -9.508 1.00 91.94 434 ALA A CA 1
ATOM 3426 C C . ALA A 1 434 ? -24.219 -7.012 -10.844 1.00 91.94 434 ALA A C 1
ATOM 3428 O O . ALA A 1 434 ? -23.980 -8.179 -11.115 1.00 91.94 434 ALA A O 1
ATOM 3429 N N . ILE A 1 435 ? -24.824 -6.197 -11.715 1.00 92.50 435 ILE A N 1
ATOM 3430 C CA . ILE A 1 435 ? -25.256 -6.661 -13.042 1.00 92.50 435 ILE A CA 1
ATOM 3431 C C . ILE A 1 435 ? -24.047 -6.956 -13.929 1.00 92.50 435 ILE A C 1
ATOM 3433 O O . ILE A 1 435 ? -23.991 -7.994 -14.580 1.00 92.50 435 ILE A O 1
ATOM 3437 N N . TRP A 1 436 ? -23.091 -6.030 -13.993 1.00 94.00 436 TRP A N 1
ATOM 3438 C CA . TRP A 1 436 ? -21.994 -6.095 -14.954 1.00 94.00 436 TRP A CA 1
ATOM 3439 C C . TRP A 1 436 ? -20.972 -7.191 -14.607 1.00 94.00 436 TRP A C 1
ATOM 3441 O O . TRP A 1 436 ? -20.479 -7.858 -15.513 1.00 94.00 436 TRP A O 1
ATOM 3451 N N . SER A 1 437 ? -20.730 -7.466 -13.323 1.00 92.69 437 SER A N 1
ATOM 3452 C CA . SER A 1 437 ? -19.831 -8.549 -12.884 1.00 92.69 437 SER A CA 1
ATOM 3453 C C . SER A 1 437 ? -20.289 -9.953 -13.307 1.00 92.69 437 SER A C 1
ATOM 3455 O O . SER A 1 437 ? -19.459 -10.842 -13.473 1.00 92.69 437 SER A O 1
ATOM 3457 N N . GLU A 1 438 ? -21.584 -10.159 -13.565 1.00 91.88 438 GLU A N 1
ATOM 3458 C CA . GLU A 1 438 ? -22.124 -11.438 -14.053 1.00 91.88 438 GLU A CA 1
ATOM 3459 C C . GLU A 1 438 ? -21.967 -11.628 -15.579 1.00 91.88 438 GLU A C 1
ATOM 3461 O O . GLU A 1 438 ? -22.268 -12.697 -16.128 1.00 91.88 438 GLU A O 1
ATOM 3466 N N . LEU A 1 439 ? -21.516 -10.599 -16.307 1.00 92.94 439 LEU A N 1
ATOM 3467 C CA . LEU A 1 439 ? -21.474 -10.602 -17.768 1.00 92.94 439 LEU A CA 1
ATOM 3468 C C . LEU A 1 439 ? -20.096 -10.989 -18.295 1.00 92.94 439 LEU A C 1
ATOM 3470 O O . LEU A 1 439 ? -19.144 -10.221 -18.237 1.00 92.94 439 LEU A O 1
ATOM 3474 N N . VAL A 1 440 ? -20.027 -12.161 -18.928 1.00 91.19 440 VAL A N 1
ATOM 3475 C CA . VAL A 1 440 ? -18.812 -12.660 -19.577 1.00 91.19 440 VAL A CA 1
ATOM 3476 C C . VAL A 1 440 ? -19.097 -12.908 -21.053 1.00 91.19 440 VAL A C 1
ATOM 3478 O O . VAL A 1 440 ? -19.700 -13.916 -21.430 1.00 91.19 440 VAL A O 1
ATOM 3481 N N . HIS A 1 441 ? -18.668 -11.980 -21.910 1.00 93.94 441 HIS A N 1
ATOM 3482 C CA . HIS A 1 441 ? -18.867 -12.082 -23.353 1.00 93.94 441 HIS A CA 1
ATOM 3483 C C . HIS A 1 441 ? -17.769 -11.342 -24.142 1.00 93.94 441 HIS A C 1
ATOM 3485 O O . HIS A 1 441 ? -17.422 -10.227 -23.766 1.00 93.94 441 HIS A O 1
ATOM 3491 N N . PRO A 1 442 ? -17.272 -11.872 -25.284 1.00 92.31 442 PRO A N 1
ATOM 3492 C CA . PRO A 1 442 ? -16.208 -11.230 -26.073 1.00 92.31 442 PRO A CA 1
ATOM 3493 C C . PRO A 1 442 ? -16.524 -9.819 -26.591 1.00 92.31 442 PRO A C 1
ATOM 3495 O O . PRO A 1 442 ? -15.611 -9.075 -26.933 1.00 92.31 442 PRO A O 1
ATOM 3498 N N . HIS A 1 443 ? -17.808 -9.462 -26.674 1.00 94.75 443 HIS A N 1
ATOM 3499 C CA . HIS A 1 443 ? -18.290 -8.162 -27.162 1.00 94.75 443 HIS A CA 1
ATOM 3500 C C . HIS A 1 443 ? -18.943 -7.305 -26.070 1.00 94.75 443 HIS A C 1
ATOM 3502 O O . HIS A 1 443 ? -19.716 -6.394 -26.365 1.00 94.75 443 HIS A O 1
ATOM 3508 N N . ILE A 1 444 ? -18.652 -7.603 -24.805 1.00 94.06 444 ILE A N 1
ATOM 3509 C CA . ILE A 1 444 ? -18.972 -6.757 -23.653 1.00 94.06 444 ILE A CA 1
ATOM 3510 C C . ILE A 1 444 ? -17.650 -6.450 -22.966 1.00 94.06 444 ILE A C 1
ATOM 3512 O O . ILE A 1 444 ? -16.805 -7.331 -22.835 1.00 94.06 444 ILE A O 1
ATOM 3516 N N . VAL A 1 445 ? -17.446 -5.190 -22.595 1.00 92.81 445 VAL A N 1
ATOM 3517 C CA . VAL A 1 445 ? -16.250 -4.774 -21.860 1.00 92.81 445 VAL A CA 1
ATOM 3518 C C . VAL A 1 445 ? -16.212 -5.532 -20.537 1.00 92.81 445 VAL A C 1
ATOM 3520 O O . VAL A 1 445 ? -17.206 -5.559 -19.816 1.00 92.81 445 VAL A O 1
ATOM 3523 N N . GLU A 1 446 ? -15.085 -6.161 -20.227 1.00 90.75 446 GLU A N 1
ATOM 3524 C CA . GLU A 1 446 ? -14.923 -6.917 -18.986 1.00 90.75 446 GLU A CA 1
ATOM 3525 C C . GLU A 1 446 ? -14.812 -5.961 -17.791 1.00 90.75 446 GLU A C 1
ATOM 3527 O O . GLU A 1 446 ? -13.961 -5.066 -17.783 1.00 90.75 446 GLU A O 1
ATOM 3532 N N . LEU A 1 447 ? -15.683 -6.142 -16.794 1.00 92.44 447 LEU A N 1
ATOM 3533 C CA . LEU A 1 447 ? -15.570 -5.474 -15.501 1.00 92.44 447 LEU A CA 1
ATOM 3534 C C . LEU A 1 447 ? -14.578 -6.252 -14.636 1.00 92.44 447 LEU A C 1
ATOM 3536 O O . LEU A 1 447 ? -14.778 -7.440 -14.401 1.00 92.44 447 LEU A O 1
ATOM 3540 N N . PHE A 1 448 ? -13.554 -5.574 -14.126 1.00 90.44 448 PHE A N 1
ATOM 3541 C CA . PHE A 1 448 ? -12.657 -6.152 -13.123 1.00 90.44 448 PHE A CA 1
ATOM 3542 C C . PHE A 1 448 ? -13.205 -5.948 -11.712 1.00 90.44 448 PHE A C 1
ATOM 3544 O O . PHE A 1 448 ? -13.109 -6.840 -10.879 1.00 90.44 448 PHE A O 1
ATOM 3551 N N . GLY A 1 449 ? -13.840 -4.803 -11.461 1.00 92.56 449 GLY A N 1
ATOM 3552 C CA . GLY A 1 449 ? -14.555 -4.555 -10.216 1.00 92.56 449 GLY A CA 1
ATOM 3553 C C . GLY A 1 449 ? -14.966 -3.099 -10.046 1.00 92.56 449 GLY A C 1
ATOM 3554 O O . GLY A 1 449 ? -14.901 -2.306 -10.984 1.00 92.56 449 GLY A O 1
ATOM 3555 N N . ALA A 1 450 ? -15.416 -2.734 -8.850 1.00 93.31 450 ALA A N 1
ATOM 3556 C CA . ALA A 1 450 ? -15.861 -1.382 -8.533 1.00 93.31 450 ALA A CA 1
ATOM 3557 C C . ALA A 1 450 ? -15.673 -1.042 -7.049 1.00 93.31 450 ALA A C 1
ATOM 3559 O O . ALA A 1 450 ? -15.699 -1.917 -6.183 1.00 93.31 450 ALA A O 1
ATOM 3560 N N . CYS A 1 451 ? -15.558 0.251 -6.753 1.00 92.56 451 CYS A N 1
ATOM 3561 C CA . CYS A 1 451 ? -15.609 0.790 -5.401 1.00 92.56 451 CYS A CA 1
ATOM 3562 C C . CYS A 1 451 ? -16.890 1.610 -5.236 1.00 92.56 451 CYS A C 1
ATOM 3564 O O . CYS A 1 451 ? -17.103 2.584 -5.956 1.00 92.56 451 CYS A O 1
ATOM 3566 N N . HIS A 1 452 ? -17.739 1.228 -4.282 1.00 91.75 452 HIS A N 1
ATOM 3567 C CA . HIS A 1 452 ? -19.001 1.920 -3.993 1.00 91.75 452 HIS A CA 1
ATOM 3568 C C . HIS A 1 452 ? -18.941 2.800 -2.735 1.00 91.75 452 HIS A C 1
ATOM 3570 O O . HIS A 1 452 ? -19.932 3.444 -2.393 1.00 91.75 452 HIS A O 1
ATOM 3576 N N . VAL A 1 453 ? -17.810 2.804 -2.027 1.00 89.31 453 VAL A N 1
ATOM 3577 C CA . VAL A 1 453 ? -17.599 3.553 -0.781 1.00 89.31 453 VAL A CA 1
ATOM 3578 C C . VAL A 1 453 ? -16.590 4.682 -0.982 1.00 89.31 453 VAL A C 1
ATOM 3580 O O . VAL A 1 453 ? -15.818 4.677 -1.939 1.00 89.31 453 VAL A O 1
ATOM 3583 N N . GLY A 1 454 ? -16.593 5.642 -0.059 1.00 84.19 454 GLY A N 1
ATOM 3584 C CA . GLY A 1 454 ? -15.721 6.813 -0.102 1.00 84.19 454 GLY A CA 1
ATOM 3585 C C . GLY A 1 454 ? -16.292 7.973 -0.917 1.00 84.19 454 GLY A C 1
ATOM 3586 O O . GLY A 1 454 ? -17.419 7.935 -1.411 1.00 84.19 454 GLY A O 1
ATOM 3587 N N . SER A 1 455 ? -15.511 9.050 -1.025 1.00 78.56 455 SER A N 1
ATOM 3588 C CA . SER A 1 455 ? -15.946 10.303 -1.660 1.00 78.56 455 SER A CA 1
ATOM 3589 C C . SER A 1 455 ? -16.041 10.243 -3.187 1.00 78.56 455 SER A C 1
ATOM 3591 O O . SER A 1 455 ? -16.667 11.116 -3.778 1.00 78.56 455 SER A O 1
ATOM 3593 N N . SER A 1 456 ? -15.405 9.255 -3.819 1.00 82.75 456 SER A N 1
ATOM 3594 C CA . SER A 1 456 ? -15.400 9.066 -5.273 1.00 82.75 456 SER A CA 1
ATOM 3595 C C . SER A 1 456 ? -15.601 7.581 -5.604 1.00 82.75 456 SER A C 1
ATOM 3597 O O . SER A 1 456 ? -14.620 6.848 -5.749 1.00 82.75 456 SER A O 1
ATOM 3599 N N . PRO A 1 457 ? -16.851 7.095 -5.672 1.00 88.69 457 PRO A N 1
ATOM 3600 C CA . PRO A 1 457 ? -17.144 5.768 -6.202 1.00 88.69 457 PRO A CA 1
ATOM 3601 C C . PRO A 1 457 ? -16.660 5.630 -7.653 1.00 88.69 457 PRO A C 1
ATOM 3603 O O . PRO A 1 457 ? -16.701 6.597 -8.411 1.00 88.69 457 PRO A O 1
ATOM 3606 N N . PHE A 1 458 ? -16.215 4.443 -8.065 1.00 91.25 458 PHE A N 1
ATOM 3607 C CA . PHE A 1 458 ? -15.684 4.218 -9.415 1.00 91.25 458 PHE A CA 1
ATOM 3608 C C . PHE A 1 458 ? -15.826 2.764 -9.874 1.00 91.25 458 PHE A C 1
ATOM 3610 O O . PHE A 1 458 ? -15.981 1.850 -9.064 1.00 91.25 458 PHE A O 1
ATOM 3617 N N . PHE A 1 459 ? -15.697 2.549 -11.182 1.00 92.25 459 PHE A N 1
ATOM 3618 C CA . PHE A 1 459 ? -15.587 1.234 -11.818 1.00 92.25 459 PHE A CA 1
ATOM 3619 C C . PHE A 1 459 ? -14.185 1.026 -12.384 1.00 92.25 459 PHE A C 1
ATOM 3621 O O . PHE A 1 459 ? -13.578 1.975 -12.873 1.00 92.25 459 PHE A O 1
ATOM 3628 N N . VAL A 1 460 ? -13.705 -0.216 -12.370 1.00 91.88 460 VAL A N 1
ATOM 3629 C CA . VAL A 1 460 ? -12.432 -0.653 -12.954 1.00 91.88 460 VAL A CA 1
ATOM 3630 C C . VAL A 1 460 ? -12.721 -1.710 -14.010 1.00 91.88 460 VAL A C 1
ATOM 3632 O O . VAL A 1 460 ? -13.270 -2.767 -13.705 1.00 91.88 460 VAL A O 1
ATOM 3635 N N . PHE A 1 461 ? -12.353 -1.445 -15.259 1.00 91.12 461 PHE A N 1
ATOM 3636 C CA . PHE A 1 461 ? -12.684 -2.323 -16.382 1.00 91.12 461 PHE A CA 1
ATOM 3637 C C . PHE A 1 461 ? -11.614 -2.314 -17.475 1.00 91.12 461 PHE A C 1
ATOM 3639 O O . PHE A 1 461 ? -10.636 -1.555 -17.443 1.00 91.12 461 PHE A O 1
ATOM 3646 N N . GLU A 1 462 ? -11.783 -3.204 -18.449 1.00 88.31 462 GLU A N 1
ATOM 3647 C CA . GLU A 1 462 ? -10.869 -3.377 -19.571 1.00 88.31 462 GLU A CA 1
ATOM 3648 C C . GLU A 1 462 ? -10.613 -2.061 -20.328 1.00 88.31 462 GLU A C 1
ATOM 3650 O O . GLU A 1 462 ? -11.523 -1.362 -20.781 1.00 88.31 462 GLU A O 1
ATOM 3655 N N . ARG A 1 463 ? -9.331 -1.725 -20.523 1.00 85.56 463 ARG A N 1
ATOM 3656 C CA . ARG A 1 463 ? -8.931 -0.498 -21.217 1.00 85.56 463 ARG A CA 1
ATOM 3657 C C . ARG A 1 463 ? -9.112 -0.611 -22.735 1.00 85.56 463 ARG A C 1
ATOM 3659 O O . ARG A 1 463 ? -8.296 -1.220 -23.433 1.00 85.56 463 ARG A O 1
ATOM 3666 N N . ALA A 1 464 ? -10.076 0.128 -23.277 1.00 86.38 464 ALA A N 1
ATOM 3667 C CA . ALA A 1 464 ? -10.288 0.261 -24.718 1.00 86.38 464 ALA A CA 1
ATOM 3668 C C . ALA A 1 464 ? -9.275 1.212 -25.391 1.00 86.38 464 ALA A C 1
ATOM 3670 O O . ALA A 1 464 ? -9.498 2.413 -25.532 1.00 86.38 464 ALA A O 1
ATOM 3671 N N . ARG A 1 465 ? -8.131 0.679 -25.846 1.00 81.75 465 ARG A N 1
ATOM 3672 C CA . ARG A 1 465 ? -7.078 1.472 -26.528 1.00 81.75 465 ARG A CA 1
ATOM 3673 C C . ARG A 1 465 ? -7.541 2.152 -27.824 1.00 81.75 465 ARG A C 1
ATOM 3675 O O . ARG A 1 465 ? -6.948 3.156 -28.223 1.00 81.75 465 ARG A O 1
ATOM 3682 N N . GLY A 1 466 ? -8.543 1.591 -28.497 1.00 78.31 466 GLY A N 1
ATOM 3683 C CA . GLY A 1 466 ? -9.123 2.159 -29.710 1.00 78.31 466 GLY A CA 1
ATOM 3684 C C . GLY A 1 466 ? -10.013 3.376 -29.451 1.00 78.31 466 GLY A C 1
ATOM 3685 O O . GLY A 1 466 ? -10.283 4.106 -30.398 1.00 78.31 466 GLY A O 1
ATOM 3686 N N . GLY A 1 467 ? -10.383 3.639 -28.191 1.00 87.06 467 GLY A N 1
ATOM 3687 C CA . GLY A 1 467 ? -11.350 4.674 -27.828 1.00 87.06 467 GLY A CA 1
ATOM 3688 C C . GLY A 1 467 ? -12.781 4.269 -28.180 1.00 87.06 467 GLY A C 1
ATOM 3689 O O . GLY A 1 467 ? -13.072 3.086 -28.401 1.00 87.06 467 GLY A O 1
ATOM 3690 N N . SER A 1 468 ? -13.672 5.258 -28.235 1.00 89.75 468 SER A N 1
ATOM 3691 C CA . SER A 1 468 ? -15.030 5.069 -28.753 1.00 89.75 468 SER A CA 1
ATOM 3692 C C . SER A 1 468 ? -15.019 4.729 -30.245 1.00 89.75 468 SER A C 1
ATOM 3694 O O . SER A 1 468 ? -14.063 5.031 -30.964 1.00 89.75 468 SER A O 1
ATOM 3696 N N . LEU A 1 469 ? -16.103 4.141 -30.753 1.00 87.94 469 LEU A N 1
ATOM 3697 C CA . LEU A 1 469 ? -16.242 3.843 -32.177 1.00 87.94 469 LEU A CA 1
ATOM 3698 C C . LEU A 1 469 ? -16.060 5.107 -33.035 1.00 87.94 469 LEU A C 1
ATOM 3700 O O . LEU A 1 469 ? -15.396 5.052 -34.067 1.00 87.94 469 LEU A O 1
ATOM 3704 N N . MET A 1 470 ? -16.587 6.258 -32.603 1.00 86.12 470 MET A N 1
ATOM 3705 C CA . MET A 1 470 ? -16.439 7.521 -33.340 1.00 86.12 470 MET A CA 1
ATOM 3706 C C . MET A 1 470 ? -15.002 8.038 -33.347 1.00 86.12 470 MET A C 1
ATOM 3708 O O . MET A 1 470 ? -14.514 8.470 -34.392 1.00 86.12 470 MET A O 1
ATOM 3712 N N . GLU A 1 471 ? -14.308 7.975 -32.209 1.00 86.44 471 GLU A N 1
ATOM 3713 C CA . GLU A 1 471 ? -12.887 8.331 -32.121 1.00 86.44 471 GLU A CA 1
ATOM 3714 C C . GLU A 1 471 ? -12.013 7.405 -32.958 1.00 86.44 471 GLU A C 1
ATOM 3716 O O . GLU A 1 471 ? -11.051 7.847 -33.584 1.00 86.44 471 GLU A O 1
ATOM 3721 N N . PHE A 1 472 ? -12.343 6.118 -32.978 1.00 84.75 472 PHE A N 1
ATOM 3722 C CA . PHE A 1 472 ? -11.625 5.141 -33.772 1.00 84.75 472 PHE A CA 1
ATOM 3723 C C . PHE A 1 472 ? -11.763 5.445 -35.270 1.00 84.75 472 PHE A C 1
ATOM 3725 O O . PHE A 1 472 ? -10.770 5.462 -35.997 1.00 84.75 472 PHE A O 1
ATOM 3732 N N . LEU A 1 473 ? -12.980 5.749 -35.732 1.00 81.06 473 LEU A N 1
ATOM 3733 C CA . LEU A 1 473 ? -13.256 6.062 -37.136 1.00 81.06 473 LEU A CA 1
ATOM 3734 C C . LEU A 1 473 ? -12.666 7.411 -37.575 1.00 81.06 473 LEU A C 1
ATOM 3736 O O . LEU A 1 473 ? -12.193 7.528 -38.706 1.00 81.06 473 LEU A O 1
ATOM 3740 N N . SER A 1 474 ? -12.654 8.422 -36.700 1.00 81.44 474 SER A N 1
ATOM 3741 C CA . SER A 1 474 ? -12.151 9.765 -37.034 1.00 81.44 474 SER A CA 1
ATOM 3742 C C . SER A 1 474 ? -10.645 9.802 -37.310 1.00 81.44 474 SER A C 1
ATOM 3744 O O . SER A 1 474 ? -10.178 10.670 -38.047 1.00 81.44 474 SER A O 1
ATOM 3746 N N . ARG A 1 475 ? -9.885 8.824 -36.798 1.00 77.12 475 ARG A N 1
ATOM 3747 C CA . ARG A 1 475 ? -8.452 8.644 -37.097 1.00 77.12 475 ARG A CA 1
ATOM 3748 C C . ARG A 1 475 ? -8.185 8.222 -38.548 1.00 77.12 475 ARG A C 1
ATOM 3750 O O . ARG A 1 475 ? -7.041 8.294 -38.990 1.00 77.12 475 ARG A O 1
ATOM 3757 N N . TYR A 1 476 ? -9.216 7.817 -39.296 1.00 72.62 476 TYR A N 1
ATOM 3758 C CA . TYR A 1 476 ? -9.099 7.327 -40.673 1.00 72.62 476 TYR A CA 1
ATOM 3759 C C . TYR A 1 476 ? -10.096 8.013 -41.632 1.00 72.62 476 TYR A C 1
ATOM 3761 O O . TYR A 1 476 ? -10.974 7.348 -42.194 1.00 72.62 476 TYR A O 1
ATOM 3769 N N . PRO A 1 477 ? -9.952 9.332 -41.869 1.00 61.53 477 PRO A N 1
ATOM 3770 C CA . PRO A 1 477 ? -10.933 10.132 -42.610 1.00 61.53 477 PRO A CA 1
ATOM 3771 C C . PRO A 1 477 ? -11.074 9.768 -44.105 1.00 61.53 477 PRO A C 1
ATOM 3773 O O . PRO A 1 477 ? -12.152 9.939 -44.665 1.00 61.53 477 PRO A O 1
ATOM 3776 N N . ASP A 1 478 ? -10.040 9.203 -44.744 1.00 63.91 478 ASP A N 1
ATOM 3777 C CA . ASP A 1 478 ? -9.972 9.001 -46.209 1.00 63.91 478 ASP A CA 1
ATOM 3778 C C . ASP A 1 478 ? -10.158 7.537 -46.677 1.00 63.91 478 ASP A C 1
ATOM 3780 O O . ASP A 1 478 ? -9.405 7.019 -47.506 1.00 63.91 478 ASP A O 1
ATOM 3784 N N . SER A 1 479 ? -11.147 6.804 -46.155 1.00 53.06 479 SER A N 1
ATOM 3785 C CA . SER A 1 479 ? -11.189 5.340 -46.318 1.00 53.06 479 SER A CA 1
ATOM 3786 C C . SER A 1 479 ? -12.310 4.768 -47.203 1.00 53.06 479 SER A C 1
ATOM 3788 O O . SER A 1 479 ? -13.107 3.930 -46.787 1.00 53.06 479 SER A O 1
ATOM 3790 N N . THR A 1 480 ? -12.254 5.017 -48.514 1.00 54.03 480 THR A N 1
ATOM 3791 C CA . THR A 1 480 ? -12.907 4.111 -49.496 1.00 54.03 480 THR A CA 1
ATOM 3792 C C . THR A 1 480 ? -12.352 2.671 -49.446 1.00 54.03 480 THR A C 1
ATOM 3794 O O . THR A 1 480 ? -12.952 1.759 -50.009 1.00 54.03 480 THR A O 1
ATOM 3797 N N . LYS A 1 481 ? -11.243 2.439 -48.722 1.00 52.66 481 LYS A N 1
ATOM 3798 C CA . LYS A 1 481 ? -10.629 1.125 -48.449 1.00 52.66 481 LYS A CA 1
ATOM 3799 C C . LYS A 1 481 ? -11.053 0.442 -47.131 1.00 52.66 481 LYS A C 1
ATOM 3801 O O . LYS A 1 481 ? -10.717 -0.728 -46.970 1.00 52.66 481 LYS A O 1
ATOM 3806 N N . TYR A 1 482 ? -11.788 1.103 -46.222 1.00 54.28 482 TYR A N 1
ATOM 3807 C CA . TYR A 1 482 ? -12.138 0.556 -44.890 1.00 54.28 482 TYR A CA 1
ATOM 3808 C C . TYR A 1 482 ? -13.622 0.741 -44.490 1.00 54.28 482 TYR A C 1
ATOM 3810 O O . TYR A 1 482 ? -13.965 0.808 -43.313 1.00 54.28 482 TYR A O 1
ATOM 3818 N N . THR A 1 483 ? -14.543 0.707 -45.451 1.00 53.91 483 THR A N 1
ATOM 3819 C CA . THR A 1 483 ? -15.961 0.391 -45.177 1.00 53.91 483 THR A CA 1
ATOM 3820 C C . THR A 1 483 ? -16.204 -1.016 -44.578 1.00 53.91 483 THR A C 1
ATOM 3822 O O . THR A 1 483 ? -17.164 -1.158 -43.818 1.00 53.91 483 THR A O 1
ATOM 3825 N N . PRO A 1 484 ? -15.373 -2.058 -44.833 1.00 53.03 484 PRO A N 1
ATOM 3826 C CA . PRO A 1 484 ? -15.567 -3.388 -44.233 1.00 53.03 484 PRO A CA 1
ATOM 3827 C C . PRO A 1 484 ? -15.376 -3.482 -42.698 1.00 53.03 484 PRO A C 1
ATOM 3829 O O . PRO A 1 484 ? -16.143 -4.210 -42.068 1.00 53.03 484 PRO A O 1
ATOM 3832 N N . PRO A 1 485 ? -14.423 -2.769 -42.055 1.00 69.69 485 PRO A N 1
ATOM 3833 C CA . PRO A 1 485 ? -14.299 -2.725 -40.595 1.00 69.69 485 PRO A CA 1
ATOM 3834 C C . PRO A 1 485 ? -15.519 -2.182 -39.853 1.00 69.69 485 PRO A C 1
ATOM 3836 O O . PRO A 1 485 ? -15.859 -2.739 -38.819 1.00 69.69 485 PRO A O 1
ATOM 3839 N N . LEU A 1 486 ? -16.214 -1.156 -40.362 1.00 82.56 486 LEU A N 1
ATOM 3840 C CA . LEU A 1 486 ? -17.354 -0.568 -39.642 1.00 82.56 486 LEU A CA 1
ATOM 3841 C C . LEU A 1 486 ? -18.489 -1.578 -39.444 1.00 82.56 486 LEU A C 1
ATOM 3843 O O . LEU A 1 486 ? -18.948 -1.783 -38.326 1.00 82.56 486 LEU A O 1
ATOM 3847 N N . TRP A 1 487 ? -18.923 -2.240 -40.519 1.00 85.88 487 TRP A N 1
ATOM 3848 C CA . TRP A 1 487 ? -19.986 -3.244 -40.427 1.00 85.88 487 TRP A CA 1
ATOM 3849 C C . TRP A 1 487 ? -19.575 -4.447 -39.583 1.00 85.88 487 TRP A C 1
ATOM 3851 O O . TRP A 1 487 ? -20.417 -5.001 -38.884 1.00 85.88 487 TRP A O 1
ATOM 3861 N N . ARG A 1 488 ? -18.287 -4.819 -39.596 1.00 88.25 488 ARG A N 1
ATOM 3862 C CA . ARG A 1 488 ? -17.750 -5.840 -38.690 1.00 88.25 488 ARG A CA 1
ATOM 3863 C C . ARG A 1 488 ? -17.865 -5.399 -37.227 1.00 88.25 488 ARG A C 1
ATOM 3865 O O . ARG A 1 488 ? -18.401 -6.155 -36.431 1.00 88.25 488 ARG A O 1
ATOM 3872 N N . LEU A 1 489 ? -17.427 -4.185 -36.888 1.00 88.50 489 LEU A N 1
ATOM 3873 C CA . LEU A 1 489 ? -17.493 -3.644 -35.524 1.00 88.50 489 LEU A CA 1
ATOM 3874 C C . LEU A 1 489 ? -18.947 -3.481 -35.042 1.00 88.50 489 LEU A C 1
ATOM 3876 O O . LEU A 1 489 ? -19.261 -3.792 -33.899 1.00 88.50 489 LEU A O 1
ATOM 3880 N N . LEU A 1 490 ? -19.863 -3.054 -35.916 1.00 91.56 490 LEU A N 1
ATOM 3881 C CA . LEU A 1 490 ? -21.292 -2.983 -35.591 1.00 91.56 490 LEU A CA 1
ATOM 3882 C C . LEU A 1 490 ? -21.919 -4.369 -35.415 1.00 91.56 490 LEU A C 1
ATOM 3884 O O . LEU A 1 490 ? -22.763 -4.545 -34.541 1.00 91.56 490 LEU A O 1
ATOM 3888 N N . TYR A 1 491 ? -21.511 -5.353 -36.218 1.00 93.44 491 TYR A N 1
ATOM 3889 C CA . TYR A 1 491 ? -21.927 -6.743 -36.042 1.00 93.44 491 TYR A CA 1
ATOM 3890 C C . TYR A 1 491 ? -21.449 -7.301 -34.695 1.00 93.44 491 TYR A C 1
ATOM 3892 O O . TYR A 1 491 ? -22.239 -7.884 -33.961 1.00 93.44 491 TYR A O 1
ATOM 3900 N N . GLU A 1 492 ? -20.190 -7.062 -34.334 1.00 93.62 492 GLU A N 1
ATOM 3901 C CA . GLU A 1 492 ? -19.619 -7.427 -33.033 1.00 93.62 492 GLU A CA 1
ATOM 3902 C C . GLU A 1 492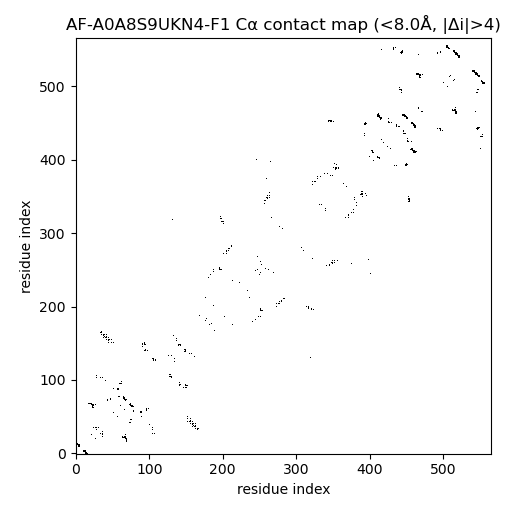 ? -20.380 -6.760 -31.872 1.00 93.62 492 GLU A C 1
ATOM 3904 O O . GLU A 1 492 ? -20.812 -7.441 -30.943 1.00 93.62 492 GLU A O 1
ATOM 3909 N N . ALA A 1 493 ? -20.665 -5.457 -31.964 1.00 94.38 493 ALA A N 1
ATOM 3910 C CA . ALA A 1 493 ? -21.501 -4.760 -30.984 1.00 94.38 493 ALA A CA 1
ATOM 3911 C C . ALA A 1 493 ? -22.924 -5.349 -30.901 1.00 94.38 493 ALA A C 1
ATOM 3913 O O . ALA A 1 493 ? -23.467 -5.507 -29.808 1.00 94.38 493 ALA A O 1
ATOM 3914 N N . ALA A 1 494 ? -23.520 -5.731 -32.037 1.00 95.88 494 ALA A N 1
ATOM 3915 C CA . ALA A 1 494 ? -24.831 -6.377 -32.077 1.00 95.88 494 ALA A CA 1
ATOM 3916 C C . ALA A 1 494 ? -24.826 -7.767 -31.417 1.00 95.88 494 ALA A C 1
ATOM 3918 O O . ALA A 1 494 ? -25.808 -8.118 -30.768 1.00 95.88 494 ALA A O 1
ATOM 3919 N N . LEU A 1 495 ? -23.729 -8.530 -31.513 1.00 97.12 495 LEU A N 1
ATOM 3920 C CA . LEU A 1 495 ? -23.561 -9.784 -30.766 1.00 97.12 495 LEU A CA 1
ATOM 3921 C C . LEU A 1 495 ? -23.522 -9.535 -29.253 1.00 97.12 495 LEU A C 1
ATOM 3923 O O . LEU A 1 495 ? -24.146 -10.271 -28.492 1.00 97.12 495 LEU A O 1
ATOM 3927 N N . GLY A 1 496 ? -22.824 -8.484 -28.809 1.00 95.69 496 GLY A N 1
ATOM 3928 C CA . GLY A 1 496 ? -22.849 -8.054 -27.407 1.00 95.69 496 GLY A CA 1
ATOM 3929 C C . GLY A 1 496 ? -24.262 -7.690 -26.945 1.00 95.69 496 GLY A C 1
ATOM 3930 O O . GLY A 1 496 ? -24.703 -8.126 -25.885 1.00 95.69 496 GLY A O 1
ATOM 3931 N N . LEU A 1 497 ? -25.006 -6.956 -27.775 1.00 95.94 497 LEU A N 1
ATOM 3932 C CA . LEU A 1 497 ? -26.376 -6.550 -27.465 1.00 95.94 497 LEU A CA 1
ATOM 3933 C C . LEU A 1 497 ? -27.337 -7.745 -27.423 1.00 95.94 497 LEU A C 1
ATOM 3935 O O . LEU A 1 497 ? -28.186 -7.821 -26.538 1.00 95.94 497 LEU A O 1
ATOM 3939 N N . GLN A 1 498 ? -27.183 -8.697 -28.346 1.00 97.06 498 GLN A N 1
ATOM 3940 C CA . GLN A 1 498 ? -27.932 -9.950 -28.334 1.00 97.06 498 GLN A CA 1
ATOM 3941 C C . GLN A 1 498 ? -27.716 -10.698 -27.013 1.00 97.06 498 GLN A C 1
ATOM 3943 O O . GLN A 1 498 ? -28.690 -11.092 -26.377 1.00 97.06 498 GLN A O 1
ATOM 3948 N N . TYR A 1 499 ? -26.461 -10.842 -26.578 1.00 96.94 499 TYR A N 1
ATOM 3949 C CA . TYR A 1 499 ? -26.125 -11.504 -25.317 1.00 96.94 499 TYR A CA 1
ATOM 3950 C C . TYR A 1 499 ? -26.793 -10.838 -24.102 1.00 96.94 499 TYR A C 1
ATOM 3952 O O . TYR A 1 499 ? -27.275 -11.541 -23.210 1.00 96.94 499 TYR A O 1
ATOM 3960 N N . LEU A 1 500 ? -26.835 -9.498 -24.064 1.00 95.38 500 LEU A N 1
ATOM 3961 C CA . LEU A 1 500 ? -27.529 -8.745 -23.011 1.00 95.38 500 LEU A CA 1
ATOM 3962 C C . LEU A 1 500 ? -29.034 -9.038 -23.025 1.00 95.38 500 LEU A C 1
ATOM 3964 O O . LEU A 1 500 ? -29.611 -9.382 -21.994 1.00 95.38 500 LEU A O 1
ATOM 3968 N N . HIS A 1 501 ? -29.663 -8.965 -24.199 1.00 95.25 501 HIS A N 1
ATOM 3969 C CA . HIS A 1 501 ? -31.100 -9.198 -24.344 1.00 95.25 501 HIS A CA 1
ATOM 3970 C C . HIS A 1 501 ? -31.507 -10.635 -23.983 1.00 95.25 501 HIS A C 1
ATOM 3972 O O . HIS A 1 501 ? -32.560 -10.833 -23.381 1.00 95.25 501 HIS A O 1
ATOM 3978 N N . GLU A 1 502 ? -30.671 -11.633 -24.288 1.00 95.62 502 GLU A N 1
ATOM 3979 C CA . GLU A 1 502 ? -30.877 -13.031 -23.873 1.00 95.62 502 GLU A CA 1
ATOM 3980 C C . GLU A 1 502 ? -30.897 -13.209 -22.344 1.00 95.62 502 GLU A C 1
ATOM 3982 O O . GLU A 1 502 ? -31.447 -14.190 -21.848 1.00 95.62 502 GLU A O 1
ATOM 3987 N N . ARG A 1 503 ? -30.332 -12.253 -21.597 1.00 94.25 503 ARG A N 1
ATOM 3988 C CA . ARG A 1 503 ? -30.320 -12.201 -20.125 1.00 94.25 503 ARG A CA 1
ATOM 3989 C C . ARG A 1 503 ? -31.335 -11.223 -19.547 1.00 94.25 503 ARG A C 1
ATOM 3991 O O . ARG A 1 503 ? -31.263 -10.904 -18.368 1.00 94.25 503 ARG A O 1
ATOM 3998 N N . GLU A 1 504 ? -32.268 -10.743 -20.368 1.00 94.56 504 GLU A N 1
ATOM 3999 C CA . GLU A 1 504 ? -33.236 -9.716 -19.981 1.00 94.56 504 GLU A CA 1
ATOM 4000 C C . GLU A 1 504 ? -32.553 -8.427 -19.472 1.00 94.56 504 GLU A C 1
ATOM 4002 O O . GLU A 1 504 ? -33.071 -7.758 -18.584 1.00 94.56 504 GLU A O 1
ATOM 4007 N N . ILE A 1 505 ? -31.396 -8.055 -20.030 1.00 93.88 505 ILE A N 1
ATOM 4008 C CA . ILE A 1 505 ? -30.673 -6.816 -19.702 1.00 93.88 505 ILE A CA 1
ATOM 4009 C C . ILE A 1 505 ? -30.736 -5.860 -20.893 1.00 93.88 505 ILE A C 1
ATOM 4011 O O . ILE A 1 505 ? -30.493 -6.246 -22.033 1.00 93.88 505 ILE A O 1
ATOM 4015 N N . VAL A 1 506 ? -31.037 -4.593 -20.626 1.00 91.81 506 VAL A N 1
ATOM 4016 C CA . VAL A 1 506 ? -31.106 -3.499 -21.599 1.00 91.81 506 VAL A CA 1
ATOM 4017 C C . VAL A 1 506 ? -29.930 -2.556 -21.361 1.00 91.81 506 VAL A C 1
ATOM 4019 O O . VAL A 1 506 ? -29.668 -2.177 -20.228 1.00 91.81 506 VAL A O 1
ATOM 4022 N N . HIS A 1 507 ? -29.230 -2.121 -22.410 1.00 89.12 507 HIS A N 1
ATOM 4023 C CA . HIS A 1 507 ? -28.111 -1.175 -22.258 1.00 89.12 507 HIS A CA 1
ATOM 4024 C C . HIS A 1 507 ? -28.563 0.245 -21.853 1.00 89.12 507 HIS A C 1
ATOM 4026 O O . HIS A 1 507 ? -27.748 1.020 -21.379 1.00 89.12 507 HIS A O 1
ATOM 4032 N N . ASN A 1 508 ? -29.836 0.606 -22.041 1.00 86.50 508 ASN A N 1
ATOM 4033 C CA . ASN A 1 508 ? -30.471 1.901 -21.720 1.00 86.50 508 ASN A CA 1
ATOM 4034 C C . ASN A 1 508 ? -29.909 3.147 -22.451 1.00 86.50 508 ASN A C 1
ATOM 4036 O O . ASN A 1 508 ? -30.675 4.011 -22.861 1.00 86.50 508 ASN A O 1
ATOM 4040 N N . GLU A 1 509 ? -28.604 3.206 -22.712 1.00 85.44 509 GLU A N 1
ATOM 4041 C CA . GLU A 1 509 ? -27.896 4.299 -23.390 1.00 85.44 509 GLU A CA 1
ATOM 4042 C C . GLU A 1 509 ? -26.992 3.788 -24.519 1.00 85.44 509 GLU A C 1
ATOM 4044 O O . GLU A 1 509 ? -25.772 3.962 -24.519 1.00 85.44 509 GLU A O 1
ATOM 4049 N N . LEU A 1 510 ? -27.589 3.117 -25.506 1.00 88.75 510 LEU A N 1
ATOM 4050 C CA . LEU A 1 510 ? -26.847 2.670 -26.681 1.00 88.75 510 LEU A CA 1
ATOM 4051 C C . LEU A 1 510 ? -26.581 3.856 -27.622 1.00 88.75 510 LEU A C 1
ATOM 4053 O O . LEU A 1 510 ? -27.467 4.298 -28.356 1.00 88.75 510 LEU A O 1
ATOM 4057 N N . ARG A 1 511 ? -25.342 4.349 -27.618 1.00 88.81 511 ARG A N 1
ATOM 4058 C CA . ARG A 1 511 ? -24.838 5.411 -28.503 1.00 88.81 511 ARG A CA 1
ATOM 4059 C C . ARG A 1 511 ? -23.522 4.983 -29.137 1.00 88.81 511 ARG A C 1
ATOM 4061 O O . ARG A 1 511 ? -22.897 4.017 -28.715 1.00 88.81 511 ARG A O 1
ATOM 4068 N N . SER A 1 512 ? -23.065 5.717 -30.145 1.00 83.81 512 SER A N 1
ATOM 4069 C CA . SER A 1 512 ? -21.774 5.434 -30.783 1.00 83.81 512 SER A CA 1
ATOM 4070 C C . SER A 1 512 ? -20.598 5.472 -29.800 1.00 83.81 512 SER A C 1
ATOM 4072 O O . SER A 1 512 ? -19.599 4.796 -30.021 1.00 83.81 512 SER A O 1
ATOM 4074 N N . ASP A 1 513 ? -20.738 6.220 -28.704 1.00 85.31 513 ASP A N 1
ATOM 4075 C CA . ASP A 1 513 ? -19.703 6.356 -27.675 1.00 85.31 513 ASP A CA 1
ATOM 4076 C C . ASP A 1 513 ? -19.725 5.215 -26.652 1.00 85.31 513 ASP A C 1
ATOM 4078 O O . ASP A 1 513 ? -18.725 4.974 -25.983 1.00 85.31 513 ASP A O 1
ATOM 4082 N N . SER A 1 514 ? -20.839 4.478 -26.557 1.00 87.75 514 SER A N 1
ATOM 4083 C CA . SER A 1 514 ? -20.945 3.294 -25.700 1.00 87.75 514 SER A CA 1
ATOM 4084 C C . SER A 1 514 ? -20.414 2.024 -26.374 1.00 87.75 514 SER A C 1
ATOM 4086 O O . SER A 1 514 ? -20.269 0.990 -25.724 1.00 87.75 514 SER A O 1
ATOM 4088 N N . ILE A 1 515 ? -20.083 2.102 -27.668 1.00 92.69 515 ILE A N 1
ATOM 4089 C CA . ILE A 1 515 ? -19.343 1.074 -28.398 1.00 92.69 515 ILE A CA 1
ATOM 4090 C C . ILE A 1 515 ? -17.869 1.468 -28.370 1.00 92.69 515 ILE A C 1
ATOM 4092 O O . ILE A 1 515 ? -17.480 2.481 -28.952 1.00 92.69 515 ILE A O 1
ATOM 4096 N N . VAL A 1 516 ? -17.042 0.657 -27.722 1.00 91.56 516 VAL A N 1
ATOM 4097 C CA . VAL A 1 516 ? -15.602 0.898 -27.595 1.00 91.56 516 VAL A CA 1
ATOM 4098 C C . VAL A 1 516 ? -14.806 -0.146 -28.366 1.00 91.56 516 VAL A C 1
ATOM 4100 O O . VAL A 1 516 ? -15.233 -1.291 -28.515 1.00 91.56 516 VAL A O 1
ATOM 4103 N N . VAL A 1 517 ? -13.638 0.247 -28.873 1.00 88.88 517 VAL A N 1
ATOM 4104 C CA . VAL A 1 517 ? -12.762 -0.645 -29.642 1.00 88.88 517 VAL A CA 1
ATOM 4105 C C . VAL A 1 517 ? -11.569 -1.065 -28.788 1.00 88.88 517 VAL A C 1
ATOM 4107 O O . VAL A 1 517 ? -10.741 -0.248 -28.369 1.00 88.88 517 VAL A O 1
ATOM 4110 N N . VAL A 1 518 ? -11.457 -2.367 -28.547 1.00 86.25 518 VAL A N 1
ATOM 4111 C CA . VAL A 1 518 ? -10.341 -2.986 -27.831 1.00 86.25 518 VAL A CA 1
ATOM 4112 C C . VAL A 1 518 ? -9.353 -3.566 -28.839 1.00 86.25 518 VAL A C 1
ATOM 4114 O O . VAL A 1 518 ? -9.741 -4.171 -29.835 1.00 86.25 518 VAL A O 1
ATOM 4117 N N . VAL A 1 519 ? -8.056 -3.375 -28.584 1.00 79.94 519 VAL A N 1
ATOM 4118 C CA . VAL A 1 519 ? -6.979 -3.932 -29.412 1.00 79.94 519 VAL A CA 1
ATOM 4119 C C . VAL A 1 519 ? -6.332 -5.093 -28.666 1.00 79.94 519 VAL A C 1
ATOM 4121 O O . VAL A 1 519 ? -5.509 -4.884 -27.773 1.00 79.94 519 VAL A O 1
ATOM 4124 N N . GLU A 1 520 ? -6.687 -6.313 -29.050 1.00 72.38 520 GLU A N 1
ATOM 4125 C CA . GLU A 1 520 ? -6.191 -7.545 -28.445 1.00 72.38 520 GLU A CA 1
ATOM 4126 C C . GLU A 1 520 ? -4.966 -8.077 -29.206 1.00 72.38 520 GLU A C 1
ATOM 4128 O O . GLU A 1 520 ? -4.871 -8.005 -30.436 1.00 72.38 520 GLU A O 1
ATOM 4133 N N . LYS A 1 521 ? -3.989 -8.639 -28.483 1.00 64.88 521 LYS A N 1
ATOM 4134 C CA . LYS A 1 521 ? -2.897 -9.404 -29.102 1.00 64.88 521 LYS A CA 1
ATOM 4135 C C . LYS A 1 521 ? -3.403 -10.823 -29.336 1.00 64.88 521 LYS A C 1
ATOM 4137 O O . LYS A 1 521 ? -3.593 -11.559 -28.369 1.00 64.88 521 LYS A O 1
ATOM 4142 N N . THR A 1 522 ? -3.573 -11.250 -30.588 1.00 54.31 522 THR A N 1
ATOM 4143 C CA . THR A 1 522 ? -3.957 -12.643 -30.847 1.00 54.31 522 THR A CA 1
ATOM 4144 C C . THR A 1 522 ? -2.792 -13.557 -30.481 1.00 54.31 522 THR A C 1
ATOM 4146 O O . THR A 1 522 ? -1.831 -13.707 -31.239 1.00 54.31 522 THR A O 1
ATOM 4149 N N . THR A 1 523 ? -2.859 -14.197 -29.316 1.00 43.62 523 THR A N 1
ATOM 4150 C CA . THR A 1 523 ? -2.027 -15.370 -29.061 1.00 43.62 523 THR A CA 1
ATOM 4151 C C . THR A 1 523 ? -2.712 -16.537 -29.757 1.00 43.62 523 THR A C 1
ATOM 4153 O O . THR A 1 523 ? -3.802 -16.958 -29.379 1.00 43.62 523 THR A O 1
ATOM 4156 N N . ASN A 1 524 ? -2.109 -17.047 -30.831 1.00 39.66 524 ASN A N 1
ATOM 4157 C CA . ASN A 1 524 ? -2.587 -18.259 -31.490 1.00 39.66 524 ASN A CA 1
ATOM 4158 C C . ASN A 1 524 ? -2.467 -19.438 -30.504 1.00 39.66 524 ASN A C 1
ATOM 4160 O O . ASN A 1 524 ? -1.499 -20.199 -30.539 1.00 39.66 524 ASN A O 1
ATOM 4164 N N . ARG A 1 525 ? -3.453 -19.628 -29.619 1.00 35.75 525 ARG A N 1
ATOM 4165 C CA . ARG A 1 525 ? -3.628 -20.860 -28.845 1.00 35.75 525 ARG A CA 1
ATOM 4166 C C . ARG A 1 525 ? -4.091 -21.953 -29.808 1.00 35.75 525 ARG A C 1
ATOM 4168 O O . ARG A 1 525 ? -5.252 -22.354 -29.833 1.00 35.75 525 ARG A O 1
ATOM 4175 N N . ARG A 1 526 ? -3.167 -22.457 -30.634 1.00 33.75 526 ARG A N 1
ATOM 4176 C CA . ARG A 1 526 ? -3.386 -23.690 -31.394 1.00 33.75 526 ARG A CA 1
ATOM 4177 C C . ARG A 1 526 ? -3.622 -24.812 -30.387 1.00 33.75 526 ARG A C 1
ATOM 4179 O O . ARG A 1 526 ? -2.702 -25.226 -29.682 1.00 33.75 526 ARG A O 1
ATOM 4186 N N . ARG A 1 527 ? -4.860 -25.316 -30.341 1.00 36.28 527 ARG A N 1
ATOM 4187 C CA . ARG A 1 527 ? -5.195 -26.602 -29.718 1.00 36.28 527 ARG A CA 1
ATOM 4188 C C . ARG A 1 527 ? -4.159 -27.635 -30.164 1.00 36.28 527 ARG A C 1
ATOM 4190 O O . ARG A 1 527 ? -3.891 -27.787 -31.355 1.00 36.28 527 ARG A O 1
ATOM 4197 N N . ARG A 1 528 ? -3.541 -28.295 -29.185 1.00 33.66 528 ARG A N 1
ATOM 4198 C CA . ARG A 1 528 ? -2.423 -29.232 -29.340 1.00 33.66 528 ARG A CA 1
ATOM 4199 C C . ARG A 1 528 ? -2.863 -30.436 -30.189 1.00 33.66 528 ARG A C 1
ATOM 4201 O O . ARG A 1 528 ? -3.353 -31.429 -29.668 1.00 33.66 528 ARG A O 1
ATOM 4208 N N . GLY A 1 529 ? -2.689 -30.331 -31.505 1.00 31.69 529 GLY A N 1
ATOM 4209 C CA . GLY A 1 529 ? -2.866 -31.396 -32.490 1.00 31.69 529 GLY A CA 1
ATOM 4210 C C . GLY A 1 529 ? -1.533 -31.716 -33.171 1.00 31.69 529 GLY A C 1
ATOM 4211 O O . GLY A 1 529 ? -0.851 -30.828 -33.667 1.00 31.69 529 GLY A O 1
ATOM 4212 N N . ARG A 1 530 ? -1.149 -32.993 -33.113 1.00 35.16 530 ARG A N 1
ATOM 4213 C CA . ARG A 1 530 ? 0.078 -33.652 -33.608 1.00 35.16 530 ARG A CA 1
ATOM 4214 C C . ARG A 1 530 ? 0.891 -32.957 -34.730 1.00 35.16 530 ARG A C 1
ATOM 4216 O O . ARG A 1 530 ? 0.430 -32.803 -35.849 1.00 35.16 530 ARG A O 1
ATOM 4223 N N . LYS A 1 531 ? 2.180 -32.750 -34.408 1.00 38.47 531 LYS A N 1
ATOM 4224 C CA . LYS A 1 531 ? 3.409 -32.809 -35.238 1.00 38.47 531 LYS A CA 1
ATOM 4225 C C . LYS A 1 531 ? 3.356 -32.233 -36.666 1.00 38.47 531 LYS A C 1
ATOM 4227 O O . LYS A 1 531 ? 3.101 -32.970 -37.610 1.00 38.47 531 LYS A O 1
ATOM 4232 N N . THR A 1 532 ? 3.905 -31.030 -36.855 1.00 30.53 532 THR A N 1
ATOM 4233 C CA . THR A 1 532 ? 4.952 -30.797 -37.877 1.00 30.53 532 THR A CA 1
ATOM 4234 C C . THR A 1 532 ? 5.799 -29.579 -37.501 1.00 30.53 532 THR A C 1
ATOM 4236 O O . THR A 1 532 ? 5.281 -28.524 -37.154 1.00 30.53 532 THR A O 1
ATOM 4239 N N . ARG A 1 533 ? 7.119 -29.757 -37.526 1.00 38.62 533 ARG A N 1
ATOM 4240 C CA . ARG A 1 533 ? 8.144 -28.782 -37.151 1.00 38.62 533 ARG A CA 1
ATOM 4241 C C . ARG A 1 533 ? 8.507 -27.967 -38.396 1.00 38.62 533 ARG A C 1
ATOM 4243 O O . ARG A 1 533 ? 9.092 -28.541 -39.307 1.00 38.62 533 ARG A O 1
ATOM 4250 N N . ARG A 1 534 ? 8.179 -26.673 -38.440 1.00 29.34 534 ARG A N 1
ATOM 4251 C CA . ARG A 1 534 ? 8.808 -25.670 -39.322 1.00 29.34 534 ARG A CA 1
ATOM 4252 C C . ARG A 1 534 ? 8.772 -24.308 -38.629 1.00 29.34 534 ARG A C 1
ATOM 4254 O O . ARG A 1 534 ? 7.715 -23.866 -38.195 1.00 29.34 534 ARG A O 1
ATOM 4261 N N . TYR A 1 535 ? 9.954 -23.712 -38.509 1.00 34.53 535 TYR A N 1
ATOM 4262 C CA . TYR A 1 535 ? 10.178 -22.325 -38.121 1.00 34.53 535 TYR A CA 1
ATOM 4263 C C . TYR A 1 535 ? 9.407 -21.399 -39.062 1.00 34.53 535 TYR A C 1
ATOM 4265 O O . TYR A 1 535 ? 9.577 -21.530 -40.269 1.00 34.53 535 TYR A O 1
ATOM 4273 N N . LEU A 1 536 ? 8.601 -20.494 -38.507 1.00 32.62 536 LEU A N 1
ATOM 4274 C CA . LEU A 1 536 ? 8.111 -19.255 -39.118 1.00 32.62 536 LEU A CA 1
ATOM 4275 C C . LEU A 1 536 ? 7.745 -18.323 -37.951 1.00 32.62 536 LEU A C 1
ATOM 4277 O O . LEU A 1 536 ? 7.108 -18.768 -36.994 1.00 32.62 536 LEU A O 1
ATOM 4281 N N . GLY A 1 537 ? 8.245 -17.087 -37.996 1.00 33.59 537 GLY A N 1
ATOM 4282 C CA . GLY A 1 537 ? 8.161 -16.107 -36.914 1.00 33.59 537 GLY A CA 1
ATOM 4283 C C . GLY A 1 537 ? 6.731 -15.853 -36.438 1.00 33.59 537 GLY A C 1
ATOM 4284 O O . GLY A 1 537 ? 5.788 -15.848 -37.228 1.00 33.59 537 GLY A O 1
ATOM 4285 N N . LEU A 1 538 ? 6.577 -15.654 -35.127 1.00 33.84 538 LEU A N 1
ATOM 4286 C CA . LEU A 1 538 ? 5.351 -15.116 -34.547 1.00 33.84 538 LEU A CA 1
ATOM 4287 C C . LEU A 1 538 ? 5.236 -13.642 -34.961 1.00 33.84 538 LEU A C 1
ATOM 4289 O O . LEU A 1 538 ? 5.718 -12.755 -34.262 1.00 33.84 538 LEU A O 1
ATOM 4293 N N . GLU A 1 539 ? 4.580 -13.366 -36.084 1.00 36.19 539 GLU A N 1
ATOM 4294 C CA . GLU A 1 539 ? 3.942 -12.064 -36.257 1.00 36.19 539 GLU A CA 1
ATOM 4295 C C . GLU A 1 539 ? 2.764 -12.001 -35.279 1.00 36.19 539 GLU A C 1
ATOM 4297 O O . GLU A 1 539 ? 1.807 -12.774 -35.362 1.00 36.19 539 GLU A O 1
ATOM 4302 N N . SER A 1 540 ? 2.865 -11.116 -34.290 1.00 41.38 540 SER A N 1
ATOM 4303 C CA . SER A 1 540 ? 1.763 -10.823 -33.378 1.00 41.38 540 SER A CA 1
ATOM 4304 C C . SER A 1 540 ? 0.742 -9.945 -34.107 1.00 41.38 540 SER A C 1
ATOM 4306 O O . SER A 1 540 ? 0.847 -8.720 -34.103 1.00 41.38 540 SER A O 1
ATOM 4308 N N . SER A 1 541 ? -0.243 -10.550 -34.777 1.00 57.81 541 SER A N 1
ATOM 4309 C CA . SER A 1 541 ? -1.351 -9.770 -35.335 1.00 57.81 541 SER A CA 1
ATOM 4310 C C . SER A 1 541 ? -2.155 -9.146 -34.191 1.00 57.81 541 SER A C 1
ATOM 4312 O O . SER A 1 541 ? -2.615 -9.833 -33.280 1.00 57.81 541 SER A O 1
ATOM 4314 N N . LYS A 1 542 ? -2.287 -7.821 -34.200 1.00 68.06 542 LYS A N 1
ATOM 4315 C CA . LYS A 1 542 ? -3.216 -7.105 -33.320 1.00 68.06 542 LYS A CA 1
ATOM 4316 C C . LYS A 1 542 ? -4.607 -7.209 -33.945 1.00 68.06 542 LYS A C 1
ATOM 4318 O O . LYS A 1 542 ? -4.743 -6.950 -35.140 1.00 68.06 542 LYS A O 1
ATOM 4323 N N . GLN A 1 543 ? -5.609 -7.609 -33.170 1.00 80.38 543 GLN A N 1
ATOM 4324 C CA . GLN A 1 543 ? -6.999 -7.664 -33.614 1.00 80.38 543 GLN A CA 1
ATOM 4325 C C . GLN A 1 543 ? -7.807 -6.583 -32.900 1.00 80.38 543 GLN A C 1
ATOM 4327 O O . GLN A 1 543 ? -7.728 -6.441 -31.684 1.00 80.38 543 GLN A O 1
ATOM 4332 N N . GLU A 1 544 ? -8.568 -5.818 -33.673 1.00 86.38 544 GLU A N 1
ATOM 4333 C CA . GLU A 1 544 ? -9.501 -4.807 -33.178 1.00 86.38 544 GLU A CA 1
ATOM 4334 C C . GLU A 1 544 ? -10.879 -5.446 -33.025 1.00 86.38 544 GLU A C 1
ATOM 4336 O O . GLU A 1 544 ? -11.393 -6.017 -33.992 1.00 86.38 544 GLU A O 1
ATOM 4341 N N . VAL A 1 545 ? -11.449 -5.347 -31.826 1.00 89.06 545 VAL A N 1
ATOM 4342 C CA . VAL A 1 545 ? -12.741 -5.932 -31.460 1.00 89.06 545 VAL A CA 1
ATOM 4343 C C . VAL A 1 545 ? -13.627 -4.843 -30.865 1.00 89.06 545 VAL A C 1
ATOM 4345 O O . VAL A 1 545 ? -13.199 -4.123 -29.962 1.00 89.06 545 VAL A O 1
ATOM 4348 N N . ALA A 1 546 ? -14.858 -4.717 -31.356 1.00 91.44 546 ALA A N 1
ATOM 4349 C CA . ALA A 1 546 ? -15.860 -3.857 -30.739 1.00 91.44 546 ALA A CA 1
ATOM 4350 C C . ALA A 1 546 ? -16.505 -4.546 -29.534 1.00 91.44 546 ALA A C 1
ATOM 4352 O O . ALA A 1 546 ? -16.903 -5.716 -29.601 1.00 91.44 546 ALA A O 1
ATOM 4353 N N . LYS A 1 547 ? -16.639 -3.791 -28.444 1.00 94.25 547 LYS A N 1
ATOM 4354 C CA . LYS A 1 547 ? -17.307 -4.210 -27.213 1.00 94.25 547 LYS A CA 1
ATOM 4355 C C . LYS A 1 547 ? -18.270 -3.122 -26.732 1.00 94.25 547 LYS A C 1
ATOM 4357 O O . LYS A 1 547 ? -18.030 -1.935 -26.949 1.00 94.25 547 LYS A O 1
ATOM 4362 N N . LEU A 1 548 ? -19.363 -3.526 -26.089 1.00 93.12 548 LEU A N 1
ATOM 4363 C CA . LEU A 1 548 ? -20.299 -2.615 -25.423 1.00 93.12 548 LEU A CA 1
ATOM 4364 C C . LEU A 1 548 ? -19.802 -2.259 -24.019 1.00 93.12 548 LEU A C 1
ATOM 4366 O O . LEU A 1 548 ? -19.429 -3.154 -23.259 1.00 93.12 548 LEU A O 1
ATOM 4370 N N . ASN A 1 549 ? -19.826 -0.971 -23.679 1.00 89.31 549 ASN A N 1
ATOM 4371 C CA . ASN A 1 549 ? -19.548 -0.473 -22.332 1.00 89.31 549 ASN A CA 1
ATOM 4372 C C . ASN A 1 549 ? -20.705 -0.826 -21.378 1.00 89.31 549 ASN A C 1
ATOM 4374 O O . ASN A 1 549 ? -21.869 -0.758 -21.765 1.00 89.31 549 ASN A O 1
ATOM 4378 N N . GLY A 1 550 ? -20.391 -1.204 -20.137 1.00 81.81 550 GLY A N 1
ATOM 4379 C CA . GLY A 1 550 ? -21.365 -1.695 -19.167 1.00 81.81 550 GLY A CA 1
ATOM 4380 C C . GLY A 1 550 ? -21.900 -0.720 -18.137 1.00 81.81 550 GLY A C 1
ATOM 4381 O O . GLY A 1 550 ? -22.613 -1.152 -17.239 1.00 81.81 550 GLY A O 1
ATOM 4382 N N . LEU A 1 551 ? -21.632 0.578 -18.265 1.00 81.81 551 LEU A N 1
ATOM 4383 C CA . LEU A 1 551 ? -22.048 1.573 -17.268 1.00 81.81 551 LEU A CA 1
ATOM 4384 C C . LEU A 1 551 ? -23.554 1.847 -17.186 1.00 81.81 551 LEU A C 1
ATOM 4386 O O . LEU A 1 551 ? -24.005 2.385 -16.182 1.00 81.81 551 LEU A O 1
ATOM 4390 N N . HIS A 1 552 ? -24.335 1.470 -18.201 1.00 83.44 552 HIS A N 1
ATOM 4391 C CA . HIS A 1 552 ? -25.766 1.800 -18.270 1.00 83.44 552 HIS A CA 1
ATOM 4392 C C . HIS A 1 552 ? -26.673 0.559 -18.346 1.00 83.44 552 HIS A C 1
ATOM 4394 O O . HIS A 1 552 ? -27.832 0.655 -18.737 1.00 83.44 552 HIS A O 1
ATOM 4400 N N . PHE A 1 553 ? -26.179 -0.631 -17.987 1.00 86.94 553 PHE A N 1
ATOM 4401 C CA . PHE A 1 553 ? -26.983 -1.857 -18.038 1.00 86.94 553 PHE A CA 1
ATOM 4402 C C . PHE A 1 553 ? -28.113 -1.864 -16.997 1.00 86.94 553 PHE A C 1
ATOM 4404 O O . PHE A 1 553 ? -27.867 -1.821 -15.797 1.00 86.94 553 PHE A O 1
ATOM 4411 N N . VAL A 1 554 ? -29.355 -2.001 -17.459 1.00 86.94 554 VAL A N 1
ATOM 4412 C CA . VAL A 1 554 ? -30.577 -2.027 -16.646 1.00 86.94 554 VAL A CA 1
ATOM 4413 C C . VAL A 1 554 ? -31.319 -3.347 -16.884 1.00 86.94 554 VAL A C 1
ATOM 4415 O O . VAL A 1 554 ? -31.507 -3.732 -18.038 1.00 86.94 554 VAL A O 1
ATOM 4418 N N . PRO A 1 555 ? -31.784 -4.055 -15.842 1.00 86.12 555 PRO A N 1
ATOM 4419 C CA . PRO A 1 555 ? -32.589 -5.256 -16.027 1.00 86.12 555 PRO A CA 1
ATOM 4420 C C . PRO A 1 555 ? -33.979 -4.882 -16.562 1.00 86.12 555 PRO A C 1
ATOM 4422 O O . PRO A 1 555 ? -34.608 -3.937 -16.089 1.00 86.12 555 PRO A O 1
ATOM 4425 N N . LEU A 1 556 ? -34.482 -5.644 -17.532 1.00 81.62 556 LEU A N 1
ATOM 4426 C CA . LEU A 1 556 ? -35.782 -5.441 -18.181 1.00 81.62 556 LEU A CA 1
ATOM 4427 C C . LEU A 1 556 ? -36.955 -5.629 -17.203 1.00 81.62 556 LEU A C 1
ATOM 4429 O O . LEU A 1 556 ? -38.017 -5.036 -17.379 1.00 81.62 556 LEU A O 1
ATOM 4433 N N . ARG A 1 557 ? -36.765 -6.453 -16.166 1.00 75.88 557 ARG A N 1
ATOM 4434 C CA . ARG A 1 557 ? -37.699 -6.635 -15.051 1.00 75.88 557 ARG A CA 1
ATOM 4435 C C . ARG A 1 557 ? -37.014 -6.161 -13.776 1.00 75.88 557 ARG A C 1
ATOM 4437 O O . ARG A 1 557 ? -36.102 -6.821 -13.288 1.00 75.88 557 ARG A O 1
ATOM 4444 N N . ASP A 1 558 ? -37.434 -5.016 -13.244 1.00 57.62 558 ASP A N 1
ATOM 4445 C CA . ASP A 1 558 ? -36.940 -4.557 -11.945 1.00 57.62 558 ASP A CA 1
ATOM 4446 C C . ASP A 1 558 ? -37.582 -5.418 -10.839 1.00 57.62 558 ASP A C 1
ATOM 4448 O O . ASP A 1 558 ? -38.813 -5.417 -10.718 1.00 57.62 558 ASP A O 1
ATOM 4452 N N . PRO A 1 559 ? -36.812 -6.152 -10.012 1.00 52.53 559 PRO A N 1
ATOM 4453 C CA . PRO A 1 559 ? -37.377 -6.898 -8.889 1.00 52.53 559 PRO A CA 1
ATOM 4454 C C . PRO A 1 559 ? -38.097 -5.993 -7.872 1.00 52.53 559 PRO A C 1
ATOM 4456 O O . PRO A 1 559 ? -38.926 -6.483 -7.108 1.00 52.53 559 PRO A O 1
ATOM 4459 N N . ARG A 1 560 ? -37.859 -4.671 -7.886 1.00 51.19 560 ARG A N 1
ATOM 4460 C CA . ARG A 1 560 ? -38.572 -3.707 -7.030 1.00 51.19 560 ARG A CA 1
ATOM 4461 C C . ARG A 1 560 ? -39.997 -3.378 -7.495 1.00 51.19 560 ARG A C 1
ATOM 4463 O O . ARG A 1 560 ? -40.758 -2.810 -6.722 1.00 51.19 560 ARG A O 1
ATOM 4470 N N . GLY A 1 561 ? -40.401 -3.779 -8.703 1.00 39.25 561 GLY A N 1
ATOM 4471 C CA . GLY A 1 561 ? -41.743 -3.512 -9.243 1.00 39.25 561 GLY A CA 1
ATOM 4472 C C . GLY A 1 561 ? -42.868 -4.428 -8.737 1.00 39.25 561 GLY A C 1
ATOM 4473 O O . GLY A 1 561 ? -44.015 -4.237 -9.126 1.00 39.25 561 GLY A O 1
ATOM 4474 N N . LEU A 1 562 ? -42.571 -5.429 -7.899 1.00 36.50 562 LEU A N 1
ATOM 4475 C CA . LEU A 1 562 ? -43.557 -6.401 -7.390 1.00 36.50 562 LEU A CA 1
ATOM 4476 C C . LEU A 1 562 ? -43.967 -6.181 -5.922 1.00 36.50 562 LEU A C 1
ATOM 4478 O O . LEU A 1 562 ? -44.795 -6.935 -5.419 1.00 36.50 562 LEU A O 1
ATOM 4482 N N . ALA A 1 563 ? -43.427 -5.163 -5.244 1.00 37.50 563 ALA A N 1
ATOM 4483 C CA . ALA A 1 563 ? -43.757 -4.857 -3.847 1.00 37.50 563 ALA A CA 1
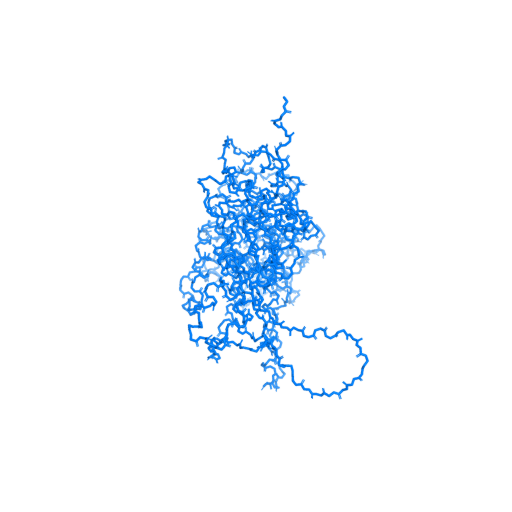ATOM 4484 C C . ALA A 1 563 ? -44.768 -3.707 -3.666 1.00 37.50 563 ALA A C 1
ATOM 4486 O O . ALA A 1 563 ? -45.121 -3.410 -2.531 1.00 37.50 563 ALA A O 1
ATOM 4487 N N . ASP A 1 564 ? -45.256 -3.092 -4.749 1.00 34.22 564 ASP A N 1
ATOM 4488 C CA . ASP A 1 564 ? -46.145 -1.917 -4.686 1.00 34.22 564 ASP A CA 1
ATOM 4489 C C . ASP A 1 564 ? -47.469 -2.134 -5.445 1.00 34.22 564 ASP A C 1
ATOM 4491 O O . ASP A 1 564 ? -47.961 -1.284 -6.188 1.00 34.22 564 ASP A O 1
ATOM 4495 N N . VAL A 1 565 ? -48.056 -3.324 -5.274 1.00 35.03 565 VAL A N 1
ATOM 4496 C CA . VAL A 1 565 ? -49.457 -3.595 -5.627 1.00 35.03 565 VAL A CA 1
ATOM 4497 C C . VAL A 1 565 ? -50.100 -4.392 -4.492 1.00 35.03 565 VAL A C 1
ATOM 4499 O O . VAL A 1 565 ? -50.038 -5.623 -4.477 1.00 35.03 565 VAL A O 1
ATOM 4502 N N . GLY A 1 566 ? -50.720 -3.685 -3.545 1.00 31.83 566 GLY A N 1
ATOM 4503 C CA . GLY A 1 566 ? -51.523 -4.276 -2.471 1.00 31.83 566 GLY A CA 1
ATOM 4504 C C . GLY A 1 566 ? -51.744 -3.348 -1.296 1.00 31.83 566 GLY A C 1
ATOM 4505 O O . GLY A 1 566 ? -51.016 -3.534 -0.300 1.00 31.83 566 GLY A O 1
#

Mean predicted aligned error: 17.09 Å

InterPro domains:
  IPR000719 Protein kinase domain [PS50011] (383-566)
  IPR001245 Serine-threonine/tyrosine-protein kinase, catalytic domain [PF07714] (408-518)
  IPR011009 Protein kinase-like domain superfamily [SSF56112] (2-157)
  IPR011009 Protein kinase-like domain superfamily [SSF56112] (406-517)
  IPR051681 Serine/Threonine Kinases and Pseudokinases [PTHR44329] (403-517)

Solvent-accessible surface area (backbone atoms only — not comparable to full-atom values): 33284 Å² total; per-residue (Å²): 118,80,48,70,44,82,74,71,98,67,62,48,75,42,54,83,82,67,66,76,51,43,34,42,46,60,50,17,63,74,40,100,46,68,40,64,44,35,48,32,51,35,42,33,39,50,53,49,34,54,33,52,76,70,72,43,64,83,60,74,56,46,51,76,29,34,27,32,32,74,86,74,45,36,42,70,56,80,82,82,84,65,83,77,64,94,77,61,38,67,45,52,36,39,30,30,47,29,53,36,51,50,53,30,52,58,54,55,52,65,80,86,84,91,84,83,91,85,76,96,86,70,82,82,73,88,58,78,87,61,52,71,65,61,46,53,50,36,51,39,26,54,40,92,51,54,87,69,29,66,54,49,71,58,51,39,53,55,38,45,53,60,34,62,67,61,63,80,90,60,86,90,78,51,78,74,67,48,74,81,47,45,67,40,56,50,33,42,49,54,28,52,76,65,67,30,73,60,44,66,61,56,48,58,50,48,66,63,45,45,63,56,54,53,53,49,52,76,71,66,66,76,95,66,93,74,92,60,98,67,86,46,72,65,62,53,52,51,50,50,52,50,51,48,37,46,44,32,69,66,57,32,59,48,79,90,66,37,57,54,47,45,56,45,38,42,64,58,53,53,51,49,54,53,49,51,52,54,52,48,52,54,51,52,55,52,58,53,56,61,57,62,75,77,60,96,71,94,84,75,92,69,80,74,85,50,80,66,63,60,49,57,52,48,58,48,50,52,49,52,46,52,49,55,50,49,53,51,51,52,56,53,74,71,44,87,61,94,67,86,58,59,57,58,59,36,50,28,23,35,46,45,34,41,40,44,49,75,76,41,56,88,76,46,53,74,69,57,44,51,51,47,54,51,50,38,53,55,30,26,65,74,59,72,52,83,74,92,74,63,63,93,44,60,42,59,78,84,60,47,44,91,77,34,30,44,95,94,39,75,36,36,64,47,64,79,79,90,67,98,44,73,69,61,46,23,55,50,42,51,54,33,49,60,58,36,64,75,54,87,50,96,17,37,50,46,55,72,28,29,27,47,53,57,97,70,39,33,40,35,27,63,50,44,78,43,36,29,46,58,61,44,49,63,78,51,81,87,44,96,85,52,64,68,58,54,58,50,35,51,49,34,33,48,51,28,50,49,57,34,49,78,69,45,32,38,54,86,63,88,48,63,69,37,31,27,24,30,70,43,74,58,73,83,77,69,76,93,68,87,86,82,92,75,95,73,82,86,76,74,53,73,44,80,44,28,17,33,60,55,87,45,55,41,61,73,70,59,81,76,73,75,80,81,80,132